Protein AF-A0A7W7RFJ4-F1 (afdb_monomer)

Organism: NCBI:txid1783352

Radius of gyration: 24.97 Å; Cα contacts (8 Å, |Δi|>4): 817; chains: 1; bounding box: 61×58×71 Å

Sequence (486 aa):
MAQQVGGFRLIRELGSGGFGAVHLGEDSSGRRAAVKLLHPHLAKDAQVRRYFSQELANARQVQGFCVAEILDADAEAEQPWLATEYVEGPTLGQAVREHGPRTGGDSQRLAVQTITALAAIHAAGVVHRDFKPANILLGPDGPRVIDFGIARALDADTSSATQIGTLGYMAPEQLEGTTLGPAADLFAWGAIIVHAATGAEAFPGPTQAARISRTLTHPPETGDLADPLLSIVLACMDKDPAQRPTARQILDMLLTGRTAPSAPEPPSATPTFEPYADEETRLRRAGEAGDTNAMFNLGRLLRNAGRVVEAERWYRQAAEAGHTNAMNNLGNLLSNVGRIQEAERRYRQAAEAGNPKAMYNLGLLLKGAGRDEEAERWYRQAAEAGHTNAMNNLGVLLRDAGRVVEAERWYRQAAEAGHTNAMNNLGVLLRDAGRVVEAERWYRQAAEAGHTNAMNNLGNLLSNVGRIQEAERWYRQAVEAGRTKP

InterPro domains:
  IPR000719 Protein kinase domain [PF00069] (9-252)
  IPR000719 Protein kinase domain [PS50011] (8-256)
  IPR006597 Sel1-like repeat [SM00671] (292-323)
  IPR006597 Sel1-like repeat [SM00671] (324-355)
  IPR006597 Sel1-like repeat [SM00671] (356-387)
  IPR006597 Sel1-like repeat [SM00671] (388-419)
  IPR006597 Sel1-like repeat [SM00671] (420-451)
  IPR006597 Sel1-like repeat [SM00671] (452-483)
  IPR008271 Serine/threonine-protein kinase, active site [PS00108] (126-138)
  IPR011009 Protein kinase-like domain superfamily [SSF56112] (5-277)
  IPR011990 Tetratricopeptide-like helical domain superfamily [G3DSA:1.25.40.10] (276-399)
  IPR011990 Tetratricopeptide-like helical domain superfamily [G3DSA:1.25.40.10] (400-485)
  IPR017441 Protein kinase, ATP binding site [PS00107] (14-36)
  IPR019734 Tetratricopeptide repeat [PS50005] (452-485)
  IPR019734 Tetratricopeptide repeat [SM00028] (292-325)
  IPR019734 Tetratricopeptide repeat [SM00028] (356-389)
  IPR019734 Tetratricopeptide repeat [SM00028] (420-453)
  IPR019734 Tetratricopeptide repeat [SM00028] (454-485)
  IPR050660 NEK Serine/Threonine Protein Kinase [PTHR43671] (8-300)

Nearest PDB structures (foldseek):
  3uo6-assembly1_A  TM=8.502E-01  e=1.545E-12  Homo sapiens
  9esa-assembly2_BBB  TM=7.900E-01  e=2.219E-13  Homo sapiens
  5dr2-assembly1_A  TM=8.167E-01  e=5.312E-12  Homo sapiens
  4b8m-assembly2_B  TM=7.673E-01  e=2.298E-12  Xenopus laevis
  2vgp-assembly1_A  TM=7.621E-01  e=3.733E-12  Xenopus laevis

Secondary structure (DSSP, 8-state):
---EETTEEEEEEEEEETTEEEEEEE-TT--EEEEEEE-TTTTT-HHHHHHHHHHHHHHTT---TTB--EEEEESSSSS-EEEEE---S-BHHHHHHHH----HHHHHHHHHHHHHHHHHHHHTT---S---GGGEEEETTEEEE---STTGGGTTS---TTGGGTGGG--HHHHTTPPP-HHHHHHHHHHHHHHHHHSS-SS--SSHHHHHHHHHHS----TT--TTHHHHHHHHT-SSGGGSPPHHHHHHHHHH---S----PPPPS-----SHHHHHHHHHHHHHTT-HHHHHHHHHHHHHTT-HHHHHHHHHHHHHTT-HHHHHHHHHHHHHTT-HHHHHHHHHHHHHTT-HHHHHHHHHHHHHTT-HHHHHHHHHHHHHTT-HHHHHHHHHHHHHTT-HHHHHHHHHHHHHTT-HHHHHHHHHHHHHTT-HHHHHHHHHHHHHTT-HHHHHHHHHHHHHTT-HHHHHHHHHHHHHHHHS--

pLDDT: mean 81.78, std 16.17, range [29.2, 98.25]

Foldseek 3Di:
DQDDDPQWGFDAWPAADPQATWTFTAHPVRFTWTKGWGDLVLLPDPVSLVLLVVLVVLVQQQDDPQAWHFPDWDSPPSITMTITHDADAAFLLVCCVPVNAQDDPLLLQQLLSVLRSLQSCVVSVAAQQQDASRQWGQHPVGIHGHRRNSRCPVVPQDDDPVCPRRLLQAALCVLVVHDDDNLRNLLSSLQRSLCRHHVDRQQQFLFSVSSSVCLQPNQTDRDPDDPPSVLLSSQSSDNQSLSHDHSVVSSVCSVVRDSDPDDDDDDPDDDDDDDPVCLLVVLVVVVVVPPLVSLQVNLVVCVSVVVPVSSLVSLVSSVVSPNLVSLQVNLVSCVVVVVNVSSLVSLVSSLVVQNLSSLQVNLVSCVVVVVLVSSLVSLVSSLVVPNLVSLQVNLVSCVVVVVLVSSLVSLVSSLVSPNLSSLQVNLVSCVVVVVLVSSLVSLVSSLSSLNLSSLQVNLVSCVVVVVNVSSVVSVVSSCSNPSSHD

Mean predicted aligned error: 16.75 Å

Solvent-accessible surface area (backbone atoms only — not comparable to full-atom values): 24704 Å² total; per-residue (Å²): 129,80,57,70,55,96,73,21,40,51,76,47,80,74,49,73,58,96,52,24,46,30,24,39,21,32,34,93,85,68,54,57,22,39,34,35,36,38,39,74,77,56,47,71,35,69,68,53,39,54,50,40,41,54,42,48,60,36,54,71,61,44,66,52,95,22,38,56,49,77,74,50,71,40,56,81,46,86,57,23,34,39,26,27,50,54,75,65,57,51,28,45,50,53,45,28,71,77,71,43,47,36,58,74,71,57,35,53,51,48,52,52,34,55,32,50,27,49,32,32,36,46,72,38,76,44,57,46,85,68,49,48,42,78,36,25,32,42,27,94,95,43,56,28,41,46,81,72,35,62,63,53,90,73,48,88,81,61,90,56,89,75,47,81,77,46,60,55,27,53,26,40,50,63,78,69,69,49,91,84,52,64,41,41,37,35,20,7,47,24,24,42,51,30,24,39,52,62,59,45,56,17,35,74,38,34,16,71,69,41,21,50,49,29,46,56,74,46,83,69,54,53,78,89,59,51,79,58,57,35,52,49,33,54,39,22,52,43,65,44,53,58,65,26,60,52,44,60,57,49,47,52,28,70,77,67,64,48,70,62,86,69,79,84,73,82,80,80,81,85,85,90,91,87,75,70,77,54,50,63,54,50,24,47,54,39,26,74,73,64,38,40,67,30,17,29,52,41,13,50,52,28,39,39,59,69,37,50,72,59,11,47,52,27,13,50,54,8,29,75,72,65,32,42,69,19,16,28,53,41,14,52,55,30,42,76,74,67,40,47,76,59,13,48,53,27,11,48,55,9,28,76,71,68,32,43,69,17,16,32,54,38,16,52,54,29,43,75,70,69,38,50,73,60,14,45,54,28,11,48,54,7,28,77,70,65,34,46,72,21,17,30,52,35,17,50,54,31,40,77,71,68,40,49,72,63,13,48,54,29,11,47,58,14,28,77,70,65,36,45,71,18,17,29,52,36,17,52,54,29,40,77,71,67,41,49,71,62,13,46,53,30,10,46,57,13,28,71,71,64,35,41,70,18,17,41,52,35,14,54,54,30,41,77,71,68,39,48,74,62,11,52,52,29,40,50,50,20,45,53,53,44,65,21,38,122

Structure (mmCIF, N/CA/C/O backbone):
data_AF-A0A7W7RFJ4-F1
#
_entry.id   AF-A0A7W7RFJ4-F1
#
loop_
_atom_site.group_PDB
_atom_site.id
_atom_site.type_symbol
_atom_site.label_atom_id
_atom_site.label_alt_id
_atom_site.label_comp_id
_atom_site.label_asym_id
_atom_site.label_entity_id
_atom_site.label_seq_id
_atom_site.pdbx_PDB_ins_code
_atom_site.Cartn_x
_atom_site.Cartn_y
_atom_site.Cartn_z
_atom_site.occupancy
_atom_site.B_iso_or_equiv
_atom_site.auth_seq_id
_atom_site.auth_comp_id
_atom_site.auth_asym_id
_atom_site.auth_atom_id
_atom_site.pdbx_PDB_model_num
ATOM 1 N N . MET A 1 1 ? -20.572 -3.130 35.601 1.00 47.91 1 MET A N 1
ATOM 2 C CA . MET A 1 1 ? -19.737 -4.307 35.928 1.00 47.91 1 MET A CA 1
ATOM 3 C C . MET A 1 1 ? -18.458 -4.188 35.121 1.00 47.91 1 MET A C 1
ATOM 5 O O . MET A 1 1 ? -18.555 -3.769 33.975 1.00 47.91 1 MET A O 1
ATOM 9 N N . ALA A 1 2 ? -17.288 -4.452 35.706 1.00 61.00 2 ALA A N 1
ATOM 10 C CA . ALA A 1 2 ? -16.040 -4.438 34.941 1.00 61.00 2 ALA A CA 1
ATOM 11 C C . ALA A 1 2 ? -16.099 -5.555 33.890 1.00 61.00 2 ALA A C 1
ATOM 13 O O . ALA A 1 2 ? -16.440 -6.688 34.227 1.00 61.00 2 ALA A O 1
ATOM 14 N N . GLN A 1 3 ? -15.842 -5.223 32.627 1.00 83.81 3 GLN A N 1
ATOM 15 C CA . GLN A 1 3 ? -15.831 -6.203 31.546 1.00 83.81 3 GLN A CA 1
ATOM 16 C C . GLN A 1 3 ? -14.649 -7.159 31.761 1.00 83.81 3 GLN A C 1
ATOM 18 O O . GLN A 1 3 ? -13.539 -6.711 32.058 1.00 83.81 3 GLN A O 1
ATOM 23 N N . GLN A 1 4 ? -14.891 -8.465 31.656 1.00 89.88 4 GLN A N 1
ATOM 24 C CA . GLN A 1 4 ? -13.874 -9.502 31.829 1.00 89.88 4 GLN A CA 1
ATOM 25 C C . GLN A 1 4 ? -13.755 -10.325 30.547 1.00 89.88 4 GLN A C 1
ATOM 27 O O . GLN A 1 4 ? -14.766 -10.674 29.940 1.00 89.88 4 GLN A O 1
ATOM 32 N N . VAL A 1 5 ? -12.521 -10.612 30.139 1.00 90.62 5 VAL A N 1
ATOM 33 C CA . VAL A 1 5 ? -12.188 -11.308 28.890 1.00 90.62 5 VAL A CA 1
ATOM 34 C C . VAL A 1 5 ? -11.038 -12.259 29.187 1.00 90.62 5 VAL A C 1
ATOM 36 O O . VAL A 1 5 ? -9.997 -11.808 29.652 1.00 90.62 5 VAL A O 1
ATOM 39 N N . GLY A 1 6 ? -11.215 -13.565 28.973 1.00 85.81 6 GLY A N 1
ATOM 40 C CA . GLY A 1 6 ? -10.105 -14.514 29.123 1.00 85.81 6 GLY A CA 1
ATOM 41 C C . GLY A 1 6 ? -9.458 -14.550 30.509 1.00 85.81 6 GLY A C 1
ATOM 42 O O . GLY A 1 6 ? -8.248 -14.672 30.619 1.00 85.81 6 GLY A O 1
ATOM 43 N N . GLY A 1 7 ? -10.229 -14.319 31.574 1.00 90.31 7 GLY A N 1
ATOM 44 C CA . GLY A 1 7 ? -9.690 -14.180 32.933 1.00 90.31 7 GLY A CA 1
ATOM 45 C C . GLY A 1 7 ? -9.126 -12.791 33.270 1.00 90.31 7 GLY A C 1
ATOM 46 O O . GLY A 1 7 ? -9.003 -12.478 34.453 1.00 90.31 7 GLY A O 1
ATOM 47 N N . PHE A 1 8 ? -8.905 -11.913 32.287 1.00 94.81 8 PHE A N 1
ATOM 48 C CA . PHE A 1 8 ? -8.440 -10.540 32.493 1.00 94.81 8 PHE A CA 1
ATOM 49 C C . PHE A 1 8 ? -9.600 -9.572 32.731 1.00 94.81 8 PHE A C 1
ATOM 51 O O . PHE A 1 8 ? -10.523 -9.452 31.921 1.00 94.81 8 PHE A O 1
ATOM 58 N N . ARG A 1 9 ? -9.537 -8.821 33.831 1.00 95.25 9 ARG A N 1
ATOM 59 C CA . ARG A 1 9 ? -10.413 -7.676 34.097 1.00 95.25 9 ARG A CA 1
ATOM 60 C C . ARG A 1 9 ? -9.905 -6.469 33.314 1.00 95.25 9 ARG A C 1
ATOM 62 O O . ARG A 1 9 ? -8.785 -6.024 33.551 1.00 95.25 9 ARG A O 1
ATOM 69 N N . LEU A 1 10 ? -10.728 -5.915 32.425 1.00 94.19 10 LEU A N 1
ATOM 70 C CA . LEU A 1 10 ? -10.362 -4.731 31.645 1.00 94.19 10 LEU A CA 1
ATOM 71 C C . LEU A 1 10 ? -10.377 -3.477 32.535 1.00 94.19 10 LEU A C 1
ATOM 73 O O . LEU A 1 10 ? -11.372 -3.191 33.203 1.00 94.19 10 LEU A O 1
ATOM 77 N N . ILE A 1 11 ? -9.265 -2.741 32.550 1.00 93.12 11 ILE A N 1
ATOM 78 C CA . ILE A 1 11 ? -9.033 -1.556 33.391 1.00 93.12 11 ILE A CA 1
ATOM 79 C C . ILE A 1 11 ? -9.296 -0.270 32.607 1.00 93.12 11 ILE A C 1
ATOM 81 O O . ILE A 1 11 ? -10.063 0.582 33.051 1.00 93.12 11 ILE A O 1
ATOM 85 N N . ARG A 1 12 ? -8.631 -0.102 31.459 1.00 91.69 12 ARG A N 1
ATOM 86 C CA . ARG A 1 12 ? -8.756 1.082 30.594 1.00 91.69 12 ARG A CA 1
ATOM 87 C C . ARG A 1 12 ? -8.414 0.744 29.150 1.00 91.69 12 ARG A C 1
ATOM 89 O O . ARG A 1 12 ? -7.635 -0.173 28.906 1.00 91.69 12 ARG A O 1
ATOM 96 N N . GLU A 1 13 ? -8.938 1.514 28.207 1.00 90.50 13 GLU A N 1
ATOM 97 C CA . GLU A 1 13 ? -8.531 1.426 26.803 1.00 90.50 13 GLU A CA 1
ATOM 98 C C . GLU A 1 13 ? -7.096 1.964 26.630 1.00 90.50 13 GLU A C 1
ATOM 100 O O . GLU A 1 13 ? -6.710 2.977 27.225 1.00 90.50 13 GLU A O 1
ATOM 105 N N . LEU A 1 14 ? -6.285 1.240 25.857 1.00 83.75 14 LEU A N 1
ATOM 106 C CA . LEU A 1 14 ? -4.940 1.636 25.427 1.00 83.75 14 LEU A CA 1
ATOM 107 C C . LEU A 1 14 ? -4.970 2.253 24.024 1.00 83.75 14 LEU A C 1
ATOM 109 O O . LEU A 1 14 ? -4.177 3.144 23.730 1.00 83.75 14 LEU A O 1
ATOM 113 N N . GLY A 1 15 ? -5.901 1.803 23.184 1.00 76.44 15 GLY A N 1
ATOM 114 C CA . GLY A 1 15 ? -6.178 2.361 21.868 1.00 76.44 15 GLY A CA 1
ATOM 115 C C . GLY A 1 15 ? -7.113 1.465 21.062 1.00 76.44 15 GLY A C 1
ATOM 116 O O . GLY A 1 15 ? -7.433 0.349 21.467 1.00 76.44 15 GLY A O 1
ATOM 117 N N . SER A 1 16 ? -7.516 1.932 19.887 1.00 67.12 16 SER A N 1
ATOM 118 C CA . SER A 1 16 ? -8.366 1.188 18.957 1.00 67.12 16 SER A CA 1
ATOM 119 C C . SER A 1 16 ? -7.859 1.323 17.521 1.00 67.12 16 SER A C 1
ATOM 121 O O . SER A 1 16 ? -7.293 2.344 17.128 1.00 67.12 16 SER A O 1
ATOM 123 N N . GLY A 1 17 ? -8.022 0.258 16.735 1.00 62.53 17 GLY A N 1
ATOM 124 C CA . GLY A 1 17 ? -7.586 0.177 15.340 1.00 62.53 17 GLY A CA 1
ATOM 125 C C . GLY A 1 17 ? -8.553 -0.626 14.468 1.00 62.53 17 GLY A C 1
ATOM 126 O O . GLY A 1 17 ? -9.616 -1.050 14.927 1.00 62.53 17 GLY A O 1
ATOM 127 N N . GLY A 1 18 ? -8.171 -0.857 13.205 1.00 55.38 18 GLY A N 1
ATOM 128 C CA . GLY A 1 18 ? -9.008 -1.555 12.213 1.00 55.38 18 GLY A CA 1
ATOM 129 C C . GLY A 1 18 ? -9.411 -2.974 12.624 1.00 55.38 18 GLY A C 1
ATOM 130 O O . GLY A 1 18 ? -10.494 -3.433 12.287 1.00 55.38 18 GLY A O 1
ATOM 131 N N . PHE A 1 19 ? -8.591 -3.631 13.443 1.00 60.97 19 PHE A N 1
ATOM 132 C CA . PHE A 1 19 ? -8.852 -4.987 13.917 1.00 60.97 19 PHE A CA 1
ATOM 133 C C . PHE A 1 19 ? -9.620 -5.058 15.239 1.00 60.97 19 PHE A C 1
ATOM 135 O O . PHE A 1 19 ? -10.103 -6.126 15.596 1.00 60.97 19 PHE A O 1
ATOM 142 N N . GLY A 1 20 ? -9.723 -3.965 16.000 1.00 71.31 20 GLY A N 1
ATOM 143 C CA . GLY A 1 20 ? -10.299 -4.048 17.338 1.00 71.31 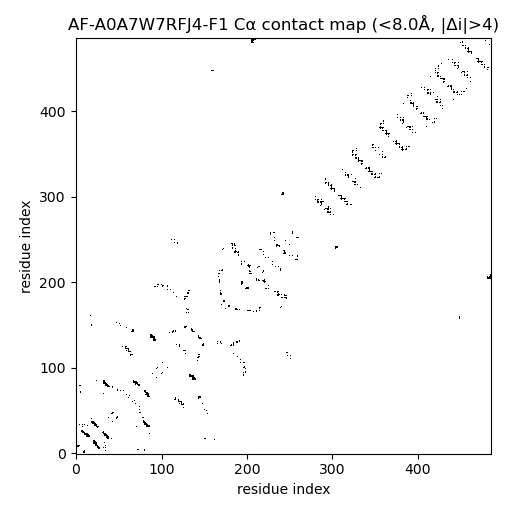20 GLY A CA 1
ATOM 144 C C . GLY A 1 20 ? -9.852 -2.983 18.325 1.00 71.31 20 GLY A C 1
ATOM 145 O O . GLY A 1 20 ? -9.042 -2.111 18.005 1.00 71.31 20 GLY A O 1
ATOM 146 N N . ALA A 1 21 ? -10.368 -3.092 19.546 1.00 82.00 21 ALA A N 1
ATOM 147 C CA . ALA A 1 21 ? -9.950 -2.284 20.687 1.00 82.00 21 ALA A CA 1
ATOM 148 C C . ALA A 1 21 ? -8.927 -3.045 21.542 1.00 82.00 21 ALA A C 1
ATOM 150 O O . ALA A 1 21 ? -9.065 -4.249 21.775 1.00 82.00 21 ALA A O 1
ATOM 151 N N . VAL A 1 22 ? -7.910 -2.332 22.019 1.00 87.81 22 VAL A N 1
ATOM 152 C CA . VAL A 1 22 ? -6.860 -2.832 22.907 1.00 87.81 22 VAL A CA 1
ATOM 153 C C . VAL A 1 22 ? -7.066 -2.218 24.283 1.00 87.81 22 VAL A C 1
ATOM 155 O O . VAL A 1 22 ? -7.141 -0.999 24.430 1.00 87.81 22 VAL A O 1
ATOM 158 N N . HIS A 1 23 ? -7.127 -3.062 25.303 1.00 92.06 23 HIS A N 1
ATOM 159 C CA . HIS A 1 23 ? -7.349 -2.667 26.687 1.00 92.06 23 HIS A CA 1
ATOM 160 C C . HIS A 1 23 ? -6.195 -3.126 27.567 1.00 92.06 23 HIS A C 1
ATOM 162 O O . HIS A 1 23 ? -5.624 -4.190 27.358 1.00 92.06 23 HIS A O 1
ATOM 168 N N . LEU A 1 24 ? -5.889 -2.351 28.600 1.00 94.12 24 LEU A N 1
ATOM 169 C CA . LEU A 1 24 ? -5.095 -2.837 29.715 1.00 94.12 24 LEU A CA 1
ATOM 170 C C . LEU A 1 24 ? -5.981 -3.772 30.535 1.00 94.12 24 LEU A C 1
ATOM 172 O O . LEU A 1 24 ? -6.996 -3.332 31.075 1.00 94.12 24 LEU A O 1
ATOM 176 N N . GLY A 1 25 ? -5.602 -5.039 30.611 1.00 95.00 25 GLY A N 1
ATOM 177 C CA . GLY A 1 25 ? -6.231 -6.056 31.438 1.00 95.00 25 GLY A CA 1
ATOM 178 C C . GLY A 1 25 ? -5.339 -6.464 32.605 1.00 95.00 25 GLY A C 1
ATOM 179 O O . GLY A 1 25 ? -4.119 -6.316 32.546 1.00 95.00 25 GLY A O 1
ATOM 180 N N . GLU A 1 26 ? -5.952 -6.992 33.656 1.00 95.94 26 GLU A N 1
ATOM 181 C CA . GLU A 1 26 ? -5.258 -7.570 34.808 1.00 95.94 26 GLU A CA 1
ATOM 182 C C . GLU A 1 26 ? -5.919 -8.895 35.189 1.00 95.94 26 GLU A C 1
ATOM 184 O O . GLU A 1 26 ? -7.147 -8.959 35.303 1.00 95.94 26 GLU A O 1
ATOM 189 N N . ASP A 1 27 ? -5.126 -9.956 35.329 1.00 93.75 27 ASP A N 1
ATOM 190 C CA . ASP A 1 27 ? -5.623 -11.265 35.762 1.00 93.75 27 ASP A CA 1
ATOM 191 C C . ASP A 1 27 ? -5.774 -11.353 37.294 1.00 93.75 27 ASP A C 1
ATOM 193 O O . ASP A 1 27 ? -5.476 -10.416 38.038 1.00 93.75 27 ASP A O 1
ATOM 197 N N . SER A 1 28 ? -6.234 -12.501 37.799 1.00 90.88 28 SER A N 1
ATOM 198 C CA . SER A 1 28 ? -6.419 -12.724 39.241 1.00 90.88 28 SER A CA 1
ATOM 199 C C . SER A 1 28 ? -5.124 -12.692 40.062 1.00 90.88 28 SER A C 1
ATOM 201 O O . SER A 1 28 ? -5.195 -12.596 41.286 1.00 90.88 28 SER A O 1
ATOM 203 N N . SER A 1 29 ? -3.958 -12.802 39.419 1.00 91.81 29 SER A N 1
ATOM 204 C CA . SER A 1 29 ? -2.643 -12.727 40.064 1.00 91.81 29 SER A CA 1
ATOM 205 C C . SER A 1 29 ? -2.064 -11.306 40.087 1.00 91.81 29 SER A C 1
ATOM 207 O O . SER A 1 29 ? -1.039 -11.075 40.724 1.00 91.81 29 SER A O 1
ATOM 209 N N . GLY A 1 30 ? -2.720 -10.348 39.421 1.00 91.25 30 GLY A N 1
ATOM 210 C CA . GLY A 1 30 ? -2.215 -8.987 39.241 1.00 91.25 30 GLY A CA 1
ATOM 211 C C . GLY A 1 30 ? -1.295 -8.825 38.026 1.00 91.25 30 GLY A C 1
ATOM 212 O O . GLY A 1 30 ? -0.695 -7.761 37.856 1.00 91.25 30 GLY A O 1
ATOM 213 N N . ARG A 1 31 ? -1.166 -9.847 37.163 1.00 92.81 31 ARG A N 1
ATOM 214 C CA . ARG A 1 31 ? -0.373 -9.749 35.930 1.00 92.81 31 ARG A CA 1
ATOM 215 C C . ARG A 1 31 ? -1.112 -8.865 34.932 1.00 92.81 31 ARG A C 1
ATOM 217 O O . ARG A 1 31 ? -2.284 -9.093 34.630 1.00 92.81 31 ARG A O 1
ATOM 224 N N . ARG A 1 32 ? -0.414 -7.858 34.403 1.00 94.62 32 ARG A N 1
ATOM 225 C CA . ARG A 1 32 ? -0.953 -6.922 33.408 1.00 94.62 32 ARG A CA 1
ATOM 226 C C . ARG A 1 32 ? -0.760 -7.437 31.987 1.00 94.62 32 ARG A C 1
ATOM 228 O O . ARG A 1 32 ? 0.311 -7.934 31.645 1.00 94.62 32 ARG A O 1
ATOM 235 N N . ALA A 1 33 ? -1.778 -7.243 31.157 1.00 94.62 33 ALA A N 1
ATOM 236 C CA . ALA A 1 33 ? -1.786 -7.636 29.755 1.00 94.62 33 ALA A CA 1
ATOM 237 C C . ALA A 1 33 ? -2.368 -6.536 28.862 1.00 94.62 33 ALA A C 1
ATOM 239 O O . ALA A 1 33 ? -3.258 -5.792 29.274 1.00 94.62 33 ALA A O 1
ATOM 240 N N . ALA A 1 34 ? -1.899 -6.457 27.621 1.00 92.31 34 ALA A N 1
ATOM 241 C CA . ALA A 1 34 ? -2.602 -5.762 26.554 1.00 92.31 34 ALA A CA 1
ATOM 242 C C . ALA A 1 34 ? -3.585 -6.750 25.905 1.00 92.31 34 ALA A C 1
ATOM 244 O O . ALA A 1 34 ? -3.183 -7.675 25.204 1.00 92.31 34 ALA A O 1
ATOM 245 N N . VAL A 1 35 ? -4.878 -6.578 26.182 1.00 91.88 35 VAL A N 1
ATOM 246 C CA . VAL A 1 35 ? -5.963 -7.445 25.708 1.00 91.88 35 VAL A CA 1
ATOM 247 C C . VAL A 1 35 ? -6.609 -6.817 24.480 1.00 91.88 35 VAL A C 1
ATOM 249 O O . VAL A 1 35 ? -7.294 -5.795 24.571 1.00 91.88 35 VAL A O 1
ATOM 252 N N . LYS A 1 36 ? -6.393 -7.432 23.323 1.00 88.06 36 LYS A N 1
ATOM 253 C CA . LYS A 1 36 ? -6.943 -7.031 22.029 1.00 88.06 36 LYS A CA 1
ATOM 254 C C . LYS A 1 36 ? -8.189 -7.848 21.724 1.00 88.06 36 LYS A C 1
ATOM 256 O O . LYS A 1 36 ? -8.124 -9.074 21.677 1.00 88.06 36 LYS A O 1
ATOM 261 N N . LEU A 1 37 ? -9.309 -7.168 21.500 1.00 87.00 37 LEU A N 1
ATOM 262 C CA . LEU A 1 37 ? -10.582 -7.788 21.131 1.00 87.00 37 LEU A CA 1
ATOM 263 C C . LEU A 1 37 ? -10.913 -7.506 19.672 1.00 87.00 37 LEU A C 1
ATOM 265 O O . LEU A 1 37 ? -10.957 -6.341 19.279 1.00 87.00 37 LEU A O 1
ATOM 269 N N . LEU A 1 38 ? -11.219 -8.549 18.903 1.00 80.12 38 LEU A N 1
ATOM 270 C CA . LEU A 1 38 ? -11.677 -8.419 17.523 1.00 80.12 38 LEU A CA 1
ATOM 271 C C . LEU A 1 38 ? -13.017 -7.673 17.466 1.00 80.12 38 LEU A C 1
ATOM 273 O O . LEU A 1 38 ? -13.901 -7.921 18.288 1.00 80.12 38 LEU A O 1
ATOM 277 N N . HIS A 1 39 ? -13.210 -6.769 16.501 1.00 80.06 39 HIS A N 1
ATOM 278 C CA . HIS A 1 39 ? -14.496 -6.070 16.368 1.00 80.06 39 HIS A CA 1
ATOM 279 C C . HIS A 1 39 ? -15.665 -7.052 16.147 1.00 80.06 39 HIS A C 1
ATOM 281 O O . HIS A 1 39 ? -15.529 -7.988 15.356 1.00 80.06 39 HIS A O 1
ATOM 287 N N . PRO A 1 40 ? -16.856 -6.817 16.738 1.00 78.25 40 PRO A N 1
ATOM 288 C CA . PRO A 1 40 ? -17.992 -7.740 16.627 1.00 78.25 40 PRO A CA 1
ATOM 289 C C . PRO A 1 40 ? -18.457 -8.038 15.193 1.00 78.25 40 PRO A C 1
ATOM 291 O O . PRO A 1 40 ? -19.041 -9.089 14.943 1.00 78.25 40 PRO A O 1
ATOM 294 N N . HIS A 1 41 ? -18.228 -7.123 14.246 1.00 72.44 41 HIS A N 1
ATOM 295 C CA . HIS A 1 41 ? -18.576 -7.337 12.838 1.00 72.44 41 HIS A CA 1
ATOM 296 C C . HIS A 1 41 ? -17.607 -8.303 12.136 1.00 72.44 41 HIS A C 1
ATOM 298 O O . HIS A 1 41 ? -18.058 -9.120 11.341 1.00 72.44 41 HIS A O 1
ATOM 304 N N . LEU A 1 42 ? -16.314 -8.271 12.485 1.00 69.00 42 LEU A N 1
ATOM 305 C CA . LEU A 1 42 ? -15.293 -9.207 11.995 1.00 69.00 42 LEU A CA 1
ATOM 306 C C . LEU A 1 42 ? -15.409 -10.578 12.675 1.00 69.00 42 LEU A C 1
ATOM 308 O O . LEU A 1 42 ? -15.188 -11.609 12.048 1.00 69.00 42 LEU A O 1
ATOM 312 N N . ALA A 1 43 ? -15.825 -10.601 13.944 1.00 72.81 43 ALA A N 1
ATOM 313 C CA . ALA A 1 43 ? -16.011 -11.826 14.722 1.00 72.81 43 ALA A CA 1
ATOM 314 C C . ALA A 1 43 ? -17.082 -12.778 14.153 1.00 72.81 43 ALA A C 1
ATOM 316 O O . ALA A 1 43 ? -17.080 -13.959 14.494 1.00 72.81 43 ALA A O 1
ATOM 317 N N . LYS A 1 44 ? -17.991 -12.285 13.298 1.00 75.06 44 LYS A N 1
ATOM 318 C CA . LYS A 1 44 ? -19.058 -13.081 12.661 1.00 75.06 44 LYS A CA 1
ATOM 319 C C . LYS A 1 44 ? -18.638 -13.735 11.345 1.00 75.06 44 LYS A C 1
ATOM 321 O O . LYS A 1 44 ? -19.369 -14.581 10.834 1.00 75.06 44 LYS A O 1
ATOM 326 N N . ASP A 1 45 ? -17.489 -13.360 10.796 1.00 75.62 45 ASP A N 1
ATOM 327 C CA . ASP A 1 45 ? -16.999 -13.900 9.536 1.00 75.62 45 ASP A CA 1
ATOM 328 C C . ASP A 1 45 ? -16.168 -15.174 9.785 1.00 75.62 45 ASP A C 1
ATOM 330 O O . ASP A 1 45 ? -15.131 -15.175 10.452 1.00 75.62 45 ASP A O 1
ATOM 334 N N . ALA A 1 46 ? -16.640 -16.300 9.246 1.00 72.94 46 ALA A N 1
ATOM 335 C CA . ALA A 1 46 ? -16.003 -17.601 9.431 1.00 72.94 46 ALA A CA 1
ATOM 336 C C . ALA A 1 46 ? -14.620 -17.711 8.758 1.00 72.94 46 ALA A C 1
ATOM 338 O O . ALA A 1 46 ? -13.785 -18.497 9.213 1.00 72.94 46 ALA A O 1
ATOM 339 N N . GLN A 1 47 ? -14.361 -16.953 7.687 1.00 66.69 47 GLN A N 1
ATOM 340 C CA . GLN A 1 47 ? -13.040 -16.893 7.054 1.00 66.69 47 GLN A CA 1
ATOM 341 C C . GLN A 1 47 ? -12.071 -16.097 7.928 1.00 66.69 47 GLN A C 1
ATOM 343 O O . GLN A 1 47 ? -10.956 -16.562 8.174 1.00 66.69 47 GLN A O 1
ATOM 348 N N . VAL A 1 48 ? -12.533 -14.968 8.480 1.00 68.44 48 VAL A N 1
ATOM 349 C CA . VAL A 1 48 ? -11.766 -14.145 9.428 1.00 68.44 48 VAL A CA 1
ATOM 350 C C . VAL A 1 48 ? -11.331 -14.956 10.647 1.00 68.44 48 VAL A C 1
ATOM 352 O O . VAL A 1 48 ? -10.155 -14.948 11.010 1.00 68.44 48 VAL A O 1
ATOM 355 N N . ARG A 1 49 ? -12.255 -15.712 11.251 1.00 75.44 49 ARG A N 1
ATOM 356 C CA . ARG A 1 49 ? -11.973 -16.545 12.433 1.00 75.44 49 ARG A CA 1
ATOM 357 C C . ARG A 1 49 ? -10.963 -17.656 12.154 1.00 75.44 49 ARG A C 1
ATOM 359 O O . ARG A 1 49 ? -10.045 -17.868 12.948 1.00 75.44 49 ARG A O 1
ATOM 366 N N . ARG A 1 50 ? -11.097 -18.355 11.019 1.00 74.25 50 ARG A N 1
ATOM 367 C CA . ARG A 1 50 ? -10.138 -19.401 10.612 1.00 74.25 50 ARG A CA 1
ATOM 368 C C . ARG A 1 50 ? -8.746 -18.826 10.395 1.00 74.25 50 ARG A C 1
ATOM 370 O O . ARG A 1 50 ? -7.775 -19.423 10.851 1.00 74.25 50 ARG A O 1
ATOM 377 N N . TYR A 1 51 ? -8.662 -17.671 9.739 1.00 70.06 51 TYR A N 1
ATOM 378 C CA . TYR A 1 51 ? -7.396 -16.982 9.522 1.00 70.06 51 TYR A CA 1
ATOM 379 C C . TYR A 1 51 ? -6.753 -16.554 10.850 1.00 70.06 51 TYR A C 1
ATOM 381 O O . TYR A 1 51 ? -5.596 -16.882 11.108 1.00 70.06 51 TYR A O 1
ATOM 389 N N . PHE A 1 52 ? -7.525 -15.901 11.726 1.00 75.75 52 PHE A N 1
ATOM 390 C CA . PHE A 1 52 ? -7.071 -15.491 13.056 1.00 75.75 52 PHE A CA 1
ATOM 391 C C . PHE A 1 52 ? -6.529 -16.678 13.864 1.00 75.75 52 PHE A C 1
ATOM 393 O O . PHE A 1 52 ? -5.457 -16.584 14.455 1.00 75.75 52 PHE A O 1
ATOM 400 N N . SER A 1 53 ? -7.221 -17.820 13.824 1.00 77.81 53 SER A N 1
ATOM 401 C CA . SER A 1 53 ? -6.800 -19.051 14.506 1.00 77.81 53 SER A CA 1
ATOM 402 C C . SER A 1 53 ? -5.476 -19.611 13.976 1.00 77.81 53 SER A C 1
ATOM 404 O O . SER A 1 53 ? -4.625 -20.024 14.763 1.00 77.81 53 SER A O 1
ATOM 406 N N . GLN A 1 54 ? -5.286 -19.625 12.651 1.00 72.69 54 GLN A N 1
ATOM 407 C CA . GLN A 1 54 ? -4.058 -20.121 12.015 1.00 72.69 54 GLN A CA 1
ATOM 408 C C . GLN A 1 54 ? -2.852 -19.235 12.338 1.00 72.69 54 GLN A C 1
ATOM 410 O O . GLN A 1 54 ? -1.806 -19.736 12.746 1.00 72.69 54 GLN A O 1
ATOM 415 N N . GLU A 1 55 ? -3.007 -17.918 12.218 1.00 71.62 55 GLU A N 1
ATOM 416 C CA . GLU A 1 55 ? -1.932 -16.978 12.541 1.00 71.62 55 GLU A CA 1
ATOM 417 C C . GLU A 1 55 ? -1.591 -16.986 14.028 1.00 71.62 55 GLU A C 1
ATOM 419 O O . GLU A 1 55 ? -0.418 -16.927 14.385 1.00 71.62 55 GLU A O 1
ATOM 424 N N . LEU A 1 56 ? -2.594 -17.105 14.902 1.00 80.06 56 LEU A N 1
ATOM 425 C CA . LEU A 1 56 ? -2.379 -17.225 16.339 1.00 80.06 56 LEU A CA 1
ATOM 426 C C . LEU A 1 56 ? -1.568 -18.484 16.687 1.00 80.06 56 LEU A C 1
ATOM 428 O O . LEU A 1 56 ? -0.704 -18.431 17.563 1.00 80.06 56 LEU A O 1
ATOM 432 N N . ALA A 1 57 ? -1.815 -19.605 16.000 1.00 79.19 57 ALA A N 1
ATOM 433 C CA . ALA A 1 57 ? -1.063 -20.842 16.204 1.00 79.19 57 ALA A CA 1
ATOM 434 C C . ALA A 1 57 ? 0.426 -20.685 15.847 1.00 79.19 57 ALA A C 1
ATOM 436 O O . ALA A 1 57 ? 1.278 -21.169 16.593 1.00 79.19 57 ALA A O 1
ATOM 437 N N . ASN A 1 58 ? 0.738 -19.966 14.764 1.00 73.81 58 ASN A N 1
ATOM 438 C CA . ASN A 1 58 ? 2.119 -19.666 14.372 1.00 73.81 58 ASN A CA 1
ATOM 439 C C . ASN A 1 58 ? 2.755 -18.623 15.307 1.00 73.81 58 ASN A C 1
ATOM 441 O O . ASN A 1 58 ? 3.881 -18.796 15.766 1.00 73.81 58 ASN A O 1
ATOM 445 N N . ALA A 1 59 ? 2.018 -17.567 15.663 1.00 77.81 59 ALA A N 1
ATOM 446 C CA . ALA A 1 59 ? 2.507 -16.494 16.528 1.00 77.81 59 ALA A CA 1
ATOM 447 C C . ALA A 1 59 ? 2.843 -16.980 17.949 1.00 77.81 59 ALA A C 1
ATOM 449 O O . ALA A 1 59 ? 3.803 -16.501 18.545 1.00 77.81 59 ALA A O 1
ATOM 450 N N . ARG A 1 60 ? 2.122 -17.983 18.471 1.00 81.50 60 ARG A N 1
ATOM 451 C CA . ARG A 1 60 ? 2.439 -18.636 19.757 1.00 81.50 60 ARG A CA 1
ATOM 452 C C . ARG A 1 60 ? 3.805 -19.332 19.778 1.00 81.50 60 ARG A C 1
ATOM 454 O O . ARG A 1 60 ? 4.333 -19.578 20.857 1.00 81.50 60 ARG A O 1
ATOM 461 N N . GLN A 1 61 ? 4.373 -19.658 18.616 1.00 78.62 61 GLN A N 1
ATOM 462 C CA . GLN A 1 61 ? 5.706 -20.261 18.517 1.00 78.62 61 GLN A CA 1
ATOM 463 C C . GLN A 1 61 ? 6.828 -19.218 18.555 1.00 78.62 61 GLN A C 1
ATOM 465 O O . GLN A 1 61 ? 7.994 -19.584 18.703 1.00 78.62 61 GLN A O 1
ATOM 470 N N . VAL A 1 62 ? 6.502 -17.926 18.427 1.00 78.94 62 VAL A N 1
ATOM 471 C CA . VAL A 1 62 ? 7.499 -16.858 18.480 1.00 78.94 62 VAL A CA 1
ATOM 472 C C . VAL A 1 62 ? 8.009 -16.734 19.911 1.00 78.94 62 VAL A C 1
ATOM 474 O O . VAL A 1 62 ? 7.333 -16.211 20.793 1.00 78.94 62 VAL A O 1
ATOM 477 N N . GLN A 1 63 ? 9.234 -17.200 20.129 1.00 67.19 63 GLN A N 1
ATOM 478 C CA . GLN A 1 63 ? 9.968 -17.000 21.370 1.00 67.19 63 GLN A CA 1
ATOM 479 C C . GLN A 1 63 ? 11.103 -16.012 21.122 1.00 67.19 63 GLN A C 1
ATOM 481 O O . GLN A 1 63 ? 11.915 -16.193 20.215 1.00 67.19 63 GLN A O 1
ATOM 486 N N . GLY A 1 64 ? 11.181 -14.958 21.929 1.00 67.19 64 GLY A N 1
ATOM 487 C CA . GLY A 1 64 ? 12.260 -13.989 21.803 1.00 67.19 64 GLY A CA 1
ATOM 488 C C . GLY A 1 64 ? 12.128 -12.842 22.787 1.00 67.19 64 GLY A C 1
ATOM 489 O O . GLY A 1 64 ? 11.057 -12.278 22.961 1.00 67.19 64 GLY A O 1
ATOM 490 N N . PHE A 1 65 ? 13.246 -12.454 23.395 1.00 76.12 65 PHE A N 1
ATOM 491 C CA . PHE A 1 65 ? 13.276 -11.380 24.389 1.00 76.12 65 PHE A CA 1
ATOM 492 C C . PHE A 1 65 ? 12.920 -9.999 23.807 1.00 76.12 65 PHE A C 1
ATOM 494 O O . PHE A 1 65 ? 12.596 -9.090 24.557 1.00 76.12 65 PHE A O 1
ATOM 501 N N . CYS A 1 66 ? 12.967 -9.804 22.487 1.00 82.75 66 CYS A N 1
ATOM 502 C CA . CYS A 1 66 ? 12.611 -8.530 21.845 1.00 82.75 66 CYS A CA 1
ATOM 503 C C . CYS A 1 66 ? 11.144 -8.442 21.400 1.00 82.75 66 CYS A C 1
ATOM 505 O O . CYS A 1 66 ? 10.767 -7.469 20.750 1.00 82.75 66 CYS A O 1
ATOM 507 N N . VAL A 1 67 ? 10.321 -9.439 21.718 1.00 86.25 67 VAL A N 1
ATOM 508 C CA . VAL A 1 67 ? 8.925 -9.534 21.287 1.00 86.25 67 VAL A CA 1
ATOM 509 C C . VAL A 1 67 ? 8.037 -9.659 22.524 1.00 86.25 67 VAL A C 1
ATOM 511 O O . VAL A 1 67 ? 8.403 -10.362 23.461 1.00 86.25 67 VAL A O 1
ATOM 514 N N . ALA A 1 68 ? 6.892 -8.975 22.550 1.00 86.56 68 ALA A N 1
ATOM 515 C CA . ALA A 1 68 ? 5.930 -9.142 23.638 1.00 86.56 68 ALA A CA 1
ATOM 516 C C . ALA A 1 68 ? 5.320 -10.555 23.623 1.00 86.56 68 ALA A C 1
ATOM 518 O O . ALA A 1 68 ? 4.796 -11.005 22.601 1.00 86.56 68 ALA A O 1
ATOM 519 N N . GLU A 1 69 ? 5.381 -11.243 24.764 1.00 87.19 69 GLU A N 1
ATOM 520 C CA . GLU A 1 69 ? 4.892 -12.618 24.903 1.00 87.19 69 GLU A CA 1
ATOM 521 C C . GLU A 1 69 ? 3.364 -12.684 24.743 1.00 87.19 69 GLU A C 1
ATOM 523 O O . GLU A 1 69 ? 2.636 -11.842 25.274 1.00 87.19 69 GLU A O 1
ATOM 528 N N . ILE A 1 70 ? 2.864 -13.709 24.047 1.00 88.88 70 ILE A N 1
ATOM 529 C CA . ILE A 1 70 ? 1.436 -14.045 24.042 1.00 88.88 70 ILE A CA 1
ATOM 530 C C . ILE A 1 70 ? 1.114 -14.787 25.340 1.00 88.88 70 ILE A C 1
ATOM 532 O O . ILE A 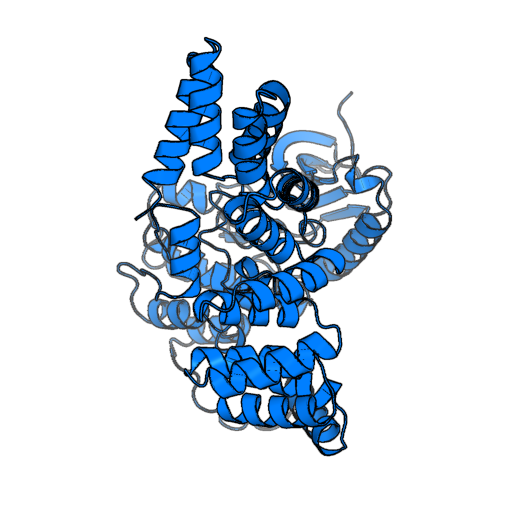1 70 ? 1.566 -15.911 25.538 1.00 88.88 70 ILE A O 1
ATOM 536 N N . LEU A 1 71 ? 0.318 -14.163 26.208 1.00 90.00 71 LEU A N 1
ATOM 537 C CA . LEU A 1 71 ? -0.026 -14.709 27.521 1.00 90.00 71 LEU A CA 1
ATOM 538 C C . LEU A 1 71 ? -1.181 -15.696 27.432 1.00 90.00 71 LEU A C 1
ATOM 540 O O . LEU A 1 71 ? -1.135 -16.768 28.027 1.00 90.00 71 LEU A O 1
ATOM 544 N N . ASP A 1 72 ? -2.218 -15.309 26.695 1.00 89.69 72 ASP A N 1
ATOM 545 C CA . ASP A 1 72 ? -3.385 -16.139 26.441 1.00 89.69 72 ASP A CA 1
ATOM 546 C C . ASP A 1 72 ? -4.133 -15.622 25.208 1.00 89.69 72 ASP A C 1
ATOM 548 O O . ASP A 1 72 ? -3.935 -14.485 24.775 1.00 89.69 72 ASP A O 1
ATOM 552 N N . ALA A 1 73 ? -4.970 -16.461 24.609 1.00 89.31 73 ALA A N 1
ATOM 553 C CA . ALA A 1 73 ? -5.821 -16.081 23.492 1.00 89.31 73 ALA A CA 1
ATOM 554 C C . ALA A 1 73 ? -6.909 -17.124 23.247 1.00 89.31 73 ALA A C 1
ATOM 556 O O . ALA A 1 73 ? -6.653 -18.332 23.315 1.00 89.31 73 ALA A O 1
ATOM 557 N N . ASP A 1 74 ? -8.075 -16.650 22.825 1.00 87.88 74 ASP A N 1
ATOM 558 C CA . ASP A 1 74 ? -9.176 -17.492 22.381 1.00 87.88 74 ASP A CA 1
ATOM 559 C C . ASP A 1 74 ? -9.704 -16.975 21.041 1.00 87.88 74 ASP A C 1
ATOM 561 O O . ASP A 1 74 ? -10.317 -15.908 20.944 1.00 87.88 74 ASP A O 1
ATOM 565 N N . ALA A 1 75 ? -9.433 -17.746 19.992 1.00 82.31 75 ALA A N 1
ATOM 566 C CA . ALA A 1 75 ? -9.925 -17.475 18.650 1.00 82.31 75 ALA A CA 1
ATOM 567 C C . ALA A 1 75 ? -11.377 -17.932 18.443 1.00 82.31 75 ALA A C 1
ATOM 569 O O . ALA A 1 75 ? -12.028 -17.481 17.499 1.00 82.31 75 ALA A O 1
ATOM 570 N N . GLU A 1 76 ? -11.882 -18.805 19.321 1.00 83.38 76 GLU A N 1
ATOM 571 C CA . GLU A 1 76 ? -13.201 -19.415 19.203 1.00 83.38 76 GLU A CA 1
ATOM 572 C C . GLU A 1 76 ? -14.272 -18.777 20.096 1.00 83.38 76 GLU A C 1
ATOM 574 O O . GLU A 1 76 ? -15.465 -19.032 19.905 1.00 83.38 76 GLU A O 1
ATOM 579 N N . ALA A 1 77 ? -13.883 -17.874 20.996 1.00 86.38 77 ALA A N 1
ATOM 580 C CA . ALA A 1 77 ? -14.806 -17.033 21.748 1.00 86.38 77 ALA A CA 1
ATOM 581 C C . ALA A 1 77 ? -15.834 -16.317 20.842 1.00 86.38 77 ALA A C 1
ATOM 583 O O . ALA A 1 77 ? -15.601 -16.066 19.652 1.00 86.38 77 ALA A O 1
ATOM 584 N N . GLU A 1 78 ? -16.986 -15.941 21.418 1.00 84.75 78 GLU A N 1
ATOM 585 C CA . GLU A 1 78 ? -18.015 -15.146 20.721 1.00 84.75 78 GLU A CA 1
ATOM 586 C C . GLU A 1 78 ? -17.404 -13.877 20.109 1.00 84.75 78 GLU A C 1
ATOM 588 O O . GLU A 1 78 ? -17.663 -13.538 18.954 1.00 84.75 78 GLU A O 1
ATOM 593 N N . GLN A 1 79 ? -16.511 -13.238 20.864 1.00 86.31 79 GLN A N 1
ATOM 594 C CA . GLN A 1 79 ? -15.625 -12.191 20.389 1.00 86.31 79 GLN A CA 1
ATOM 595 C C . GLN A 1 79 ? -14.171 -12.668 20.545 1.00 86.31 79 GLN A C 1
ATOM 597 O O . GLN A 1 79 ? -13.686 -12.713 21.678 1.00 86.31 79 GLN A O 1
ATOM 602 N N . PRO A 1 80 ? -13.476 -13.032 19.448 1.00 87.62 80 PRO A N 1
ATOM 603 C CA . PRO A 1 80 ? -12.088 -13.479 19.502 1.00 87.62 80 PRO A CA 1
ATOM 604 C C . PRO A 1 80 ? -11.172 -12.450 20.161 1.00 87.62 80 PRO A C 1
ATOM 606 O O . PRO A 1 80 ? -11.315 -11.242 19.935 1.00 87.62 80 PRO A O 1
ATOM 609 N N . TRP A 1 81 ? -10.222 -12.923 20.962 1.00 88.44 81 TRP A N 1
ATOM 610 C CA . TRP A 1 81 ? -9.326 -12.052 21.717 1.00 88.44 81 TRP A CA 1
ATOM 611 C C . TRP A 1 81 ? -7.918 -12.635 21.869 1.00 88.44 81 TRP A C 1
ATOM 613 O O . TRP A 1 81 ? -7.701 -13.844 21.787 1.00 88.44 81 TRP A O 1
ATOM 623 N N . LEU A 1 82 ? -6.957 -11.738 22.089 1.00 89.25 82 LEU A N 1
ATOM 624 C CA . LEU A 1 82 ? -5.540 -12.025 22.304 1.00 89.25 82 LEU A CA 1
ATOM 625 C C . LEU A 1 82 ? -5.027 -11.152 23.451 1.00 89.25 82 LEU A C 1
ATOM 627 O O . LEU A 1 82 ? -5.207 -9.938 23.421 1.00 89.25 82 LEU A O 1
ATOM 631 N N . ALA A 1 83 ? -4.373 -11.755 24.436 1.00 91.31 83 ALA A N 1
ATOM 632 C CA . ALA A 1 83 ? -3.683 -11.065 25.514 1.00 91.31 83 ALA A CA 1
ATOM 633 C C . ALA A 1 83 ? -2.168 -11.215 25.343 1.00 91.31 83 ALA A C 1
ATOM 635 O O . ALA A 1 83 ? -1.643 -12.329 25.350 1.00 91.31 83 ALA A O 1
ATOM 636 N N . THR A 1 84 ? -1.458 -10.096 25.217 1.00 90.75 84 THR A N 1
ATOM 637 C CA . THR A 1 84 ? 0.012 -10.062 25.222 1.00 90.75 84 THR A CA 1
ATOM 638 C C . THR A 1 84 ? 0.539 -9.384 26.478 1.00 90.75 84 THR A C 1
ATOM 640 O O . THR A 1 84 ? -0.192 -8.659 27.156 1.00 90.75 84 THR A O 1
ATOM 643 N N . GLU A 1 85 ? 1.817 -9.589 26.785 1.00 90.50 85 GLU A N 1
ATOM 644 C CA . GLU A 1 85 ? 2.526 -8.853 27.831 1.00 90.50 85 GLU A CA 1
ATOM 645 C C . GLU A 1 85 ? 2.287 -7.341 27.680 1.00 90.50 85 GLU A C 1
ATOM 647 O O . GLU A 1 85 ? 2.409 -6.778 26.587 1.00 90.50 85 GLU A O 1
ATOM 652 N N . TYR A 1 86 ? 1.923 -6.676 28.780 1.00 91.88 86 TYR A N 1
ATOM 653 C CA . TYR A 1 86 ? 1.870 -5.219 28.808 1.00 91.88 86 TYR A CA 1
ATOM 654 C C . TYR A 1 86 ? 3.280 -4.660 29.011 1.00 91.88 86 TYR A C 1
ATOM 656 O O . TYR A 1 86 ? 3.853 -4.796 30.090 1.00 91.88 86 TYR A O 1
ATOM 664 N N . VAL A 1 87 ? 3.815 -3.996 27.988 1.00 91.06 87 VAL A N 1
ATOM 665 C CA . VAL A 1 87 ? 5.108 -3.307 28.064 1.00 91.06 87 VAL A CA 1
ATOM 666 C C . VAL A 1 87 ? 4.877 -1.848 28.452 1.00 91.06 87 VAL A C 1
ATOM 668 O O . VAL A 1 87 ? 4.157 -1.116 27.774 1.00 91.06 87 VAL A O 1
ATOM 671 N N . GLU A 1 88 ? 5.492 -1.415 29.550 1.00 89.94 88 GLU A N 1
ATOM 672 C CA . GLU A 1 88 ? 5.425 -0.029 30.009 1.00 89.94 88 GLU A CA 1
ATOM 673 C C . GLU A 1 88 ? 6.483 0.828 29.306 1.00 89.94 88 GLU A C 1
ATOM 675 O O . GLU A 1 88 ? 7.675 0.552 29.410 1.00 89.94 88 GLU A O 1
ATOM 680 N N . GLY A 1 89 ? 6.051 1.867 28.592 1.00 91.31 89 GLY A N 1
ATOM 681 C CA . GLY A 1 89 ? 6.941 2.803 27.908 1.00 91.31 89 GLY A CA 1
ATOM 682 C C . GLY A 1 89 ? 6.265 3.509 26.730 1.00 91.31 89 GLY A C 1
ATOM 683 O O . GLY A 1 89 ? 5.172 3.111 26.317 1.00 91.31 89 GLY A O 1
ATOM 684 N N . PRO A 1 90 ? 6.878 4.573 26.182 1.00 93.38 90 PRO A N 1
ATOM 685 C CA . PRO A 1 90 ? 6.387 5.212 24.969 1.00 93.38 90 PRO A CA 1
ATOM 686 C C . PRO A 1 90 ? 6.663 4.336 23.741 1.00 93.38 90 PRO A C 1
ATOM 688 O O . PRO A 1 90 ? 7.606 3.544 23.704 1.00 93.38 90 PRO A O 1
ATOM 691 N N . THR A 1 91 ? 5.879 4.531 22.684 1.00 93.62 91 THR A N 1
ATOM 692 C CA . THR A 1 91 ? 6.236 4.010 21.354 1.00 93.62 91 THR A CA 1
ATOM 693 C C . THR A 1 91 ? 7.500 4.695 20.836 1.00 93.62 91 THR A C 1
ATOM 695 O O . THR A 1 91 ? 7.757 5.860 21.156 1.00 93.62 91 THR A O 1
ATOM 698 N N . LEU A 1 92 ? 8.263 4.027 19.969 1.00 94.75 92 LEU A N 1
ATOM 699 C CA . LEU A 1 92 ? 9.427 4.619 19.306 1.00 94.75 92 LEU A CA 1
ATOM 700 C C . LEU A 1 92 ? 9.051 5.935 18.610 1.00 94.75 92 LEU A C 1
ATOM 702 O O . LEU A 1 92 ? 9.769 6.924 18.728 1.00 94.75 92 LEU A O 1
ATOM 706 N N . GLY A 1 93 ? 7.892 5.976 17.947 1.00 92.12 93 GLY A N 1
ATOM 707 C CA . GLY A 1 93 ? 7.404 7.191 17.293 1.00 92.12 93 GLY A CA 1
ATOM 708 C C . GLY A 1 93 ? 7.129 8.346 18.267 1.00 92.12 93 GLY A C 1
ATOM 709 O O . GLY A 1 93 ? 7.417 9.494 17.941 1.00 92.12 93 GLY A O 1
ATOM 710 N N . GLN A 1 94 ? 6.585 8.074 19.459 1.00 92.56 94 GLN A N 1
ATOM 711 C CA . GLN A 1 94 ? 6.418 9.095 20.507 1.00 92.56 94 GLN A CA 1
ATOM 712 C C . GLN A 1 94 ? 7.772 9.572 21.027 1.00 92.56 94 GLN A C 1
ATOM 714 O O . GLN A 1 94 ? 8.022 10.774 21.059 1.00 92.56 94 GLN A O 1
ATOM 719 N N . ALA A 1 95 ? 8.671 8.640 21.345 1.00 94.62 95 ALA A N 1
ATOM 720 C CA . ALA A 1 95 ? 9.989 8.965 21.868 1.00 94.62 95 ALA A CA 1
ATOM 721 C C . ALA A 1 95 ? 10.806 9.835 20.901 1.00 94.62 95 ALA A C 1
ATOM 723 O O . ALA A 1 95 ? 11.426 10.801 21.339 1.00 94.62 95 ALA A O 1
ATOM 724 N N . VAL A 1 96 ? 10.763 9.546 19.594 1.00 94.50 96 VAL A N 1
ATOM 725 C CA . VAL A 1 96 ? 11.443 10.356 18.570 1.00 94.50 96 VAL A CA 1
ATOM 726 C C . VAL A 1 96 ? 10.841 11.759 18.460 1.00 94.50 96 VAL A C 1
ATOM 728 O O . VAL A 1 96 ? 11.582 12.732 18.346 1.00 94.50 96 VAL A O 1
ATOM 731 N N . ARG A 1 97 ? 9.511 11.896 18.540 1.00 92.94 97 ARG A N 1
ATOM 732 C CA . ARG A 1 97 ? 8.848 13.212 18.499 1.00 92.94 97 ARG A CA 1
ATOM 733 C C . ARG A 1 97 ? 9.124 14.063 19.736 1.00 92.94 97 ARG A C 1
ATOM 735 O O . ARG A 1 97 ? 9.296 15.268 19.608 1.00 92.94 97 ARG A O 1
ATOM 742 N N . GLU A 1 98 ? 9.124 13.451 20.915 1.00 94.38 98 GLU A N 1
ATOM 743 C CA . GLU A 1 98 ? 9.228 14.161 22.197 1.00 94.38 98 GLU A CA 1
ATOM 744 C C . GLU A 1 98 ? 10.678 14.437 22.599 1.00 94.38 98 GLU A C 1
ATOM 746 O O . GLU A 1 98 ? 10.981 15.493 23.147 1.00 94.38 98 GLU A O 1
ATOM 751 N N . HIS A 1 99 ? 11.582 13.501 22.306 1.00 92.38 99 HIS A N 1
ATOM 752 C CA . HIS A 1 99 ? 12.964 13.528 22.784 1.00 92.38 99 HIS A CA 1
ATOM 753 C C . HIS A 1 99 ? 13.991 13.587 21.642 1.00 92.38 99 HIS A C 1
ATOM 755 O O . HIS A 1 99 ? 15.190 13.490 21.900 1.00 92.38 99 HIS A O 1
ATOM 761 N N . GLY A 1 100 ? 13.543 13.707 20.389 1.00 92.75 100 GLY A N 1
ATOM 762 C CA . GLY A 1 100 ? 14.393 13.795 19.201 1.00 92.75 100 GLY A CA 1
ATOM 763 C C . GLY A 1 100 ? 14.943 12.450 18.701 1.00 92.75 100 GLY A C 1
ATOM 764 O O . GLY A 1 100 ? 14.605 11.384 19.231 1.00 92.75 100 GLY A O 1
ATOM 765 N N . PRO A 1 101 ? 15.808 12.468 17.674 1.00 93.75 101 PRO A N 1
ATOM 766 C CA . PRO A 1 101 ? 16.372 11.255 17.089 1.00 93.75 101 PRO A CA 1
ATOM 767 C C . PRO A 1 101 ? 17.214 10.428 18.076 1.00 93.75 101 PRO A C 1
ATOM 769 O O . PRO A 1 101 ? 17.814 10.951 19.013 1.00 93.75 101 PRO A O 1
ATOM 772 N N . ARG A 1 102 ? 17.256 9.111 17.865 1.00 91.38 102 ARG A N 1
ATOM 773 C CA . ARG A 1 102 ? 18.098 8.151 18.586 1.00 91.38 102 ARG A CA 1
ATOM 774 C C . ARG A 1 102 ? 19.457 8.082 17.894 1.00 91.38 102 ARG A C 1
ATOM 776 O O . ARG A 1 102 ? 19.549 7.626 16.758 1.00 91.38 102 ARG A O 1
ATOM 783 N N . THR A 1 103 ? 20.513 8.518 18.568 1.00 85.00 103 THR A N 1
ATOM 784 C CA . THR A 1 103 ? 21.866 8.598 17.998 1.00 85.00 103 THR A CA 1
ATOM 785 C C . THR A 1 103 ? 22.845 7.694 18.750 1.00 85.00 103 THR A C 1
ATOM 787 O O . THR A 1 103 ? 22.543 7.172 19.824 1.00 85.00 103 THR A O 1
ATOM 790 N N . GLY A 1 104 ? 24.022 7.450 18.166 1.00 81.62 104 GLY A N 1
ATOM 791 C CA . GLY A 1 104 ? 25.084 6.664 18.803 1.00 81.62 104 GLY A CA 1
ATOM 792 C C . GLY A 1 104 ? 24.649 5.249 19.209 1.00 81.62 104 GLY A C 1
ATOM 793 O O . GLY A 1 104 ? 24.012 4.531 18.434 1.00 81.62 104 GLY A O 1
ATOM 794 N N . GLY A 1 105 ? 25.001 4.846 20.435 1.00 82.12 105 GLY A N 1
ATOM 795 C CA . GLY A 1 105 ? 24.739 3.498 20.955 1.00 82.12 105 GLY A CA 1
AT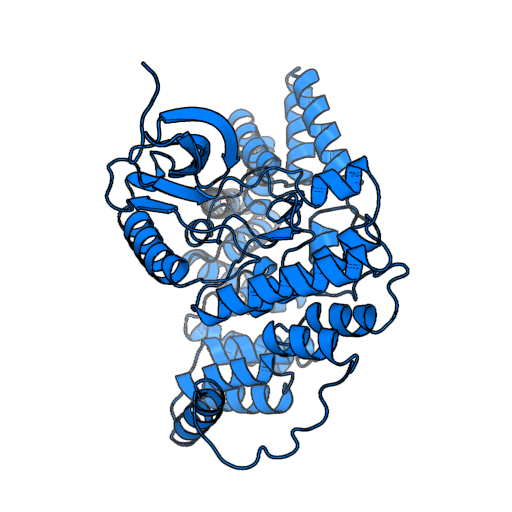OM 796 C C . GLY A 1 105 ? 23.254 3.133 21.057 1.00 82.12 105 GLY A C 1
ATOM 797 O O . GLY A 1 105 ? 22.912 1.956 20.941 1.00 82.12 105 GLY A O 1
ATOM 798 N N . ASP A 1 106 ? 22.364 4.118 21.199 1.00 85.94 106 ASP A N 1
ATOM 799 C CA . ASP A 1 106 ? 20.918 3.878 21.273 1.00 85.94 106 ASP A CA 1
ATOM 800 C C . ASP A 1 106 ? 20.352 3.430 19.922 1.00 85.94 106 ASP A C 1
ATOM 802 O O . ASP A 1 106 ? 19.524 2.520 19.868 1.00 85.94 106 ASP A O 1
ATOM 806 N N . SER A 1 107 ? 20.846 4.011 18.823 1.00 87.75 107 SER A N 1
ATOM 807 C CA . SER A 1 107 ? 20.464 3.621 17.458 1.00 87.75 107 SER A CA 1
ATOM 808 C C . SER A 1 107 ? 20.905 2.191 17.135 1.00 87.75 107 SER A C 1
ATOM 810 O O . SER A 1 107 ? 20.125 1.391 16.619 1.00 87.75 107 SER A O 1
ATOM 812 N N . GLN A 1 108 ? 22.132 1.824 17.523 1.00 85.44 108 GLN A N 1
ATOM 813 C CA . GLN A 1 108 ? 22.648 0.465 17.332 1.00 85.44 108 GLN A CA 1
ATOM 814 C C . GLN A 1 108 ? 21.879 -0.566 18.164 1.00 85.44 108 GLN A C 1
ATOM 816 O O . GLN A 1 108 ? 21.510 -1.621 17.648 1.00 85.44 108 GLN A O 1
ATOM 821 N N . ARG A 1 109 ? 21.587 -0.259 19.436 1.00 89.88 109 ARG A N 1
ATOM 822 C CA . ARG A 1 109 ? 20.795 -1.143 20.304 1.00 89.88 109 ARG A CA 1
ATOM 823 C C . ARG A 1 109 ? 19.388 -1.348 19.746 1.00 89.88 109 ARG A C 1
ATOM 825 O O . ARG A 1 109 ? 18.925 -2.485 19.688 1.00 89.88 109 ARG A O 1
ATOM 832 N N . LEU A 1 110 ? 18.752 -0.269 19.283 1.00 93.94 110 LEU A N 1
ATOM 833 C CA . LEU A 1 110 ? 17.453 -0.320 18.619 1.00 93.94 110 LEU A CA 1
ATOM 834 C C . LEU A 1 110 ? 17.501 -1.209 17.370 1.00 93.94 110 LEU A C 1
ATOM 836 O O . LEU A 1 110 ? 16.652 -2.089 17.228 1.00 93.94 110 LEU A O 1
ATOM 840 N N . ALA A 1 111 ? 18.496 -1.021 16.499 1.00 93.81 111 ALA A N 1
ATOM 841 C CA . ALA A 1 111 ? 18.670 -1.814 15.284 1.00 93.81 111 ALA A CA 1
ATOM 842 C C . ALA A 1 111 ? 18.819 -3.312 15.590 1.00 93.81 111 ALA A C 1
ATOM 844 O O . ALA A 1 111 ? 18.069 -4.125 15.051 1.00 93.81 111 ALA A O 1
ATOM 845 N N . VAL A 1 112 ? 19.719 -3.672 16.513 1.00 92.88 112 VAL A N 1
ATOM 846 C CA . VAL A 1 112 ? 19.971 -5.071 16.899 1.00 92.88 112 VAL A CA 1
ATOM 847 C C . VAL A 1 112 ? 18.730 -5.714 17.521 1.00 92.88 112 VAL A C 1
ATOM 849 O O . VAL A 1 112 ? 18.361 -6.827 17.149 1.00 92.88 112 VAL A O 1
ATOM 852 N N . GLN A 1 113 ? 18.052 -5.034 18.446 1.00 92.75 113 GLN A N 1
ATOM 853 C CA . GLN A 1 113 ? 16.899 -5.615 19.139 1.00 92.75 113 GLN A CA 1
ATOM 854 C C . GLN A 1 113 ? 15.684 -5.766 18.214 1.00 92.75 113 GLN A C 1
ATOM 856 O O . GLN A 1 113 ? 15.041 -6.815 18.194 1.00 92.75 113 GLN A O 1
ATOM 861 N N . THR A 1 114 ? 15.400 -4.764 17.382 1.00 95.44 114 THR A N 1
ATOM 862 C CA . THR A 1 114 ? 14.267 -4.827 16.443 1.00 95.44 114 THR A CA 1
ATOM 863 C C . THR A 1 114 ? 14.486 -5.844 15.326 1.00 95.44 114 THR A C 1
ATOM 865 O O . THR A 1 114 ? 13.537 -6.533 14.953 1.00 95.44 114 THR A O 1
ATOM 868 N N . ILE A 1 115 ? 15.719 -6.018 14.833 1.00 95.75 115 ILE A N 1
ATOM 869 C CA . ILE A 1 115 ? 15.981 -7.066 13.841 1.00 95.75 115 ILE A CA 1
ATOM 870 C C . ILE A 1 115 ? 15.991 -8.465 14.460 1.00 95.75 115 ILE A C 1
ATOM 872 O O . ILE A 1 115 ? 15.535 -9.414 13.829 1.00 95.75 115 ILE A O 1
ATOM 876 N N . THR A 1 116 ? 16.433 -8.597 15.716 1.00 92.38 116 THR A N 1
ATOM 877 C CA . THR A 1 116 ? 16.342 -9.862 16.463 1.00 92.38 116 THR A CA 1
ATOM 878 C C . THR A 1 116 ? 14.883 -10.285 16.630 1.00 92.38 116 THR A C 1
ATOM 880 O O . THR A 1 116 ? 14.554 -11.454 16.433 1.00 92.38 116 THR A O 1
ATOM 883 N N . ALA A 1 117 ? 13.991 -9.332 16.921 1.00 92.38 117 ALA A N 1
ATOM 884 C CA . ALA A 1 117 ? 12.552 -9.578 16.950 1.00 92.38 117 ALA A CA 1
ATOM 885 C C . ALA A 1 117 ? 12.019 -10.067 15.594 1.00 92.38 117 ALA A C 1
ATOM 887 O O . ALA A 1 117 ? 11.360 -11.104 15.544 1.00 92.38 117 ALA A O 1
ATOM 888 N N . LEU A 1 118 ? 12.334 -9.374 14.493 1.00 93.12 118 LEU A N 1
ATOM 889 C CA . LEU A 1 118 ? 11.902 -9.798 13.155 1.00 93.12 118 LEU A CA 1
ATOM 890 C C . LEU A 1 118 ? 12.460 -11.174 12.770 1.00 93.12 118 LEU A C 1
ATOM 892 O O . LEU A 1 118 ? 11.728 -11.986 12.213 1.00 93.12 118 LEU A O 1
ATOM 896 N N . ALA A 1 119 ? 13.710 -11.480 13.125 1.00 90.44 119 ALA A N 1
ATOM 897 C CA . ALA A 1 119 ? 14.302 -12.794 12.887 1.00 90.44 119 ALA A CA 1
ATOM 898 C C . ALA A 1 119 ? 13.546 -13.911 13.626 1.00 90.44 119 ALA A C 1
ATOM 900 O O . ALA A 1 119 ? 13.295 -14.961 13.034 1.00 90.44 119 ALA A O 1
ATOM 901 N N . ALA A 1 120 ? 13.139 -13.680 14.879 1.00 88.06 120 ALA A N 1
ATOM 902 C CA . ALA A 1 120 ? 12.333 -14.632 15.645 1.00 88.06 120 ALA A CA 1
ATOM 903 C C . ALA A 1 120 ? 10.924 -14.813 15.049 1.00 88.06 120 ALA A C 1
ATOM 905 O O . ALA A 1 120 ? 10.455 -15.942 14.909 1.00 88.06 120 ALA A O 1
ATOM 906 N N . ILE A 1 121 ? 10.275 -13.716 14.640 1.00 86.81 121 ILE A N 1
ATOM 907 C CA . ILE A 1 121 ? 8.953 -13.736 13.992 1.00 86.81 121 ILE A CA 1
ATOM 908 C C . ILE A 1 121 ? 9.010 -14.532 12.678 1.00 86.81 121 ILE A C 1
ATOM 910 O O . ILE A 1 121 ? 8.204 -15.436 12.460 1.00 86.81 121 ILE A O 1
ATOM 914 N N . HIS A 1 122 ? 9.999 -14.246 11.827 1.00 87.50 122 HIS A N 1
ATOM 915 C CA . HIS A 1 122 ? 10.161 -14.909 10.529 1.00 87.50 122 HIS A CA 1
ATOM 916 C C . HIS A 1 122 ? 10.549 -16.382 10.666 1.00 87.50 122 HIS A C 1
ATOM 918 O O . HIS A 1 122 ? 10.091 -17.203 9.873 1.00 87.50 122 HIS A O 1
ATOM 924 N N . ALA A 1 123 ? 11.345 -16.741 11.679 1.00 84.38 123 ALA A N 1
ATOM 925 C CA . ALA A 1 123 ? 11.698 -18.133 11.964 1.00 84.38 123 ALA A CA 1
ATOM 926 C C . ALA A 1 123 ? 10.480 -18.989 12.354 1.00 84.38 123 ALA A C 1
ATOM 928 O O . ALA A 1 123 ? 10.449 -20.175 12.038 1.00 84.38 123 ALA A O 1
ATOM 929 N N . ALA A 1 124 ? 9.460 -18.385 12.974 1.00 80.88 124 ALA A N 1
ATOM 930 C CA . ALA A 1 124 ? 8.182 -19.032 13.276 1.00 80.88 124 ALA A CA 1
ATOM 931 C C . ALA A 1 124 ? 7.211 -19.075 12.073 1.00 80.88 124 ALA A C 1
ATOM 933 O O . ALA A 1 124 ? 6.055 -19.467 12.220 1.00 80.88 124 ALA A O 1
ATOM 934 N N . GLY A 1 125 ? 7.645 -18.641 10.883 1.00 78.31 125 GLY A N 1
ATOM 935 C CA . GLY A 1 125 ? 6.815 -18.609 9.675 1.00 78.31 125 GLY A CA 1
ATOM 936 C C . GLY A 1 125 ? 5.795 -17.466 9.633 1.00 78.31 125 GLY A C 1
ATOM 937 O O . GLY A 1 125 ? 4.921 -17.463 8.767 1.00 78.31 125 GLY A O 1
ATOM 938 N N . VAL A 1 126 ? 5.901 -16.488 10.537 1.00 81.12 126 VAL A N 1
ATOM 939 C CA . VAL A 1 126 ? 5.016 -15.318 10.598 1.00 81.12 126 VAL A CA 1
ATOM 940 C C . VAL A 1 126 ? 5.655 -14.150 9.845 1.00 81.12 126 VAL A C 1
ATOM 942 O O . VAL A 1 126 ? 6.868 -13.970 9.878 1.00 81.12 126 VAL A O 1
ATOM 945 N N . VAL A 1 127 ? 4.845 -13.327 9.175 1.00 82.25 127 VAL A N 1
ATOM 946 C CA . VAL A 1 127 ? 5.270 -12.040 8.592 1.00 82.25 127 VAL A CA 1
ATOM 947 C C . VAL A 1 127 ? 4.514 -10.934 9.318 1.00 82.25 127 VAL A C 1
ATOM 949 O O . VAL A 1 127 ? 3.296 -11.028 9.469 1.00 82.25 127 VAL A O 1
ATOM 952 N N . HIS A 1 128 ? 5.202 -9.884 9.761 1.00 85.94 128 HIS A N 1
ATOM 953 C CA . HIS A 1 128 ? 4.582 -8.827 10.554 1.00 85.94 128 HIS A CA 1
ATOM 954 C C . HIS A 1 128 ? 3.644 -7.938 9.720 1.00 85.94 128 HIS A C 1
ATOM 956 O O . HIS A 1 128 ? 2.598 -7.539 10.221 1.00 85.94 128 HIS A O 1
ATOM 962 N N . ARG A 1 129 ? 3.978 -7.607 8.467 1.00 79.75 129 ARG A N 1
ATOM 963 C CA . ARG A 1 129 ? 3.152 -6.882 7.466 1.00 79.75 129 ARG A CA 1
ATOM 964 C C . ARG A 1 129 ? 2.730 -5.442 7.801 1.00 79.75 129 ARG A C 1
ATOM 966 O O . ARG A 1 129 ? 2.251 -4.732 6.920 1.00 79.75 129 ARG A O 1
ATOM 973 N N . ASP A 1 130 ? 2.896 -5.005 9.041 1.00 79.88 130 ASP A N 1
ATOM 974 C CA . ASP A 1 130 ? 2.567 -3.663 9.543 1.00 79.88 130 ASP A CA 1
ATOM 975 C C . ASP A 1 130 ? 3.671 -3.164 10.488 1.00 79.88 130 ASP A C 1
ATOM 977 O O . ASP A 1 130 ? 3.414 -2.596 11.545 1.00 79.88 130 ASP A O 1
ATOM 981 N N . PHE A 1 131 ? 4.930 -3.443 10.157 1.00 89.94 131 PHE A N 1
ATOM 982 C CA . PHE A 1 131 ? 6.050 -3.040 10.999 1.00 89.94 131 PHE A CA 1
ATOM 983 C C . PHE A 1 131 ? 6.249 -1.515 10.921 1.00 89.94 131 PHE A C 1
ATOM 985 O O . PHE A 1 131 ? 6.453 -0.962 9.844 1.00 89.94 131 PHE A O 1
ATOM 992 N N . LYS A 1 132 ? 6.132 -0.808 12.054 1.00 89.81 132 LYS A N 1
ATOM 993 C CA . LYS A 1 132 ? 6.182 0.669 12.129 1.00 89.81 132 LYS A CA 1
ATOM 994 C C . LYS A 1 132 ? 6.558 1.153 13.533 1.00 89.81 132 LYS A C 1
ATOM 996 O O . LYS A 1 132 ? 6.404 0.389 14.485 1.00 89.81 132 LYS A O 1
ATOM 1001 N N . PRO A 1 133 ? 6.952 2.429 13.731 1.00 92.19 133 PRO A N 1
ATOM 1002 C CA . PRO A 1 133 ? 7.386 2.919 15.044 1.00 92.19 133 PRO A CA 1
ATOM 1003 C C . PRO A 1 133 ? 6.324 2.857 16.146 1.00 92.19 133 PRO A C 1
ATOM 1005 O O . PRO A 1 133 ? 6.672 2.843 17.322 1.00 92.19 133 PRO A O 1
ATOM 1008 N N . ALA A 1 134 ? 5.036 2.839 15.791 1.00 88.25 134 ALA A N 1
ATOM 1009 C CA . ALA A 1 134 ? 3.950 2.661 16.757 1.00 88.25 134 ALA A CA 1
ATOM 1010 C C . ALA A 1 134 ? 3.888 1.232 17.331 1.00 88.25 134 ALA A C 1
ATOM 1012 O O . ALA A 1 134 ? 3.370 1.051 18.425 1.00 88.25 134 ALA A O 1
ATOM 1013 N N . ASN A 1 135 ? 4.461 0.250 16.625 1.00 90.25 135 ASN A N 1
ATOM 1014 C CA . ASN A 1 135 ? 4.482 -1.162 17.014 1.00 90.25 135 ASN A CA 1
ATOM 1015 C C . ASN A 1 135 ? 5.797 -1.549 17.724 1.00 90.25 135 ASN A C 1
ATOM 1017 O O . ASN A 1 135 ? 6.118 -2.726 1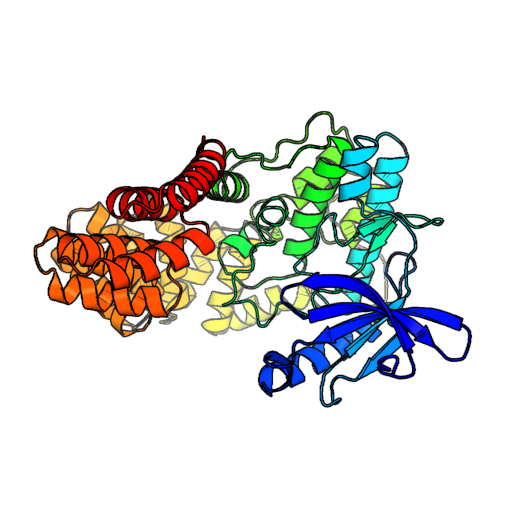7.867 1.00 90.25 135 ASN A O 1
ATOM 1021 N N . ILE A 1 136 ? 6.574 -0.555 18.168 1.00 93.75 136 ILE A N 1
ATOM 1022 C CA . ILE A 1 136 ? 7.806 -0.737 18.939 1.00 93.75 136 ILE A CA 1
ATOM 1023 C C . ILE A 1 136 ? 7.669 0.082 20.220 1.00 93.75 136 ILE A C 1
ATOM 1025 O O . ILE A 1 136 ? 7.658 1.311 20.159 1.00 93.75 136 ILE A O 1
ATOM 1029 N N . LEU A 1 137 ? 7.572 -0.580 21.371 1.00 93.38 137 LEU A N 1
ATOM 1030 C CA . LEU A 1 137 ? 7.547 0.065 22.685 1.00 93.38 137 LEU A CA 1
ATOM 1031 C C . LEU A 1 137 ? 8.951 0.101 23.280 1.00 93.38 137 LEU A C 1
ATOM 1033 O O . LEU A 1 137 ? 9.666 -0.897 23.260 1.00 93.38 137 LEU A O 1
ATOM 1037 N N . LEU A 1 138 ? 9.350 1.250 23.816 1.00 93.31 138 LEU A N 1
ATOM 1038 C CA . LEU A 1 138 ? 10.625 1.414 24.506 1.00 93.31 138 LEU A CA 1
ATOM 1039 C C . LEU A 1 138 ? 10.427 1.111 25.992 1.00 93.31 138 LEU A C 1
ATOM 1041 O O . LEU A 1 138 ? 10.129 2.008 26.778 1.00 93.31 138 LEU A O 1
ATOM 1045 N N . GLY A 1 139 ? 10.542 -0.172 26.339 1.00 89.69 139 GLY A N 1
ATOM 1046 C CA . GLY A 1 139 ? 10.419 -0.653 27.711 1.00 89.69 139 GLY A CA 1
ATOM 1047 C C . GLY A 1 139 ? 11.656 -0.363 28.570 1.00 89.69 139 GLY A C 1
ATOM 1048 O O . GLY A 1 139 ? 12.694 0.046 28.040 1.00 89.69 139 GLY A O 1
ATOM 1049 N N . PRO A 1 140 ? 11.587 -0.628 29.888 1.00 84.19 140 PRO A N 1
ATOM 1050 C CA . PRO A 1 140 ? 12.703 -0.403 30.814 1.00 84.19 140 PRO A CA 1
ATOM 1051 C C . PRO A 1 140 ? 13.960 -1.209 30.447 1.00 84.19 140 PRO A C 1
ATOM 1053 O O . PRO A 1 140 ? 15.073 -0.722 30.628 1.00 84.19 140 PRO A O 1
ATOM 1056 N N . ASP A 1 141 ? 13.782 -2.395 29.855 1.00 84.25 141 ASP A N 1
ATOM 1057 C CA . ASP A 1 141 ? 14.871 -3.289 29.429 1.00 84.25 141 ASP A CA 1
ATOM 1058 C C . ASP A 1 141 ? 15.220 -3.155 27.931 1.00 84.25 141 ASP A C 1
ATOM 1060 O O . ASP A 1 141 ? 16.046 -3.901 27.394 1.00 84.25 141 ASP A O 1
ATOM 1064 N N . GLY A 1 142 ? 14.592 -2.197 27.242 1.00 87.00 142 GLY A N 1
ATOM 1065 C CA . GLY A 1 142 ? 14.815 -1.882 25.834 1.00 87.00 142 GLY A CA 1
ATOM 1066 C C . GLY A 1 142 ? 13.598 -2.094 24.919 1.00 87.00 142 GLY A C 1
ATOM 1067 O O . GLY A 1 142 ? 12.512 -2.466 25.371 1.00 87.00 142 GLY A O 1
ATOM 1068 N N . PRO A 1 143 ? 13.765 -1.805 23.614 1.00 92.00 143 PRO A N 1
ATOM 1069 C CA . PRO A 1 143 ? 12.748 -1.989 22.588 1.00 92.00 143 PRO A CA 1
ATOM 1070 C C . PRO A 1 143 ? 12.098 -3.381 22.560 1.00 92.00 143 PRO A C 1
ATOM 1072 O O . PRO A 1 143 ? 12.773 -4.405 22.432 1.00 92.00 143 PRO A O 1
ATOM 1075 N N . ARG A 1 144 ? 10.763 -3.393 22.588 1.00 91.19 144 ARG A N 1
ATOM 1076 C CA . ARG A 1 144 ? 9.898 -4.563 22.397 1.00 91.19 144 ARG A CA 1
ATOM 1077 C C . ARG A 1 144 ? 9.001 -4.343 21.182 1.00 91.19 144 ARG A C 1
ATOM 1079 O O . ARG A 1 144 ? 8.317 -3.324 21.091 1.00 91.19 144 ARG A O 1
ATOM 1086 N N . VAL A 1 145 ? 8.986 -5.304 20.266 1.00 91.62 145 VAL A N 1
ATOM 1087 C CA . VAL A 1 145 ? 8.023 -5.349 19.161 1.00 91.62 145 VAL A CA 1
ATOM 1088 C C . VAL A 1 145 ? 6.695 -5.889 19.684 1.00 91.62 145 VAL A C 1
ATOM 1090 O O . VAL A 1 145 ? 6.659 -6.920 20.361 1.00 91.62 145 VAL A O 1
ATOM 1093 N N . ILE A 1 146 ? 5.617 -5.176 19.372 1.00 86.38 146 ILE A N 1
ATOM 1094 C CA . ILE A 1 146 ? 4.238 -5.521 19.727 1.00 86.38 146 ILE A CA 1
ATOM 1095 C C . ILE A 1 146 ? 3.392 -5.721 18.468 1.00 86.38 146 ILE A C 1
ATOM 1097 O O . ILE A 1 146 ? 3.794 -5.324 17.381 1.00 86.38 146 ILE A O 1
ATOM 1101 N N . ASP A 1 147 ? 2.190 -6.278 18.637 1.00 75.06 147 ASP A N 1
ATOM 1102 C CA . ASP A 1 147 ? 1.176 -6.386 17.581 1.00 75.06 147 ASP A CA 1
ATOM 1103 C C . ASP A 1 147 ? 1.649 -7.147 16.326 1.00 75.06 147 ASP A C 1
ATOM 1105 O O . ASP A 1 147 ? 1.757 -6.599 15.229 1.00 75.06 147 ASP A O 1
ATOM 1109 N N . PHE A 1 148 ? 1.836 -8.464 16.465 1.00 66.94 148 PHE A N 1
ATOM 1110 C CA . PHE A 1 148 ? 1.982 -9.368 15.322 1.00 66.94 148 PHE A CA 1
ATOM 1111 C C . PHE A 1 148 ? 0.847 -9.117 14.317 1.00 66.94 148 PHE A C 1
ATOM 1113 O O . PHE A 1 148 ? -0.323 -9.077 14.707 1.00 66.94 148 PHE A O 1
ATOM 1120 N N . GLY A 1 149 ? 1.163 -8.975 13.029 1.00 57.97 149 GLY A N 1
ATOM 1121 C CA . GLY A 1 149 ? 0.227 -8.673 11.933 1.00 57.97 149 GLY A CA 1
ATOM 1122 C C . GLY A 1 149 ? -0.897 -9.676 11.654 1.00 57.97 149 GLY A C 1
ATOM 1123 O O . GLY A 1 149 ? -1.448 -9.661 10.554 1.00 57.97 149 GLY A O 1
ATOM 1124 N N . ILE A 1 150 ? -1.276 -10.483 12.648 1.00 56.69 150 ILE A N 1
ATOM 1125 C CA . ILE A 1 150 ? -2.407 -11.421 12.734 1.00 56.69 150 ILE A CA 1
ATOM 1126 C C . ILE A 1 150 ? -3.709 -10.788 12.190 1.00 56.69 150 ILE A C 1
ATOM 1128 O O . ILE A 1 150 ? -4.620 -11.477 11.743 1.00 56.69 150 ILE A O 1
ATOM 1132 N N . ALA A 1 151 ? -3.778 -9.457 12.179 1.00 49.88 151 ALA A N 1
ATOM 1133 C CA . ALA A 1 151 ? -4.943 -8.663 11.847 1.00 49.88 151 ALA A CA 1
ATOM 1134 C C . ALA A 1 151 ? -5.187 -8.314 10.363 1.00 49.88 151 ALA A C 1
ATOM 1136 O O . ALA A 1 151 ? -6.329 -8.044 9.998 1.00 49.88 151 ALA A O 1
ATOM 1137 N N . ARG A 1 152 ? -4.156 -8.254 9.503 1.00 48.94 152 ARG A N 1
ATOM 1138 C CA . ARG A 1 152 ? -4.290 -7.579 8.188 1.00 48.94 152 ARG A CA 1
ATOM 1139 C C . ARG A 1 152 ? -4.594 -8.468 6.986 1.00 48.94 152 ARG A C 1
ATOM 1141 O O . ARG A 1 152 ? -4.795 -7.931 5.903 1.00 48.94 152 ARG A O 1
ATOM 1148 N N . ALA A 1 153 ? -4.682 -9.792 7.104 1.00 40.41 153 ALA A N 1
ATOM 1149 C CA . ALA A 1 153 ? -5.014 -10.597 5.915 1.00 40.41 153 ALA A CA 1
ATOM 1150 C C . ALA A 1 153 ? -6.457 -10.444 5.418 1.00 40.41 153 ALA A C 1
ATOM 1152 O O . ALA A 1 153 ? -6.821 -11.031 4.406 1.00 40.41 153 ALA A O 1
ATOM 1153 N N . LEU A 1 154 ? -7.254 -9.640 6.116 1.00 38.66 154 LEU A N 1
ATOM 1154 C CA . LEU A 1 154 ? -8.629 -9.303 5.763 1.00 38.66 154 LEU A CA 1
ATOM 1155 C C . LEU A 1 154 ? -8.757 -7.830 5.347 1.00 38.66 154 LEU A C 1
ATOM 1157 O O . LEU A 1 154 ? -9.798 -7.416 4.859 1.00 38.66 154 LEU A O 1
ATOM 1161 N N . ASP A 1 155 ? -7.674 -7.057 5.478 1.00 39.47 155 ASP A N 1
ATOM 1162 C CA . ASP A 1 155 ? -7.595 -5.631 5.147 1.00 39.47 155 ASP A CA 1
ATOM 1163 C C . ASP A 1 155 ? -7.204 -5.379 3.678 1.00 39.47 155 ASP A C 1
ATOM 1165 O O . ASP A 1 155 ? -6.742 -4.289 3.336 1.00 39.47 155 ASP A O 1
ATOM 1169 N N . ALA A 1 156 ? -7.393 -6.360 2.788 1.00 37.38 156 ALA A N 1
ATOM 1170 C CA . ALA A 1 156 ? -7.279 -6.114 1.350 1.00 37.38 156 ALA A CA 1
ATOM 1171 C C . ALA A 1 156 ? -8.323 -5.085 0.857 1.00 37.38 156 ALA A C 1
ATOM 1173 O O . ALA A 1 156 ? -8.084 -4.448 -0.165 1.00 37.38 156 ALA A O 1
ATOM 1174 N N . ASP A 1 157 ? -9.405 -4.863 1.623 1.00 33.12 157 ASP A N 1
ATOM 1175 C CA . ASP A 1 157 ? -10.552 -4.028 1.232 1.00 33.12 157 ASP A CA 1
ATOM 1176 C C . ASP A 1 157 ? -10.919 -2.882 2.209 1.00 33.12 157 ASP A C 1
ATOM 1178 O O . ASP A 1 157 ? -11.870 -2.140 1.955 1.00 33.12 157 ASP A O 1
ATOM 1182 N N . THR A 1 158 ? -10.177 -2.648 3.300 1.00 33.25 158 THR A N 1
ATOM 1183 C CA . THR A 1 158 ? -10.545 -1.637 4.319 1.00 33.25 158 THR A CA 1
ATOM 1184 C C . THR A 1 158 ? -9.463 -0.579 4.552 1.00 33.25 158 THR A C 1
ATOM 1186 O O . THR A 1 158 ? -8.445 -0.793 5.209 1.00 33.25 158 THR A O 1
ATOM 1189 N N . SER A 1 159 ? -9.719 0.622 4.020 1.00 37.88 159 SER A N 1
ATOM 1190 C CA . SER A 1 159 ? -8.938 1.842 4.264 1.00 37.88 159 SER A CA 1
ATOM 1191 C C . SER A 1 159 ? -9.392 2.501 5.572 1.00 37.88 159 SER A C 1
ATOM 1193 O O . SER A 1 159 ? -10.457 3.112 5.619 1.00 37.88 159 SER A O 1
ATOM 1195 N N . SER A 1 160 ? -8.605 2.387 6.645 1.00 33.31 160 SER A N 1
ATOM 1196 C CA . SER A 1 160 ? -8.844 3.111 7.903 1.00 33.31 160 SER A CA 1
ATOM 1197 C C . SER A 1 160 ? -7.890 4.301 8.052 1.00 33.31 160 SER A C 1
ATOM 1199 O O . SER A 1 160 ? -6.683 4.177 7.840 1.00 33.31 160 SER A O 1
ATOM 1201 N N . ALA A 1 161 ? -8.436 5.437 8.497 1.00 29.20 161 ALA A N 1
ATOM 1202 C CA . ALA A 1 161 ? -7.821 6.766 8.624 1.00 29.20 161 ALA A CA 1
ATOM 1203 C C . ALA A 1 161 ? -6.525 6.878 9.474 1.00 29.20 161 ALA A C 1
ATOM 1205 O O . ALA A 1 161 ? -5.937 7.952 9.569 1.00 29.20 161 ALA A O 1
ATOM 1206 N N . THR A 1 162 ? -6.020 5.785 10.048 1.00 33.75 162 THR A N 1
ATOM 1207 C CA . THR A 1 162 ? -4.696 5.666 10.693 1.00 33.75 162 THR A CA 1
ATOM 1208 C C . THR A 1 162 ? -3.536 5.436 9.702 1.00 33.75 162 THR A C 1
ATOM 1210 O O . THR A 1 162 ? -2.370 5.413 10.101 1.00 33.75 162 THR A O 1
ATOM 1213 N N . GLN A 1 163 ? -3.816 5.310 8.397 1.00 44.03 163 GLN A N 1
ATOM 1214 C CA . GLN A 1 163 ? -2.826 5.012 7.347 1.00 44.03 163 GLN A CA 1
ATOM 1215 C C . GLN A 1 163 ? -1.873 6.162 6.965 1.00 44.03 163 GLN A C 1
ATOM 1217 O O . GLN A 1 163 ? -0.845 5.888 6.345 1.00 44.03 163 GLN A O 1
ATOM 1222 N N . ILE A 1 164 ? -2.135 7.419 7.356 1.00 34.59 164 ILE A N 1
ATOM 1223 C CA . ILE A 1 164 ? -1.312 8.579 6.937 1.00 34.59 164 ILE A CA 1
ATOM 1224 C C . ILE A 1 164 ? 0.155 8.439 7.380 1.00 34.59 164 ILE A C 1
ATOM 1226 O O . ILE A 1 164 ? 1.054 8.792 6.620 1.00 34.59 164 ILE A O 1
ATOM 1230 N N . GLY A 1 165 ? 0.398 7.894 8.578 1.00 44.22 165 GLY A N 1
ATOM 1231 C CA . GLY A 1 165 ? 1.748 7.638 9.097 1.00 44.22 165 GLY A CA 1
ATOM 1232 C C . GLY A 1 165 ? 2.323 6.270 8.721 1.00 44.22 165 GLY A C 1
ATOM 1233 O O . GLY A 1 165 ? 3.496 6.026 8.956 1.00 44.22 165 GLY A O 1
ATOM 1234 N N . THR A 1 166 ? 1.523 5.363 8.148 1.00 60.25 166 THR A N 1
ATOM 1235 C CA . THR A 1 166 ? 1.980 3.997 7.819 1.00 60.25 166 THR A CA 1
ATOM 1236 C C . THR A 1 166 ? 2.622 3.934 6.428 1.00 60.25 166 THR A C 1
ATOM 1238 O O . THR A 1 166 ? 3.512 3.122 6.204 1.00 60.25 166 THR A O 1
ATOM 1241 N N . LEU A 1 167 ? 2.242 4.832 5.508 1.00 69.44 167 LEU A N 1
ATOM 1242 C CA . LEU A 1 167 ? 2.780 4.879 4.139 1.00 69.44 167 LEU A CA 1
ATOM 1243 C C . LEU A 1 167 ? 4.306 5.030 4.077 1.00 69.44 167 LEU A C 1
ATOM 1245 O O . LEU A 1 167 ? 4.925 4.456 3.188 1.00 69.44 167 LEU A O 1
ATOM 1249 N N . GLY A 1 168 ? 4.908 5.761 5.022 1.00 77.38 168 GLY A N 1
ATOM 1250 C CA . GLY A 1 168 ? 6.361 5.955 5.081 1.00 77.38 168 GLY A CA 1
ATOM 1251 C C . GLY A 1 168 ? 7.157 4.675 5.363 1.00 77.38 168 GLY A C 1
ATOM 1252 O O . GLY A 1 168 ? 8.365 4.658 5.144 1.00 77.38 168 GLY A O 1
ATOM 1253 N N . TYR A 1 169 ? 6.487 3.611 5.815 1.00 88.69 169 TYR A N 1
ATOM 1254 C CA . TYR A 1 169 ? 7.096 2.323 6.157 1.00 88.69 169 TYR A CA 1
ATOM 1255 C C . TYR A 1 169 ? 6.643 1.185 5.230 1.00 88.69 169 TYR A C 1
ATOM 1257 O O . TYR A 1 169 ? 7.161 0.080 5.339 1.00 88.69 169 TYR A O 1
ATOM 1265 N N . MET A 1 170 ? 5.694 1.425 4.316 1.00 88.31 170 MET A N 1
ATOM 1266 C CA . MET A 1 170 ? 5.222 0.395 3.385 1.00 88.31 170 MET A CA 1
ATOM 1267 C C . MET A 1 170 ? 6.259 0.111 2.302 1.00 88.31 170 MET A C 1
ATOM 1269 O O . MET A 1 170 ? 6.804 1.032 1.696 1.00 88.31 170 MET A O 1
ATOM 1273 N N . ALA A 1 171 ? 6.470 -1.170 2.017 1.00 89.25 171 ALA A N 1
ATOM 1274 C CA . ALA A 1 171 ? 7.322 -1.611 0.927 1.00 89.25 171 ALA A CA 1
ATOM 1275 C C . ALA A 1 171 ? 6.666 -1.378 -0.455 1.00 89.25 171 ALA A C 1
ATOM 1277 O O . ALA A 1 171 ? 5.434 -1.383 -0.557 1.00 89.25 171 ALA A O 1
ATOM 1278 N N . PRO A 1 172 ? 7.448 -1.220 -1.540 1.00 85.50 172 PRO A N 1
ATOM 1279 C CA . PRO A 1 172 ? 6.950 -1.100 -2.913 1.00 85.50 172 PRO A CA 1
ATOM 1280 C C . PRO A 1 172 ? 5.887 -2.138 -3.270 1.00 85.50 172 PRO A C 1
ATOM 1282 O O . PRO A 1 172 ? 4.803 -1.807 -3.742 1.00 85.50 172 PRO A O 1
ATOM 1285 N N . GLU A 1 173 ? 6.155 -3.395 -2.938 1.00 75.88 173 GLU A N 1
ATOM 1286 C CA . GLU A 1 173 ? 5.295 -4.525 -3.252 1.00 75.88 173 GLU A CA 1
ATOM 1287 C C . GLU A 1 173 ? 3.971 -4.523 -2.456 1.00 75.88 173 GLU A C 1
ATOM 1289 O O . GLU A 1 173 ? 2.986 -5.108 -2.918 1.00 75.88 173 GLU A O 1
ATOM 1294 N N . GLN A 1 174 ? 3.932 -3.829 -1.303 1.00 77.44 174 GLN A N 1
ATOM 1295 C CA . GLN A 1 174 ? 2.708 -3.546 -0.538 1.00 77.44 174 GLN A CA 1
ATOM 1296 C C . GLN A 1 174 ? 1.851 -2.491 -1.223 1.00 77.44 174 GLN A C 1
ATOM 1298 O O . GLN A 1 174 ? 0.632 -2.634 -1.271 1.00 77.44 174 GLN A O 1
ATOM 1303 N N . LEU A 1 175 ? 2.481 -1.459 -1.780 1.00 73.00 175 LEU A N 1
ATOM 1304 C CA . LEU A 1 175 ? 1.791 -0.398 -2.512 1.00 73.00 175 LEU A CA 1
ATOM 1305 C C . LEU A 1 175 ? 1.268 -0.886 -3.871 1.00 73.00 175 LEU A C 1
ATOM 1307 O O . LEU A 1 175 ? 0.235 -0.419 -4.340 1.00 73.00 175 LEU A O 1
ATOM 1311 N N . GLU A 1 176 ? 1.953 -1.856 -4.478 1.00 61.38 176 GLU A N 1
ATOM 1312 C CA . GLU A 1 176 ? 1.553 -2.501 -5.734 1.00 61.38 176 GLU A CA 1
ATOM 1313 C C . GLU A 1 176 ? 0.511 -3.624 -5.553 1.00 61.38 176 GLU A C 1
ATOM 1315 O O . GLU A 1 176 ? 0.002 -4.156 -6.543 1.00 61.38 176 GLU A O 1
ATOM 1320 N N . GLY A 1 177 ? 0.181 -4.001 -4.310 1.00 53.00 177 GLY A N 1
ATOM 1321 C CA . GLY A 1 177 ? -0.809 -5.046 -4.016 1.00 53.00 177 GLY A CA 1
ATOM 1322 C C . GLY A 1 177 ? -0.366 -6.453 -4.434 1.00 53.00 177 GLY A C 1
ATOM 1323 O O . GLY A 1 177 ? -1.181 -7.266 -4.877 1.00 53.00 177 GLY A O 1
ATOM 1324 N N . THR A 1 178 ? 0.933 -6.744 -4.347 1.00 52.53 178 THR A N 1
ATOM 1325 C CA . THR A 1 178 ? 1.483 -8.070 -4.672 1.00 52.53 178 THR A CA 1
ATOM 1326 C C . THR A 1 178 ? 1.611 -8.951 -3.420 1.00 52.53 178 THR A C 1
ATOM 1328 O O . THR A 1 178 ? 1.335 -8.520 -2.302 1.00 52.53 178 THR A O 1
ATOM 1331 N N . THR A 1 179 ? 1.980 -10.227 -3.589 1.00 52.22 179 THR A N 1
ATOM 1332 C CA . THR A 1 179 ? 2.118 -11.162 -2.461 1.00 52.22 179 THR A CA 1
ATOM 1333 C C . THR A 1 179 ? 3.188 -10.687 -1.479 1.00 52.22 179 THR A C 1
ATOM 1335 O O . THR A 1 179 ? 4.359 -10.586 -1.840 1.00 52.22 179 THR A O 1
ATOM 1338 N N . LEU A 1 180 ? 2.787 -10.457 -0.229 1.00 67.62 180 LEU A N 1
ATOM 1339 C CA . LEU A 1 180 ? 3.671 -9.980 0.831 1.00 67.62 180 LEU A CA 1
ATOM 1340 C C . LEU A 1 180 ? 4.445 -11.128 1.468 1.00 67.62 180 LEU A C 1
ATOM 1342 O O . LEU A 1 180 ? 3.854 -12.111 1.913 1.00 67.62 180 LEU A O 1
ATOM 1346 N N . GLY A 1 181 ? 5.763 -10.969 1.539 1.00 78.38 181 GLY A N 1
ATOM 1347 C CA . GLY A 1 181 ? 6.663 -11.876 2.243 1.00 78.38 181 GLY A CA 1
ATOM 1348 C C . GLY A 1 181 ? 7.490 -11.154 3.312 1.00 78.38 181 GLY A C 1
ATOM 1349 O O . GLY A 1 181 ? 7.351 -9.941 3.477 1.00 78.38 181 GLY A O 1
ATOM 1350 N N . PRO A 1 182 ? 8.391 -11.878 4.001 1.00 86.75 182 PRO A N 1
ATOM 1351 C CA . PRO A 1 182 ? 9.299 -11.326 5.013 1.00 86.75 182 PRO A CA 1
ATOM 1352 C C . PRO A 1 182 ? 10.069 -10.073 4.568 1.00 86.75 182 PRO A C 1
ATOM 1354 O O . PRO A 1 182 ? 10.332 -9.186 5.371 1.00 86.75 182 PRO A O 1
ATOM 1357 N N . ALA A 1 183 ? 10.385 -9.962 3.275 1.00 89.25 183 ALA A N 1
ATOM 1358 C CA . ALA A 1 183 ? 11.093 -8.823 2.692 1.00 89.25 183 ALA A CA 1
ATOM 1359 C C . ALA A 1 183 ? 10.373 -7.470 2.862 1.00 89.25 183 ALA A C 1
ATOM 1361 O O . ALA A 1 183 ? 11.034 -6.429 2.876 1.00 89.25 183 ALA A O 1
ATOM 1362 N N . ALA A 1 184 ? 9.046 -7.460 3.015 1.00 90.00 184 ALA A N 1
ATOM 1363 C CA . ALA A 1 184 ? 8.296 -6.231 3.264 1.00 90.00 184 ALA A CA 1
ATOM 1364 C C . ALA A 1 184 ? 8.611 -5.655 4.657 1.00 90.00 184 ALA A C 1
ATOM 1366 O O . ALA A 1 184 ? 8.823 -4.452 4.800 1.00 90.00 184 ALA A O 1
ATOM 1367 N N . ASP A 1 185 ? 8.739 -6.520 5.671 1.00 93.69 185 ASP A N 1
ATOM 1368 C CA . ASP A 1 185 ? 9.106 -6.109 7.033 1.00 93.69 185 ASP A CA 1
ATOM 1369 C C . ASP A 1 185 ? 10.526 -5.532 7.088 1.00 93.69 185 ASP A C 1
ATOM 1371 O O . ASP A 1 185 ? 10.821 -4.671 7.910 1.00 93.69 185 ASP A O 1
ATOM 1375 N N . LEU A 1 186 ? 11.403 -5.994 6.197 1.00 97.00 186 LEU A N 1
ATOM 1376 C CA . LEU A 1 186 ? 12.805 -5.586 6.111 1.00 97.00 186 LEU A CA 1
ATOM 1377 C C . LEU A 1 186 ? 12.933 -4.184 5.524 1.00 97.00 186 LEU A C 1
ATOM 1379 O O . LEU A 1 186 ? 13.673 -3.352 6.048 1.00 97.00 186 LEU A O 1
ATOM 1383 N N . PHE A 1 187 ? 12.140 -3.890 4.497 1.00 96.31 187 PHE A N 1
ATOM 1384 C CA . PHE A 1 187 ? 12.004 -2.534 3.980 1.00 96.31 187 PHE A CA 1
ATOM 1385 C C . PHE A 1 187 ? 11.476 -1.580 5.052 1.00 96.31 187 PHE A C 1
ATOM 1387 O O . PHE A 1 187 ? 12.054 -0.515 5.286 1.00 96.31 187 PHE A O 1
ATOM 1394 N N . ALA A 1 188 ? 10.411 -1.994 5.744 1.00 95.62 188 ALA A N 1
ATOM 1395 C CA . ALA A 1 188 ? 9.829 -1.233 6.838 1.00 95.62 188 ALA A CA 1
ATOM 1396 C C . ALA A 1 188 ? 10.840 -1.002 7.972 1.00 95.62 188 ALA A C 1
ATOM 1398 O O . ALA A 1 188 ? 10.948 0.110 8.487 1.00 95.62 188 ALA A O 1
ATOM 1399 N N . TRP A 1 189 ? 11.631 -2.022 8.318 1.00 97.31 189 TRP A N 1
ATOM 1400 C CA . TRP A 1 189 ? 12.713 -1.922 9.294 1.00 97.31 189 TRP A CA 1
ATOM 1401 C C . TRP A 1 189 ? 13.748 -0.873 8.879 1.00 97.31 189 TRP A C 1
ATOM 1403 O O . TRP A 1 189 ? 14.058 0.006 9.680 1.00 97.31 189 TRP A O 1
ATOM 1413 N N . GLY A 1 190 ? 14.207 -0.877 7.623 1.00 96.75 190 GLY A N 1
ATOM 1414 C CA . GLY A 1 190 ? 15.125 0.149 7.113 1.00 96.75 190 GLY A CA 1
ATOM 1415 C C . GLY A 1 190 ? 14.556 1.565 7.259 1.00 96.75 190 GLY A C 1
ATOM 1416 O O . GLY A 1 190 ? 15.215 2.451 7.807 1.00 96.75 190 GLY A O 1
ATOM 1417 N N . ALA A 1 191 ? 13.290 1.762 6.877 1.00 96.50 191 ALA A N 1
ATOM 1418 C CA . ALA A 1 191 ? 12.603 3.043 7.032 1.00 96.50 191 ALA A CA 1
ATOM 1419 C C . ALA A 1 191 ? 12.448 3.472 8.507 1.00 96.50 191 ALA A C 1
ATOM 1421 O O . ALA A 1 191 ? 12.550 4.660 8.825 1.00 96.50 191 ALA A O 1
ATOM 1422 N N . ILE A 1 192 ? 12.244 2.522 9.427 1.00 96.19 192 ILE A N 1
ATOM 1423 C CA . ILE A 1 192 ? 12.202 2.777 10.875 1.00 96.19 192 ILE A CA 1
ATOM 1424 C C . ILE A 1 192 ? 13.565 3.212 11.401 1.00 96.19 192 ILE A C 1
ATOM 1426 O O . ILE A 1 192 ? 13.615 4.133 12.212 1.00 96.19 192 ILE A O 1
ATOM 1430 N N . ILE A 1 193 ? 14.659 2.591 10.954 1.00 96.31 193 ILE A N 1
ATOM 1431 C CA . ILE A 1 193 ? 16.007 2.982 11.378 1.00 96.31 193 ILE A CA 1
ATOM 1432 C C . ILE A 1 193 ? 16.342 4.396 10.900 1.00 96.31 193 ILE A C 1
ATOM 1434 O O . ILE A 1 193 ? 16.837 5.195 11.696 1.00 96.31 193 ILE A O 1
ATOM 1438 N N . VAL A 1 194 ? 15.999 4.745 9.654 1.00 95.19 194 VAL A N 1
ATOM 1439 C CA . VAL A 1 194 ? 16.122 6.130 9.168 1.00 95.19 194 VAL A CA 1
ATOM 1440 C C . VAL A 1 194 ? 15.323 7.081 10.055 1.00 95.19 194 VAL A C 1
ATOM 1442 O O . VAL A 1 194 ? 15.860 8.086 10.523 1.00 95.19 194 VAL A O 1
ATOM 1445 N N . HIS A 1 195 ? 14.065 6.747 10.348 1.00 94.88 195 HIS A N 1
ATOM 1446 C CA . HIS A 1 195 ? 13.214 7.582 11.190 1.00 94.88 195 HIS A CA 1
ATOM 1447 C C . HIS A 1 195 ? 13.746 7.738 12.611 1.00 94.88 195 HIS A C 1
ATOM 1449 O O . HIS A 1 195 ? 13.768 8.842 13.148 1.00 94.88 195 HIS A O 1
ATOM 1455 N N . ALA A 1 196 ? 14.219 6.652 13.215 1.00 94.69 196 ALA A N 1
ATOM 1456 C CA . ALA A 1 196 ? 14.801 6.691 14.541 1.00 94.69 196 ALA A CA 1
ATOM 1457 C C . ALA A 1 196 ? 16.049 7.575 14.568 1.00 94.69 196 ALA A C 1
ATOM 1459 O O . ALA A 1 196 ? 16.177 8.390 15.473 1.00 94.69 196 ALA A O 1
ATOM 1460 N N . ALA A 1 197 ? 16.937 7.451 13.581 1.00 93.00 197 ALA A N 1
ATOM 1461 C CA . ALA A 1 197 ? 18.220 8.147 13.558 1.00 93.00 197 ALA A CA 1
ATOM 1462 C C . ALA A 1 197 ? 18.136 9.621 13.139 1.00 93.00 197 ALA A C 1
ATOM 1464 O O . ALA A 1 197 ? 18.975 10.416 13.558 1.00 93.00 197 ALA A O 1
ATOM 1465 N N . THR A 1 198 ? 17.137 9.994 12.335 1.00 91.69 198 THR A N 1
ATOM 1466 C CA . THR A 1 198 ? 17.027 11.348 11.756 1.00 91.69 198 THR A CA 1
ATOM 1467 C C . THR A 1 198 ? 15.803 12.126 12.235 1.00 91.69 198 THR A C 1
ATOM 1469 O O . THR A 1 198 ? 15.768 13.348 12.132 1.00 91.69 198 THR A O 1
ATOM 1472 N N . GLY A 1 199 ? 14.777 11.439 12.741 1.00 91.94 199 GLY A N 1
ATOM 1473 C CA . GLY A 1 199 ? 13.452 12.009 12.990 1.00 91.94 199 GLY A CA 1
ATOM 1474 C C . GLY A 1 199 ? 12.602 12.215 11.728 1.00 91.94 199 GLY A C 1
ATOM 1475 O O . GLY A 1 199 ? 11.420 12.536 11.847 1.00 91.94 199 GLY A O 1
ATOM 1476 N N . ALA A 1 200 ? 13.162 12.007 10.532 1.00 91.31 200 ALA A N 1
ATOM 1477 C CA . ALA A 1 200 ? 12.496 12.207 9.246 1.00 91.31 200 ALA A CA 1
ATOM 1478 C C . ALA A 1 200 ? 11.931 10.895 8.667 1.00 91.31 200 ALA A C 1
ATOM 1480 O O . ALA A 1 200 ? 12.195 9.806 9.166 1.00 91.31 200 ALA A O 1
ATOM 1481 N N . GLU A 1 201 ? 11.105 10.980 7.624 1.00 91.19 201 GLU A N 1
ATOM 1482 C CA . GLU A 1 201 ? 10.700 9.802 6.845 1.00 91.19 201 GLU A CA 1
ATOM 1483 C C . GLU A 1 201 ? 11.781 9.470 5.810 1.00 91.19 201 GLU A C 1
ATOM 1485 O O . GLU A 1 201 ? 12.400 10.370 5.255 1.00 91.19 201 GLU A O 1
ATOM 1490 N N . ALA A 1 202 ? 11.965 8.183 5.509 1.00 92.56 202 ALA A N 1
ATOM 1491 C CA . ALA A 1 202 ? 12.955 7.717 4.533 1.00 92.56 202 ALA A CA 1
ATOM 1492 C C . ALA A 1 202 ? 12.599 8.077 3.081 1.00 92.56 202 ALA A C 1
ATOM 1494 O O . ALA A 1 202 ? 13.466 8.225 2.226 1.00 92.56 202 ALA A O 1
ATOM 1495 N N . PHE A 1 203 ? 11.307 8.215 2.797 1.00 91.19 203 PHE A N 1
ATOM 1496 C CA . PHE A 1 203 ? 10.794 8.679 1.513 1.00 91.19 203 PHE A CA 1
ATOM 1497 C C . PHE A 1 203 ? 9.906 9.880 1.777 1.00 91.19 203 PHE A C 1
ATOM 1499 O O . PHE A 1 203 ? 8.683 9.766 1.668 1.00 91.19 203 PHE A O 1
ATOM 1506 N N . PRO A 1 204 ? 10.484 11.022 2.181 1.00 87.31 204 PRO A N 1
ATOM 1507 C CA . PRO A 1 204 ? 9.685 12.182 2.469 1.00 87.31 204 PRO A CA 1
ATOM 1508 C C . PRO A 1 204 ? 9.093 12.635 1.149 1.00 87.31 204 PRO A C 1
ATOM 1510 O O . PRO A 1 204 ? 9.737 12.776 0.109 1.00 87.31 204 PRO A O 1
ATOM 1513 N N . GLY A 1 205 ? 7.796 12.805 1.191 1.00 73.50 205 GLY A N 1
ATOM 1514 C CA . GLY A 1 205 ? 7.045 13.278 0.071 1.00 73.50 205 GLY A CA 1
ATOM 1515 C C . GLY A 1 205 ? 6.074 14.245 0.674 1.00 73.50 205 GLY A C 1
ATOM 1516 O O . GLY A 1 205 ? 5.336 13.891 1.605 1.00 73.50 205 GLY A O 1
ATOM 1517 N N . PRO A 1 206 ? 6.007 15.451 0.129 1.00 69.00 206 PRO A N 1
ATOM 1518 C CA . PRO A 1 206 ? 4.787 16.151 0.299 1.00 69.00 206 PRO A CA 1
ATOM 1519 C C . PRO A 1 206 ? 3.767 15.248 -0.429 1.00 69.00 206 PRO A C 1
ATOM 1521 O O . PRO A 1 206 ? 3.778 15.254 -1.604 1.00 69.00 206 PRO A O 1
ATOM 1524 N N . THR A 1 207 ? 2.950 14.374 0.139 1.00 66.44 207 THR A N 1
ATOM 1525 C CA . THR A 1 207 ? 1.754 13.623 -0.382 1.00 66.44 207 THR A CA 1
ATOM 1526 C C . THR A 1 207 ? 1.944 12.178 -0.164 1.00 66.44 207 THR A C 1
ATOM 1528 O O . THR A 1 207 ? 3.011 11.649 -0.406 1.00 66.44 207 THR A O 1
ATOM 1531 N N . GLN A 1 208 ? 0.829 11.511 0.094 1.00 65.44 208 GLN A N 1
ATOM 1532 C CA . GLN A 1 208 ? 0.722 10.081 -0.116 1.00 65.44 208 GLN A CA 1
ATOM 1533 C C . GLN A 1 208 ? 1.190 9.651 -1.518 1.00 65.44 208 GLN A C 1
ATOM 1535 O O . GLN A 1 208 ? 2.068 8.813 -1.604 1.00 65.44 208 GLN A O 1
ATOM 1540 N N . ALA A 1 209 ? 0.711 10.259 -2.611 1.00 60.19 209 ALA A N 1
ATOM 1541 C CA . ALA A 1 209 ? 1.115 9.881 -3.972 1.00 60.19 209 ALA A CA 1
ATOM 1542 C C . ALA A 1 209 ? 2.616 10.071 -4.269 1.00 60.19 209 ALA A C 1
ATOM 1544 O O . ALA A 1 209 ? 3.212 9.204 -4.898 1.00 60.19 209 ALA A O 1
ATOM 1545 N N . ALA A 1 210 ? 3.250 11.156 -3.818 1.00 65.00 210 ALA A N 1
ATOM 1546 C CA . ALA A 1 210 ? 4.691 11.324 -3.998 1.00 65.00 210 ALA A CA 1
ATOM 1547 C C . ALA A 1 210 ? 5.516 10.490 -3.030 1.00 65.00 210 ALA A C 1
ATOM 1549 O O . ALA A 1 210 ? 6.582 10.033 -3.418 1.00 65.00 210 ALA A O 1
ATOM 1550 N N . ARG A 1 211 ? 5.026 10.245 -1.811 1.00 77.56 211 ARG A N 1
ATOM 1551 C CA . ARG A 1 211 ? 5.627 9.261 -0.905 1.00 77.56 211 ARG A CA 1
ATOM 1552 C C . ARG A 1 211 ? 5.596 7.881 -1.541 1.00 77.56 211 ARG A C 1
ATOM 1554 O O . ARG A 1 211 ? 6.642 7.275 -1.673 1.00 77.56 211 ARG A O 1
ATOM 1561 N N . ILE A 1 212 ? 4.447 7.463 -2.071 1.00 75.00 212 ILE A N 1
ATOM 1562 C CA . ILE A 1 212 ? 4.287 6.226 -2.844 1.00 75.00 212 ILE A CA 1
ATOM 1563 C C . ILE A 1 212 ? 5.245 6.219 -4.036 1.00 75.00 212 ILE A C 1
ATOM 1565 O O . ILE A 1 212 ? 6.037 5.298 -4.166 1.00 75.00 212 ILE A O 1
ATOM 1569 N N . SER A 1 213 ? 5.250 7.260 -4.871 1.00 71.94 213 SER A N 1
ATOM 1570 C CA . SER A 1 213 ? 6.152 7.334 -6.025 1.00 71.94 213 SER A CA 1
ATOM 1571 C C . SER A 1 213 ? 7.624 7.254 -5.617 1.00 71.94 213 SER A C 1
ATOM 1573 O O . SER A 1 213 ? 8.393 6.574 -6.284 1.00 71.94 213 SER A O 1
ATOM 1575 N N . ARG A 1 214 ? 8.037 7.912 -4.530 1.00 80.06 214 ARG A N 1
ATOM 1576 C CA . ARG A 1 214 ? 9.415 7.870 -4.020 1.00 80.06 214 ARG A CA 1
ATOM 1577 C C . ARG A 1 214 ? 9.760 6.508 -3.440 1.00 80.06 214 ARG A C 1
ATOM 1579 O O . ARG A 1 214 ? 10.809 5.963 -3.767 1.00 80.06 214 ARG A O 1
ATOM 1586 N N . THR A 1 215 ? 8.849 5.920 -2.673 1.00 88.00 215 THR A N 1
ATOM 1587 C CA . THR A 1 215 ? 8.950 4.539 -2.210 1.00 88.00 215 THR A CA 1
ATOM 1588 C C . THR A 1 215 ? 9.121 3.587 -3.389 1.00 88.00 215 THR A C 1
ATOM 1590 O O . THR A 1 215 ? 9.969 2.710 -3.300 1.00 88.00 215 THR A O 1
ATOM 1593 N N . LEU A 1 216 ? 8.412 3.783 -4.504 1.00 75.94 216 LEU A N 1
ATOM 1594 C CA . LEU A 1 216 ? 8.494 2.919 -5.684 1.00 75.94 216 LEU A CA 1
ATOM 1595 C C . LEU A 1 216 ? 9.756 3.148 -6.533 1.00 75.94 216 LEU A C 1
ATOM 1597 O O . LEU A 1 216 ? 10.308 2.185 -7.055 1.00 75.94 216 LEU A O 1
ATOM 1601 N N . THR A 1 217 ? 10.224 4.393 -6.691 1.00 67.94 217 THR A N 1
ATOM 1602 C CA . THR A 1 217 ? 11.203 4.716 -7.751 1.00 67.94 217 THR A CA 1
ATOM 1603 C C . THR A 1 217 ? 12.466 5.450 -7.307 1.00 67.94 217 THR A C 1
ATOM 1605 O O . THR A 1 217 ? 13.417 5.502 -8.082 1.00 67.94 217 THR A O 1
ATOM 1608 N N . HIS A 1 218 ? 12.515 6.022 -6.101 1.00 75.25 218 HIS A N 1
ATOM 1609 C CA . HIS A 1 218 ? 13.645 6.847 -5.649 1.00 75.25 218 HIS A CA 1
ATOM 1610 C C . HIS A 1 218 ? 14.464 6.145 -4.558 1.00 75.25 218 HIS A C 1
ATOM 1612 O O . HIS A 1 218 ? 13.891 5.398 -3.761 1.00 75.25 218 HIS A O 1
ATOM 1618 N N . PRO A 1 219 ? 15.784 6.389 -4.464 1.00 79.06 219 PRO A N 1
ATOM 1619 C CA . PRO A 1 219 ? 16.557 5.965 -3.299 1.00 79.06 219 PRO A CA 1
ATOM 1620 C C . PRO A 1 219 ? 16.047 6.668 -2.028 1.00 79.06 219 PRO A C 1
ATOM 1622 O O . PRO A 1 219 ? 15.458 7.750 -2.126 1.00 79.06 219 PRO A O 1
ATOM 1625 N N . PRO A 1 220 ? 16.230 6.067 -0.841 1.00 91.38 220 PRO A N 1
ATOM 1626 C CA . PRO A 1 220 ? 15.810 6.697 0.401 1.00 91.38 220 PRO A CA 1
ATOM 1627 C C . PRO A 1 220 ? 16.693 7.876 0.788 1.00 91.38 220 PRO A C 1
ATOM 1629 O O . PRO A 1 220 ? 17.899 7.882 0.551 1.00 91.38 220 PRO A O 1
ATOM 1632 N N . GLU A 1 221 ? 16.083 8.850 1.447 1.00 92.06 221 GLU A N 1
ATOM 1633 C CA . GLU A 1 221 ? 16.782 9.927 2.131 1.00 92.06 221 GLU A CA 1
ATOM 1634 C C . GLU A 1 221 ? 17.210 9.418 3.511 1.00 92.06 221 GLU A C 1
ATOM 1636 O O . GLU A 1 221 ? 16.376 9.113 4.359 1.00 92.06 221 GLU A O 1
ATOM 1641 N N . THR A 1 222 ? 18.519 9.280 3.729 1.00 89.62 222 THR A N 1
ATOM 1642 C CA . THR A 1 222 ? 19.078 8.656 4.942 1.00 89.62 222 THR A CA 1
ATOM 1643 C C . THR A 1 222 ? 19.630 9.660 5.954 1.00 89.62 222 THR A C 1
ATOM 1645 O O . THR A 1 222 ? 20.059 9.256 7.033 1.00 89.62 222 THR A O 1
ATOM 1648 N N . GLY A 1 223 ? 19.634 10.958 5.630 1.00 88.12 223 GLY A N 1
ATOM 1649 C CA . GLY A 1 223 ? 20.278 11.990 6.449 1.00 88.12 223 GLY A CA 1
ATOM 1650 C C . GLY A 1 223 ? 21.742 11.649 6.748 1.00 88.12 223 GLY A C 1
ATOM 1651 O O . GLY A 1 223 ? 22.445 11.126 5.885 1.00 88.12 223 GLY A O 1
ATOM 1652 N N . ASP A 1 224 ? 22.168 11.883 7.989 1.00 83.19 224 ASP A N 1
ATOM 1653 C CA . ASP A 1 224 ? 23.545 11.657 8.452 1.00 83.19 224 ASP A CA 1
ATOM 1654 C C . ASP A 1 224 ? 23.817 10.208 8.912 1.00 83.19 224 ASP A C 1
ATOM 1656 O O . ASP A 1 224 ? 24.728 9.965 9.710 1.00 83.19 224 ASP A O 1
ATOM 1660 N N . LEU A 1 225 ? 23.028 9.221 8.459 1.00 86.25 225 LEU A N 1
ATOM 1661 C CA . LEU A 1 225 ? 23.350 7.816 8.724 1.00 86.25 225 LEU A CA 1
ATOM 1662 C C . LEU A 1 225 ? 24.744 7.491 8.176 1.00 86.25 225 LEU A C 1
ATOM 1664 O O . LEU A 1 225 ? 25.029 7.723 7.004 1.00 86.25 225 LEU A O 1
ATOM 1668 N N . ALA A 1 226 ? 25.577 6.879 9.013 1.00 83.50 226 ALA A N 1
ATOM 1669 C CA . ALA A 1 226 ? 26.915 6.433 8.652 1.00 83.50 226 ALA A CA 1
ATOM 1670 C C . ALA A 1 226 ? 27.034 4.904 8.714 1.00 83.50 226 ALA A C 1
ATOM 1672 O O . ALA A 1 226 ? 26.197 4.203 9.297 1.00 83.50 226 ALA A O 1
ATOM 1673 N N . ASP A 1 227 ? 28.094 4.378 8.108 1.00 80.25 227 ASP A N 1
ATOM 1674 C CA . ASP A 1 227 ? 28.401 2.954 8.153 1.00 80.25 227 ASP A CA 1
ATOM 1675 C C . ASP A 1 227 ? 28.744 2.463 9.571 1.00 80.25 227 ASP A C 1
ATOM 1677 O O . ASP A 1 227 ? 29.286 3.220 10.382 1.00 80.25 227 ASP A O 1
ATOM 1681 N N . PRO A 1 228 ? 28.424 1.193 9.896 1.00 81.19 228 PRO A N 1
ATOM 1682 C CA . PRO A 1 228 ? 27.899 0.153 8.994 1.00 81.19 228 PRO A CA 1
ATOM 1683 C C . PRO A 1 228 ? 26.376 0.206 8.769 1.00 81.19 228 PRO A C 1
ATOM 1685 O O . PRO A 1 228 ? 25.849 -0.529 7.936 1.00 81.19 228 PRO A O 1
ATOM 1688 N N . LEU A 1 229 ? 25.654 1.052 9.511 1.00 87.50 229 LEU A N 1
ATOM 1689 C CA . LEU A 1 229 ? 24.191 1.067 9.504 1.00 87.50 229 LEU A CA 1
ATOM 1690 C C . LEU A 1 229 ? 23.625 1.594 8.180 1.00 87.50 229 LEU A C 1
ATOM 1692 O O . LEU A 1 229 ? 22.626 1.062 7.706 1.00 87.50 229 LEU A O 1
ATOM 1696 N N . LEU A 1 230 ? 24.285 2.584 7.567 1.00 88.56 230 LEU A N 1
ATOM 1697 C CA . LEU A 1 230 ? 23.892 3.135 6.267 1.00 88.56 230 LEU A CA 1
ATOM 1698 C C . LEU A 1 230 ? 23.806 2.046 5.191 1.00 88.56 230 LEU A C 1
ATOM 1700 O O . LEU A 1 230 ? 22.743 1.861 4.600 1.00 88.56 230 LEU A O 1
ATOM 1704 N N . SER A 1 231 ? 24.891 1.297 4.969 1.00 84.88 231 SER A N 1
ATOM 1705 C CA . SER A 1 231 ? 24.923 0.241 3.948 1.00 84.88 231 SER A CA 1
ATOM 1706 C C . SER A 1 231 ? 23.848 -0.826 4.169 1.00 84.88 231 SER A C 1
ATOM 1708 O O . SER A 1 231 ? 23.189 -1.257 3.223 1.00 84.88 231 SER A O 1
ATOM 1710 N N . ILE A 1 232 ? 23.626 -1.222 5.426 1.00 91.50 232 ILE A N 1
ATOM 1711 C CA . ILE A 1 232 ? 22.606 -2.213 5.789 1.00 91.50 232 ILE A CA 1
ATOM 1712 C C . ILE A 1 232 ? 21.202 -1.672 5.497 1.00 91.50 232 ILE A C 1
ATOM 1714 O O . ILE A 1 232 ? 20.394 -2.365 4.881 1.00 91.50 232 ILE A O 1
ATOM 1718 N N . VAL A 1 233 ? 20.910 -0.434 5.905 1.00 94.00 233 VAL A N 1
ATOM 1719 C CA . VAL A 1 233 ? 19.612 0.219 5.677 1.00 94.00 233 VAL A CA 1
ATOM 1720 C C . VAL A 1 233 ? 19.317 0.362 4.186 1.00 94.00 233 VAL A C 1
ATOM 1722 O O . VAL A 1 233 ? 18.210 0.043 3.757 1.00 94.00 233 VAL A O 1
ATOM 1725 N N . LEU A 1 234 ? 20.306 0.766 3.384 1.00 90.06 234 LEU A N 1
ATOM 1726 C CA . LEU A 1 234 ? 20.157 0.854 1.931 1.00 90.06 234 LEU A CA 1
ATOM 1727 C C . LEU A 1 234 ? 19.838 -0.513 1.311 1.00 90.06 234 LEU A C 1
ATOM 1729 O O . LEU A 1 234 ? 18.912 -0.600 0.507 1.00 90.06 234 LEU A O 1
ATOM 1733 N N . ALA A 1 235 ? 20.522 -1.581 1.737 1.00 88.06 235 ALA A N 1
ATOM 1734 C CA . ALA A 1 235 ? 20.244 -2.942 1.271 1.00 88.06 235 ALA A CA 1
ATOM 1735 C C . ALA A 1 235 ? 18.833 -3.424 1.660 1.00 88.06 235 ALA A C 1
ATOM 1737 O O . ALA A 1 235 ? 18.153 -4.086 0.880 1.00 88.06 235 ALA A O 1
ATOM 1738 N N . CYS A 1 236 ? 18.354 -3.063 2.853 1.00 95.19 236 CYS A N 1
ATOM 1739 C CA . CYS A 1 236 ? 16.993 -3.380 3.295 1.00 95.19 236 CYS A CA 1
ATOM 1740 C C . CYS A 1 236 ? 15.918 -2.666 2.470 1.00 95.19 236 CYS A C 1
ATOM 1742 O O . CYS A 1 236 ? 14.799 -3.158 2.364 1.00 95.19 236 CYS A O 1
ATOM 1744 N N . MET A 1 237 ? 16.237 -1.499 1.915 1.00 94.44 237 MET A N 1
ATOM 1745 C CA . MET A 1 237 ? 15.282 -0.625 1.235 1.00 94.44 237 MET A CA 1
ATOM 1746 C C . MET A 1 237 ? 15.373 -0.700 -0.290 1.00 94.44 237 MET A C 1
ATOM 1748 O O . MET A 1 237 ? 14.861 0.183 -0.992 1.00 94.44 237 MET A O 1
ATOM 1752 N N . ASP A 1 238 ? 15.991 -1.768 -0.798 1.00 90.31 238 ASP A N 1
ATOM 1753 C CA . ASP A 1 238 ? 15.972 -2.084 -2.218 1.00 90.31 238 ASP A CA 1
ATOM 1754 C C . ASP A 1 238 ? 14.523 -2.182 -2.718 1.00 90.31 238 ASP A C 1
ATOM 1756 O O . ASP A 1 238 ? 13.613 -2.647 -2.016 1.00 90.31 238 ASP A O 1
ATOM 1760 N N . LYS A 1 239 ? 14.279 -1.689 -3.932 1.00 85.44 239 LYS A N 1
ATOM 1761 C CA . LYS A 1 239 ? 12.932 -1.686 -4.509 1.00 85.44 239 LYS A CA 1
ATOM 1762 C C . LYS A 1 239 ? 12.477 -3.086 -4.857 1.00 85.44 239 LYS A C 1
ATOM 1764 O O . LYS A 1 239 ? 11.287 -3.373 -4.751 1.00 85.44 239 LYS A O 1
ATOM 1769 N N . ASP A 1 240 ? 13.422 -3.950 -5.200 1.00 79.31 240 ASP A N 1
ATOM 1770 C CA . ASP A 1 240 ? 13.159 -5.351 -5.427 1.00 79.31 240 ASP A CA 1
ATOM 1771 C C . ASP A 1 240 ? 13.220 -6.125 -4.097 1.00 79.31 240 ASP A C 1
ATOM 1773 O O . ASP A 1 240 ? 14.287 -6.224 -3.481 1.00 79.31 240 ASP A O 1
ATOM 1777 N N . PRO A 1 241 ? 12.100 -6.699 -3.619 1.00 82.19 241 PRO A N 1
ATOM 1778 C CA . PRO A 1 241 ? 12.073 -7.421 -2.352 1.00 82.19 241 PRO A CA 1
ATOM 1779 C C . PRO A 1 241 ? 13.064 -8.585 -2.262 1.00 82.19 241 PRO A C 1
ATOM 1781 O O . PRO A 1 241 ? 13.452 -8.934 -1.150 1.00 82.19 241 PRO A O 1
ATOM 1784 N N . ALA A 1 242 ? 13.497 -9.185 -3.375 1.00 76.50 242 ALA A N 1
ATOM 1785 C CA . ALA A 1 242 ? 14.454 -10.296 -3.318 1.00 76.50 242 ALA A CA 1
ATOM 1786 C C . ALA A 1 242 ? 15.931 -9.870 -3.311 1.00 76.50 242 ALA A C 1
ATOM 1788 O O . ALA A 1 242 ? 16.788 -10.724 -3.095 1.00 76.50 242 ALA A O 1
ATOM 1789 N N . GLN A 1 243 ? 16.237 -8.577 -3.468 1.00 77.06 243 GLN A N 1
ATOM 1790 C CA . GLN A 1 243 ? 17.580 -8.041 -3.191 1.00 77.06 243 GLN A CA 1
ATOM 1791 C C . GLN A 1 243 ? 17.784 -7.704 -1.710 1.00 77.06 243 GLN A C 1
ATOM 1793 O O . GLN A 1 243 ? 18.911 -7.477 -1.267 1.00 77.06 243 GLN A O 1
ATOM 1798 N N . ARG A 1 244 ? 16.703 -7.679 -0.924 1.00 91.38 244 ARG A N 1
ATOM 1799 C CA . ARG A 1 244 ? 16.772 -7.335 0.494 1.00 91.38 244 ARG A CA 1
ATOM 1800 C C . ARG A 1 244 ? 17.365 -8.501 1.290 1.00 91.38 244 ARG A C 1
ATOM 1802 O O . ARG A 1 244 ? 16.955 -9.648 1.087 1.00 91.38 244 ARG A O 1
ATOM 1809 N N . PRO A 1 245 ? 18.291 -8.239 2.227 1.00 90.25 245 PRO A N 1
ATOM 1810 C CA . PRO A 1 245 ? 18.799 -9.273 3.117 1.00 90.25 245 PRO A CA 1
ATOM 1811 C C . PRO A 1 245 ? 17.675 -9.818 4.008 1.00 90.25 245 PRO A C 1
ATOM 1813 O O . PRO A 1 245 ? 16.672 -9.159 4.260 1.00 90.25 245 PRO A O 1
ATOM 1816 N N . THR A 1 246 ? 17.840 -11.031 4.518 1.00 93.31 246 THR A N 1
ATOM 1817 C CA . THR A 1 246 ? 16.961 -11.589 5.554 1.00 93.31 246 THR A CA 1
ATOM 1818 C C . THR A 1 246 ? 17.270 -10.972 6.920 1.00 93.31 246 THR A C 1
ATOM 1820 O O . THR A 1 246 ? 18.374 -10.474 7.156 1.00 93.31 246 THR A O 1
ATOM 1823 N N . ALA A 1 247 ? 16.331 -11.065 7.869 1.00 92.62 247 ALA A N 1
ATOM 1824 C CA . ALA A 1 247 ? 16.538 -10.533 9.219 1.00 92.62 247 ALA A CA 1
ATOM 1825 C C . ALA A 1 247 ? 17.768 -11.148 9.914 1.00 92.62 247 ALA A C 1
ATOM 1827 O O . ALA A 1 247 ? 18.509 -10.455 10.609 1.00 92.62 247 ALA A O 1
ATOM 1828 N N . ARG A 1 248 ? 18.044 -12.434 9.656 1.00 89.38 248 ARG A N 1
ATOM 1829 C CA . ARG A 1 248 ? 19.239 -13.124 10.159 1.00 89.38 248 ARG A CA 1
ATOM 1830 C C . ARG A 1 248 ? 20.529 -12.572 9.552 1.00 89.38 248 ARG A C 1
ATOM 1832 O O . ARG A 1 248 ? 21.462 -12.289 10.292 1.00 89.38 248 ARG A O 1
ATOM 1839 N N . GLN A 1 249 ? 20.562 -12.357 8.236 1.00 88.75 249 GLN A N 1
ATOM 1840 C CA . GLN A 1 249 ? 21.726 -11.761 7.571 1.00 88.75 249 GLN A CA 1
ATOM 1841 C C . GLN A 1 249 ? 22.011 -10.349 8.090 1.00 88.75 249 GLN A C 1
ATOM 1843 O O . GLN A 1 249 ? 23.167 -10.004 8.299 1.00 88.75 249 GLN A O 1
ATOM 1848 N N . ILE A 1 250 ? 20.980 -9.538 8.344 1.00 92.19 250 ILE A N 1
ATOM 1849 C CA . ILE A 1 250 ? 21.171 -8.208 8.941 1.00 92.19 250 ILE A CA 1
ATOM 1850 C C . ILE A 1 250 ? 21.727 -8.299 10.352 1.00 92.19 250 ILE A C 1
ATOM 1852 O O . ILE A 1 250 ? 22.639 -7.546 10.682 1.00 92.19 250 ILE A O 1
ATOM 1856 N N . LEU A 1 251 ? 21.201 -9.206 11.178 1.00 90.19 251 LEU A N 1
ATOM 1857 C CA . LEU A 1 251 ? 21.730 -9.420 12.519 1.00 90.19 251 LEU A CA 1
ATOM 1858 C C . LEU A 1 251 ? 23.224 -9.773 12.461 1.00 90.19 251 LEU A C 1
ATOM 1860 O O . LEU A 1 251 ? 24.021 -9.157 13.165 1.00 90.19 251 LEU A O 1
ATOM 1864 N N . ASP A 1 252 ? 23.617 -10.674 11.560 1.00 84.00 252 ASP A N 1
ATOM 1865 C CA . ASP A 1 252 ? 25.021 -11.039 11.352 1.00 84.00 252 ASP A CA 1
ATOM 1866 C C . ASP A 1 252 ? 25.863 -9.839 10.868 1.00 84.00 252 ASP A C 1
ATOM 1868 O O . ASP A 1 252 ? 26.964 -9.608 11.378 1.00 84.00 252 ASP A O 1
ATOM 1872 N N . MET A 1 253 ? 25.350 -9.022 9.940 1.00 86.75 253 MET A N 1
ATOM 1873 C CA . MET A 1 253 ? 26.025 -7.799 9.473 1.00 86.75 253 MET A CA 1
ATOM 1874 C C . MET A 1 253 ? 26.220 -6.776 10.605 1.00 86.75 253 MET A C 1
ATOM 1876 O O . MET A 1 253 ? 27.303 -6.203 10.734 1.00 86.75 253 MET A O 1
ATOM 1880 N N . LEU A 1 254 ? 25.213 -6.581 11.465 1.00 87.94 254 LEU A N 1
ATOM 1881 C CA . LEU A 1 254 ? 25.288 -5.666 12.611 1.00 87.94 254 LEU A CA 1
ATOM 1882 C C . LEU A 1 254 ? 26.283 -6.141 13.676 1.00 87.94 254 LEU A C 1
ATOM 1884 O O . LEU A 1 254 ? 26.983 -5.317 14.261 1.00 87.94 254 LEU A O 1
ATOM 1888 N N . LEU A 1 255 ? 26.361 -7.451 13.925 1.00 83.81 255 LEU A N 1
ATOM 1889 C CA . LEU A 1 255 ? 27.268 -8.024 14.924 1.00 83.81 255 LEU A CA 1
ATOM 1890 C C . LEU A 1 255 ? 28.723 -8.091 14.439 1.00 83.81 255 LEU A C 1
ATOM 1892 O O . LEU A 1 255 ? 29.644 -8.003 15.249 1.00 83.81 255 LEU A O 1
ATOM 1896 N N . THR A 1 256 ? 28.940 -8.255 13.131 1.00 80.06 256 THR A N 1
ATOM 1897 C CA . THR A 1 256 ? 30.284 -8.433 12.549 1.00 80.06 256 THR A CA 1
ATOM 1898 C C . THR A 1 256 ? 30.864 -7.167 11.919 1.00 80.06 256 THR A C 1
ATOM 1900 O O . THR A 1 256 ? 32.056 -7.139 11.612 1.00 80.06 256 THR A O 1
ATOM 1903 N N . GLY A 1 257 ? 30.047 -6.130 11.700 1.00 68.94 257 GLY A N 1
ATOM 1904 C CA . GLY A 1 257 ? 30.454 -4.884 11.044 1.00 68.94 257 GLY A CA 1
ATOM 1905 C C . GLY A 1 257 ? 30.765 -5.028 9.548 1.00 68.94 257 GLY A C 1
ATOM 1906 O O . GLY A 1 257 ? 31.353 -4.122 8.960 1.00 68.94 257 GLY A O 1
ATOM 1907 N N . ARG A 1 258 ? 30.404 -6.156 8.921 1.00 66.31 258 ARG A N 1
ATOM 1908 C CA . ARG A 1 258 ? 30.614 -6.414 7.487 1.00 66.31 258 ARG A CA 1
ATOM 1909 C C . ARG A 1 258 ? 29.378 -5.970 6.704 1.00 66.31 258 ARG A C 1
ATOM 1911 O O . ARG A 1 258 ? 28.285 -6.456 6.963 1.00 66.31 258 ARG A O 1
ATOM 1918 N N . THR A 1 259 ? 29.554 -5.061 5.747 1.00 55.47 259 THR A N 1
ATOM 1919 C CA . THR A 1 259 ? 28.459 -4.424 4.986 1.00 55.47 259 THR A CA 1
ATOM 1920 C C . THR A 1 259 ? 28.208 -5.029 3.601 1.00 55.47 259 THR A C 1
ATOM 1922 O O . THR A 1 259 ? 27.319 -4.575 2.888 1.00 55.47 259 THR A O 1
ATOM 1925 N N . ALA A 1 260 ? 28.946 -6.074 3.221 1.00 44.28 260 ALA A N 1
ATOM 1926 C CA . ALA A 1 260 ? 28.708 -6.850 2.009 1.00 44.28 260 ALA A CA 1
ATOM 1927 C C . ALA A 1 260 ? 28.476 -8.323 2.372 1.00 44.28 260 ALA A C 1
ATOM 1929 O O . ALA A 1 260 ? 29.188 -8.839 3.243 1.00 44.28 260 ALA A O 1
ATOM 1930 N N . PRO A 1 261 ? 27.573 -9.047 1.685 1.00 38.75 261 PRO A N 1
ATOM 1931 C CA . PRO A 1 261 ? 27.706 -10.490 1.637 1.00 38.75 261 PRO A CA 1
ATOM 1932 C C . PRO A 1 261 ? 29.049 -10.785 0.958 1.00 38.75 261 PRO A C 1
ATOM 1934 O O . PRO A 1 261 ? 29.227 -10.520 -0.232 1.00 38.75 261 PRO A O 1
ATOM 1937 N N . SER A 1 262 ? 30.024 -11.311 1.705 1.00 32.28 262 SER A N 1
ATOM 1938 C CA . SER A 1 262 ? 31.093 -12.049 1.041 1.00 32.28 262 SER A CA 1
ATOM 1939 C C . SER A 1 262 ? 30.428 -13.195 0.283 1.00 32.28 262 SER A C 1
ATOM 1941 O O . SER A 1 262 ? 29.450 -13.772 0.769 1.00 32.28 262 SER A O 1
ATOM 1943 N N . ALA A 1 263 ? 30.945 -13.529 -0.900 1.00 35.34 263 ALA A N 1
ATOM 1944 C CA . ALA A 1 263 ? 30.602 -14.786 -1.556 1.00 35.34 263 ALA A CA 1
ATOM 1945 C C . ALA A 1 263 ? 30.623 -15.926 -0.516 1.00 35.34 263 ALA A C 1
ATOM 1947 O O . ALA A 1 263 ? 31.458 -15.877 0.397 1.00 35.34 263 ALA A O 1
ATOM 1948 N N . PRO A 1 264 ? 29.716 -16.915 -0.593 1.00 37.50 264 PRO A N 1
ATOM 1949 C CA . PRO A 1 264 ? 29.717 -17.992 0.380 1.00 37.50 264 PRO A CA 1
ATOM 1950 C C . PRO A 1 264 ? 31.042 -18.757 0.267 1.00 37.50 264 PRO A C 1
ATOM 1952 O O . PRO A 1 264 ? 31.293 -19.446 -0.721 1.00 37.50 264 PRO A O 1
ATOM 1955 N N . GLU A 1 265 ? 31.896 -18.625 1.282 1.00 31.03 265 GLU A N 1
ATOM 1956 C CA . GLU A 1 265 ? 32.885 -19.650 1.601 1.00 31.03 265 GLU A CA 1
ATOM 1957 C C . GLU A 1 265 ? 32.106 -20.921 1.985 1.00 31.03 265 GLU A C 1
ATOM 1959 O O . GLU A 1 265 ? 31.110 -20.823 2.712 1.00 31.03 265 GLU A O 1
ATOM 1964 N N . PRO A 1 266 ? 32.485 -22.105 1.476 1.00 32.78 266 PRO A N 1
ATOM 1965 C CA . PRO A 1 266 ? 31.720 -23.324 1.701 1.00 32.78 266 PRO A CA 1
ATOM 1966 C C . PRO A 1 266 ? 31.744 -23.687 3.194 1.00 32.78 266 PRO A C 1
ATOM 1968 O O . PRO A 1 266 ? 32.831 -23.870 3.747 1.00 32.78 266 PRO A O 1
ATOM 1971 N N . PRO A 1 267 ? 30.589 -23.837 3.870 1.00 38.97 267 PRO A N 1
ATOM 1972 C CA . PRO A 1 267 ? 30.585 -24.341 5.231 1.00 38.97 267 PRO A CA 1
ATOM 1973 C C . PRO A 1 267 ? 30.999 -25.815 5.238 1.00 38.97 267 PRO A C 1
ATOM 1975 O O . PRO A 1 267 ? 30.391 -26.677 4.598 1.00 38.97 267 PRO A O 1
ATOM 1978 N N . SER A 1 268 ? 32.056 -26.093 5.993 1.00 32.22 268 SER A N 1
ATOM 1979 C CA . SER A 1 268 ? 32.452 -27.423 6.423 1.00 32.22 268 SER A CA 1
ATOM 1980 C C . SER A 1 268 ? 31.329 -28.084 7.239 1.00 32.22 268 SER A C 1
ATOM 1982 O O . SER A 1 268 ? 30.875 -27.564 8.250 1.00 32.22 268 SER A O 1
ATOM 1984 N N . ALA A 1 269 ? 30.893 -29.247 6.753 1.00 37.00 269 ALA A N 1
ATOM 1985 C CA . ALA A 1 269 ? 30.249 -30.363 7.454 1.00 37.00 269 ALA A CA 1
ATOM 1986 C C . ALA A 1 269 ? 29.294 -30.083 8.655 1.00 37.00 269 ALA A C 1
ATOM 1988 O O . ALA A 1 269 ? 29.699 -30.161 9.810 1.00 37.00 269 ALA A O 1
ATOM 1989 N N . THR A 1 270 ? 27.986 -30.040 8.331 1.00 32.84 270 THR A N 1
ATOM 1990 C CA . THR A 1 270 ? 26.791 -30.630 9.022 1.00 32.84 270 THR A CA 1
ATOM 1991 C C . THR A 1 270 ? 26.291 -30.139 10.404 1.00 32.84 270 THR A C 1
ATOM 1993 O O . THR A 1 270 ? 27.111 -29.768 11.237 1.00 32.84 270 THR A O 1
ATOM 1996 N N . PRO A 1 271 ? 24.966 -30.269 10.730 1.00 40.34 271 PRO A N 1
ATOM 1997 C CA . PRO A 1 271 ? 23.822 -30.737 9.916 1.00 40.34 271 PRO A CA 1
ATOM 1998 C C . PRO A 1 271 ? 22.594 -29.778 9.829 1.00 40.34 271 PRO A C 1
ATOM 2000 O O . PRO A 1 271 ? 22.102 -29.256 10.823 1.00 40.34 271 PRO A O 1
ATOM 2003 N N . THR A 1 272 ? 22.094 -29.629 8.593 1.00 41.34 272 THR A N 1
ATOM 2004 C CA . THR A 1 272 ? 20.699 -29.475 8.096 1.00 41.34 272 THR A CA 1
ATOM 2005 C C . THR A 1 272 ? 19.627 -28.683 8.865 1.00 41.34 272 THR A C 1
ATOM 2007 O O . THR A 1 272 ? 19.072 -29.187 9.835 1.00 41.34 272 THR A O 1
ATOM 2010 N N . PHE A 1 273 ? 19.179 -27.575 8.247 1.00 30.31 273 PHE A N 1
ATOM 2011 C CA . PHE A 1 273 ? 17.762 -27.209 8.024 1.00 30.31 273 PHE A CA 1
ATOM 2012 C C . PHE A 1 273 ? 17.672 -26.351 6.729 1.00 30.31 273 PHE A C 1
ATOM 2014 O O . PHE A 1 273 ? 18.117 -25.206 6.723 1.00 30.31 273 PHE A O 1
ATOM 2021 N N . GLU A 1 274 ? 17.145 -26.903 5.624 1.00 35.69 274 GLU A N 1
ATOM 2022 C CA . GLU A 1 274 ? 17.058 -26.276 4.281 1.00 35.69 274 GLU A CA 1
ATOM 2023 C C . GLU A 1 274 ? 15.601 -26.199 3.772 1.00 35.69 274 GLU A C 1
ATOM 2025 O O . GLU A 1 274 ? 14.952 -27.241 3.680 1.00 35.69 274 GLU A O 1
ATOM 2030 N N . PRO A 1 275 ? 15.084 -25.004 3.402 1.00 40.44 275 PRO A N 1
ATOM 2031 C CA . PRO A 1 275 ? 13.913 -24.920 2.507 1.00 40.44 275 PRO A CA 1
ATOM 2032 C C . PRO A 1 275 ? 14.087 -24.084 1.216 1.00 40.44 275 PRO A C 1
ATOM 2034 O O . PRO A 1 275 ? 13.292 -24.250 0.299 1.00 40.44 275 PRO A O 1
ATOM 2037 N N . TYR A 1 276 ? 15.076 -23.185 1.085 1.00 36.97 276 TYR A N 1
ATOM 2038 C CA . TYR A 1 276 ? 15.089 -22.204 -0.030 1.00 36.97 276 TYR A CA 1
ATOM 2039 C C . TYR A 1 276 ? 15.988 -22.541 -1.238 1.00 36.97 276 TYR A C 1
ATOM 2041 O O . TYR A 1 276 ? 15.693 -22.088 -2.341 1.00 36.97 276 TYR A O 1
ATOM 2049 N N . ALA A 1 277 ? 17.030 -23.365 -1.092 1.00 42.50 277 ALA A N 1
ATOM 2050 C CA . ALA A 1 277 ? 17.814 -23.856 -2.239 1.00 42.50 277 ALA A CA 1
ATOM 2051 C C . ALA A 1 277 ? 17.055 -24.917 -3.068 1.00 42.50 277 ALA A C 1
ATOM 2053 O O . ALA A 1 277 ? 17.343 -25.123 -4.252 1.00 42.50 277 ALA A O 1
ATOM 2054 N N . ASP A 1 278 ? 16.049 -25.550 -2.457 1.00 58.22 278 ASP A N 1
ATOM 2055 C CA . ASP A 1 278 ? 15.186 -26.525 -3.117 1.00 58.22 278 ASP A CA 1
ATOM 2056 C C . ASP A 1 278 ? 14.257 -25.852 -4.134 1.00 58.22 278 ASP A C 1
ATOM 2058 O O . ASP A 1 278 ? 14.102 -26.362 -5.234 1.00 58.22 278 ASP A O 1
ATOM 2062 N N . GLU A 1 279 ? 13.710 -24.664 -3.851 1.00 61.78 279 GLU A N 1
ATOM 2063 C CA . GLU A 1 279 ? 12.632 -24.103 -4.676 1.00 61.78 279 GLU A CA 1
ATOM 2064 C C . GLU A 1 279 ? 13.076 -23.665 -6.080 1.00 61.78 279 GLU A C 1
ATOM 2066 O O . GLU A 1 279 ? 12.441 -24.062 -7.054 1.00 61.78 279 GLU A O 1
ATOM 2071 N N . GLU A 1 280 ? 14.164 -22.895 -6.234 1.00 76.94 280 GLU A N 1
ATOM 2072 C CA . GLU A 1 280 ? 14.651 -22.531 -7.579 1.00 76.94 280 GLU A CA 1
ATOM 2073 C C . GLU A 1 280 ? 15.058 -23.788 -8.358 1.00 76.94 280 GLU A C 1
ATOM 2075 O O . GLU A 1 280 ? 14.711 -23.928 -9.529 1.00 76.94 280 GLU A O 1
ATOM 2080 N N . THR A 1 281 ? 15.748 -24.729 -7.707 1.00 77.69 281 THR A N 1
ATOM 2081 C CA . THR A 1 281 ? 16.200 -25.983 -8.326 1.00 77.69 281 THR A CA 1
ATOM 2082 C C . THR A 1 281 ? 15.018 -26.857 -8.749 1.00 77.69 281 THR A C 1
ATOM 2084 O O . THR A 1 281 ? 15.006 -27.397 -9.857 1.00 77.69 281 THR A O 1
ATOM 2087 N N . ARG A 1 282 ? 13.996 -26.967 -7.896 1.00 80.06 282 ARG A N 1
ATOM 2088 C CA . ARG A 1 282 ? 12.742 -27.687 -8.134 1.00 80.06 282 ARG A CA 1
ATOM 2089 C C . ARG A 1 282 ? 11.959 -27.054 -9.273 1.00 80.06 282 ARG A C 1
ATOM 2091 O O . ARG A 1 282 ? 11.578 -27.761 -10.202 1.00 80.06 282 ARG A O 1
ATOM 2098 N N . LEU A 1 283 ? 11.774 -25.733 -9.244 1.00 75.00 283 LEU A N 1
ATOM 2099 C CA . L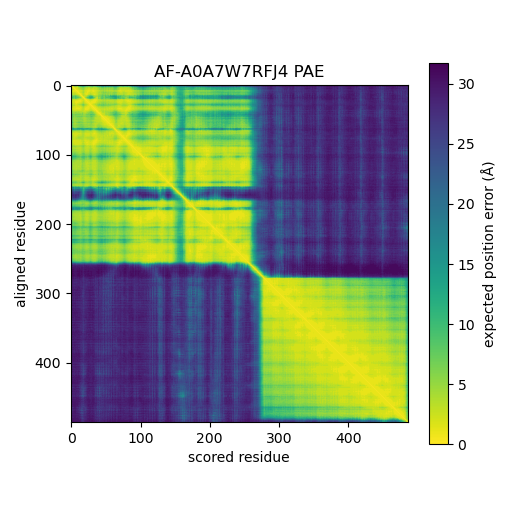EU A 1 283 ? 11.091 -24.989 -10.302 1.00 75.00 283 LEU A CA 1
ATOM 2100 C C . LEU A 1 283 ? 11.856 -25.055 -11.626 1.00 75.00 283 LEU A C 1
ATOM 2102 O O . LEU A 1 283 ? 11.234 -25.173 -12.677 1.00 75.00 283 LEU A O 1
ATOM 2106 N N . ARG A 1 284 ? 13.193 -25.029 -11.591 1.00 89.50 284 ARG A N 1
ATOM 2107 C CA . ARG A 1 284 ? 14.044 -25.164 -12.779 1.00 89.50 284 ARG A CA 1
ATOM 2108 C C . ARG A 1 284 ? 13.919 -26.550 -13.383 1.00 89.50 284 ARG A C 1
ATOM 2110 O O . ARG A 1 284 ? 13.628 -26.643 -14.567 1.00 89.50 284 ARG A O 1
ATOM 2117 N N . ARG A 1 285 ? 14.019 -27.614 -12.582 1.00 87.25 285 ARG A N 1
ATOM 2118 C CA . ARG A 1 285 ? 13.799 -28.991 -13.056 1.00 87.25 285 ARG A CA 1
ATOM 2119 C C . ARG A 1 285 ? 12.386 -29.195 -13.604 1.00 87.25 285 ARG A C 1
ATOM 2121 O O . ARG A 1 285 ? 12.231 -29.771 -14.674 1.00 87.25 285 ARG A O 1
ATOM 2128 N N . ALA A 1 286 ? 11.361 -28.715 -12.901 1.00 79.62 286 ALA A N 1
ATOM 2129 C CA . ALA A 1 286 ? 9.972 -28.829 -13.344 1.00 79.62 286 ALA A CA 1
ATOM 2130 C C . ALA A 1 286 ? 9.714 -28.022 -14.629 1.00 79.62 286 ALA A C 1
ATOM 2132 O O . ALA A 1 286 ? 9.081 -28.519 -15.557 1.00 79.62 286 ALA A O 1
ATOM 2133 N N . GLY A 1 287 ? 10.265 -26.810 -14.724 1.00 89.12 287 GLY A N 1
ATOM 2134 C CA . GLY A 1 287 ? 10.196 -25.985 -15.926 1.00 89.12 287 GLY A CA 1
ATOM 2135 C C . GLY A 1 287 ? 10.948 -26.606 -17.105 1.00 89.12 287 GLY A C 1
ATOM 2136 O O . GLY A 1 287 ? 10.423 -26.633 -18.212 1.00 89.12 287 GLY A O 1
ATOM 2137 N N . GLU A 1 288 ? 12.137 -27.174 -16.884 1.00 91.75 288 GLU A N 1
ATOM 2138 C CA . GLU A 1 288 ? 12.881 -27.941 -17.899 1.00 91.75 288 GLU A CA 1
ATOM 2139 C C . GLU A 1 288 ? 12.100 -29.181 -18.361 1.00 91.75 288 GLU A C 1
ATOM 2141 O O . GLU A 1 288 ? 12.169 -29.547 -19.532 1.00 91.75 288 GLU A O 1
ATOM 2146 N N . ALA A 1 289 ? 11.302 -29.780 -17.472 1.00 88.38 289 ALA A N 1
ATOM 2147 C CA . ALA A 1 289 ? 10.393 -30.882 -17.783 1.00 88.38 289 ALA A CA 1
ATOM 2148 C C . ALA A 1 289 ? 9.077 -30.447 -18.466 1.00 88.38 289 ALA A C 1
ATOM 2150 O O . ALA A 1 289 ? 8.262 -31.306 -18.804 1.00 88.38 289 ALA A O 1
ATOM 2151 N N . GLY A 1 290 ? 8.860 -29.146 -18.697 1.00 86.31 290 GLY A N 1
ATOM 2152 C CA . GLY A 1 290 ? 7.693 -28.627 -19.419 1.00 86.31 290 GLY A CA 1
ATOM 2153 C C . GLY A 1 290 ? 6.563 -28.068 -18.547 1.00 86.31 290 GLY A C 1
ATOM 2154 O O . GLY A 1 290 ? 5.532 -27.679 -19.095 1.00 86.31 290 GLY A O 1
ATOM 2155 N N . ASP A 1 291 ? 6.719 -27.993 -17.220 1.00 86.25 291 ASP A N 1
ATOM 2156 C CA . ASP A 1 291 ? 5.695 -27.414 -16.340 1.00 86.25 291 ASP A CA 1
ATOM 2157 C C . ASP A 1 291 ? 5.614 -25.891 -16.521 1.00 86.25 291 ASP A C 1
ATOM 2159 O O . ASP A 1 291 ? 6.485 -25.126 -16.097 1.00 86.25 291 ASP A O 1
ATOM 2163 N N . THR A 1 292 ? 4.518 -25.438 -17.125 1.00 83.31 292 THR A N 1
ATOM 2164 C CA . THR A 1 292 ? 4.275 -24.030 -17.451 1.00 83.31 292 THR A CA 1
ATOM 2165 C C . THR A 1 292 ? 4.113 -23.137 -16.224 1.00 83.31 292 THR A C 1
ATOM 2167 O O . THR A 1 292 ? 4.510 -21.969 -16.254 1.00 83.31 292 THR A O 1
ATOM 2170 N N . ASN A 1 293 ? 3.547 -23.667 -15.135 1.00 71.81 293 ASN A N 1
ATOM 2171 C CA . ASN A 1 293 ? 3.410 -22.939 -13.876 1.00 71.81 293 ASN A CA 1
ATOM 2172 C C . ASN A 1 293 ? 4.774 -22.809 -13.199 1.00 71.81 293 ASN A C 1
ATOM 2174 O O . ASN A 1 293 ? 5.090 -21.746 -12.664 1.00 71.81 293 ASN A O 1
ATOM 2178 N N . ALA A 1 294 ? 5.605 -23.851 -13.269 1.00 74.25 294 ALA A N 1
ATOM 2179 C CA . ALA A 1 294 ? 6.974 -23.801 -12.772 1.00 74.25 294 ALA A CA 1
ATOM 2180 C C . ALA A 1 294 ? 7.826 -22.805 -13.567 1.00 74.25 294 ALA A C 1
ATOM 2182 O O . ALA A 1 294 ? 8.501 -21.983 -12.956 1.00 74.25 294 ALA A O 1
ATOM 2183 N N . MET A 1 295 ? 7.724 -22.791 -14.902 1.00 87.44 295 MET A N 1
ATOM 2184 C CA . MET A 1 295 ? 8.375 -21.782 -15.751 1.00 87.44 295 MET A CA 1
ATOM 2185 C C . MET A 1 295 ? 7.951 -20.357 -15.369 1.00 87.44 295 MET A C 1
ATOM 2187 O O . MET A 1 295 ? 8.791 -19.470 -15.229 1.00 87.44 295 MET A O 1
ATOM 2191 N N . PHE A 1 296 ? 6.649 -20.122 -15.169 1.00 75.00 296 PHE A N 1
ATOM 2192 C CA . PHE A 1 296 ? 6.139 -18.817 -14.746 1.00 75.00 296 PHE A CA 1
ATOM 2193 C C . PHE A 1 296 ? 6.639 -18.419 -13.353 1.00 75.00 296 PHE A C 1
ATOM 2195 O O . PHE A 1 296 ? 7.112 -17.297 -13.162 1.00 75.00 296 PHE A O 1
ATOM 2202 N N . ASN A 1 297 ? 6.549 -19.330 -12.384 1.00 66.94 297 ASN A N 1
ATOM 2203 C CA . ASN A 1 297 ? 6.975 -19.087 -11.010 1.00 66.94 297 ASN A CA 1
ATOM 2204 C C . ASN A 1 297 ? 8.489 -18.888 -10.914 1.00 66.94 297 ASN A C 1
ATOM 2206 O O . ASN A 1 297 ? 8.928 -18.009 -10.176 1.00 66.94 297 ASN A O 1
ATOM 2210 N N . LEU A 1 298 ? 9.268 -19.619 -11.712 1.00 76.62 298 LEU A N 1
ATOM 2211 C CA . LEU A 1 298 ? 10.705 -19.431 -11.852 1.00 76.62 298 LEU A CA 1
ATOM 2212 C C . LEU A 1 298 ? 11.031 -18.091 -12.504 1.00 76.62 298 LEU A C 1
ATOM 2214 O O . LEU A 1 298 ? 11.872 -17.361 -11.998 1.00 76.62 298 LEU A O 1
ATOM 2218 N N . GLY A 1 299 ? 10.328 -17.715 -13.576 1.00 68.81 299 GLY A N 1
ATOM 2219 C CA . GLY A 1 299 ? 10.459 -16.392 -14.186 1.00 68.81 299 GLY A CA 1
ATOM 2220 C C . GLY A 1 299 ? 10.171 -15.267 -13.187 1.00 68.81 299 GLY A C 1
ATOM 2221 O O . GLY A 1 299 ? 10.888 -14.269 -13.147 1.00 68.81 299 GLY A O 1
ATOM 2222 N N . ARG A 1 300 ? 9.172 -15.446 -12.314 1.00 72.62 300 ARG A N 1
ATOM 2223 C CA . ARG A 1 300 ? 8.873 -14.514 -11.218 1.00 72.62 300 ARG A CA 1
ATOM 2224 C C . ARG A 1 300 ? 9.979 -14.478 -10.172 1.00 72.62 300 ARG A C 1
ATOM 2226 O O . ARG A 1 300 ? 10.428 -13.391 -9.831 1.00 72.62 300 ARG A O 1
ATOM 2233 N N . LEU A 1 301 ? 10.443 -15.640 -9.719 1.00 66.56 301 LEU A N 1
ATOM 2234 C CA . LEU A 1 301 ? 11.536 -15.766 -8.755 1.00 66.56 301 LEU A CA 1
ATOM 2235 C C . LEU A 1 301 ? 12.816 -15.103 -9.281 1.00 66.56 301 LEU A C 1
ATOM 2237 O O . LEU A 1 301 ? 13.413 -14.291 -8.587 1.00 66.56 301 LEU A O 1
ATOM 2241 N N . LEU A 1 302 ? 13.187 -15.373 -10.533 1.00 65.94 302 LEU A N 1
ATOM 2242 C CA . LEU A 1 302 ? 14.368 -14.805 -11.182 1.00 65.94 302 LEU A CA 1
ATOM 2243 C C . LEU A 1 302 ? 14.239 -13.303 -11.427 1.00 65.94 302 LEU A C 1
ATOM 2245 O O . LEU A 1 302 ? 15.223 -12.585 -11.270 1.00 65.94 302 LEU A O 1
ATOM 2249 N N . ARG A 1 303 ? 13.043 -12.816 -11.792 1.00 63.44 303 ARG A N 1
ATOM 2250 C CA . ARG A 1 303 ? 12.792 -11.376 -11.954 1.00 63.44 303 ARG A CA 1
ATOM 2251 C C . ARG A 1 303 ? 13.044 -10.659 -10.635 1.00 63.44 303 ARG A C 1
ATOM 2253 O O . ARG A 1 303 ? 13.734 -9.652 -10.656 1.00 63.44 303 ARG A O 1
ATOM 2260 N N . ASN A 1 304 ? 12.503 -11.202 -9.544 1.00 52.69 304 ASN A N 1
ATOM 2261 C CA . ASN A 1 304 ? 12.680 -10.664 -8.198 1.00 52.69 304 ASN A CA 1
ATOM 2262 C C . ASN A 1 304 ? 14.150 -10.819 -7.729 1.00 52.69 304 ASN A C 1
ATOM 2264 O O . ASN A 1 304 ? 14.698 -10.027 -6.978 1.00 52.69 304 ASN A O 1
ATOM 2268 N N . ALA A 1 305 ? 14.866 -11.836 -8.205 1.00 53.94 305 ALA A N 1
ATOM 2269 C CA . ALA A 1 305 ? 16.304 -11.956 -7.968 1.00 53.94 305 ALA A CA 1
ATOM 2270 C C . ALA A 1 305 ? 17.149 -10.999 -8.842 1.00 53.94 305 ALA A C 1
ATOM 2272 O O . ALA A 1 305 ? 18.363 -11.181 -8.934 1.00 53.94 305 ALA A O 1
ATOM 2273 N N . GLY A 1 306 ? 16.549 -10.017 -9.534 1.00 52.69 306 GLY A N 1
ATOM 2274 C CA . GLY A 1 306 ? 17.244 -9.097 -10.448 1.00 52.69 306 GLY A CA 1
ATOM 2275 C C . GLY A 1 306 ? 17.795 -9.753 -11.725 1.00 52.69 306 GLY A C 1
ATOM 2276 O O . GLY A 1 306 ? 18.375 -9.086 -12.583 1.00 52.69 306 GLY A O 1
ATOM 2277 N N . ARG A 1 307 ? 17.582 -11.062 -11.915 1.00 71.88 307 ARG A N 1
ATOM 2278 C CA . ARG A 1 307 ? 18.050 -11.857 -13.064 1.00 71.88 307 ARG A CA 1
ATOM 2279 C C . ARG A 1 307 ? 17.082 -11.705 -14.238 1.00 71.88 307 ARG A C 1
ATOM 2281 O O . ARG A 1 307 ? 16.543 -12.682 -14.756 1.00 71.88 307 ARG A O 1
ATOM 2288 N N . VAL A 1 308 ? 16.866 -10.459 -14.668 1.00 67.62 308 VAL A N 1
ATOM 2289 C CA . VAL A 1 308 ? 15.846 -10.053 -15.658 1.00 67.62 308 VAL A CA 1
ATOM 2290 C C . VAL A 1 308 ? 15.983 -10.809 -16.981 1.00 67.62 308 VAL A C 1
ATOM 2292 O O . VAL A 1 308 ? 14.977 -11.221 -17.551 1.00 67.62 308 VAL A O 1
ATOM 2295 N N . VAL A 1 309 ? 17.210 -11.054 -17.447 1.00 80.31 309 VAL A N 1
ATOM 2296 C CA . VAL A 1 309 ? 17.463 -11.794 -18.697 1.00 80.31 309 VAL A CA 1
ATOM 2297 C C . VAL A 1 309 ? 17.012 -13.255 -18.587 1.00 80.31 309 VAL A C 1
ATOM 2299 O O . VAL A 1 309 ? 16.393 -13.791 -19.506 1.00 80.31 309 VAL A O 1
ATOM 2302 N N . GLU A 1 310 ? 17.277 -13.908 -17.453 1.00 77.81 310 GLU A N 1
ATOM 2303 C CA . GLU A 1 310 ? 16.824 -15.284 -17.227 1.00 77.81 310 GLU A CA 1
ATOM 2304 C C . GLU A 1 310 ? 15.317 -15.344 -16.981 1.00 77.81 310 GLU A C 1
ATOM 2306 O O . GLU A 1 310 ? 14.641 -16.219 -17.518 1.00 77.81 310 GLU A O 1
ATOM 2311 N N . ALA A 1 311 ? 14.777 -14.382 -16.235 1.00 73.38 311 ALA A N 1
ATOM 2312 C CA . ALA A 1 311 ? 13.345 -14.237 -16.028 1.00 73.38 311 ALA A CA 1
ATOM 2313 C C . ALA A 1 311 ? 12.592 -14.086 -17.352 1.00 73.38 311 ALA A C 1
ATOM 2315 O O . ALA A 1 311 ? 11.586 -14.756 -17.576 1.00 73.38 311 ALA A O 1
ATOM 2316 N N . GLU A 1 312 ? 13.107 -13.247 -18.253 1.00 86.62 312 GLU A N 1
ATOM 2317 C CA . GLU A 1 312 ? 12.551 -13.069 -19.587 1.00 86.62 312 GLU A CA 1
ATOM 2318 C C . GLU A 1 312 ? 12.551 -14.388 -20.365 1.00 86.62 312 GLU A C 1
ATOM 2320 O O . GLU A 1 312 ? 11.541 -14.728 -20.981 1.00 86.62 312 GLU A O 1
ATOM 2325 N N . ARG A 1 313 ? 13.643 -15.164 -20.309 1.00 93.19 313 ARG A N 1
ATOM 2326 C CA . ARG A 1 313 ? 13.725 -16.478 -20.964 1.00 93.19 313 ARG A CA 1
ATOM 2327 C C . ARG A 1 313 ? 12.642 -17.430 -20.455 1.00 93.19 313 ARG A C 1
ATOM 2329 O O . ARG A 1 313 ? 11.926 -18.013 -21.266 1.00 93.19 313 ARG A O 1
ATOM 2336 N N . TRP A 1 314 ? 12.486 -17.544 -19.140 1.00 88.00 314 TRP A N 1
ATOM 2337 C CA . TRP A 1 314 ? 11.480 -18.419 -18.536 1.00 88.00 314 TRP A CA 1
ATOM 2338 C C . TRP A 1 314 ? 10.051 -17.948 -18.793 1.00 88.00 314 TRP A C 1
ATOM 2340 O O . TRP A 1 314 ? 9.182 -18.757 -19.116 1.00 88.00 314 TRP A O 1
ATOM 2350 N N . TYR A 1 315 ? 9.801 -16.638 -18.749 1.00 86.19 315 TYR A N 1
ATOM 2351 C CA . TYR A 1 315 ? 8.504 -16.092 -19.130 1.00 86.19 315 TYR A CA 1
ATOM 2352 C C . TYR A 1 315 ? 8.186 -16.304 -20.609 1.00 86.19 315 TYR A C 1
ATOM 2354 O O . TYR A 1 315 ? 7.030 -16.568 -20.929 1.00 86.19 315 TYR A O 1
ATOM 2362 N N . ARG A 1 316 ? 9.174 -16.221 -21.511 1.00 94.88 316 ARG A N 1
ATOM 2363 C CA . ARG A 1 316 ? 8.981 -16.548 -22.932 1.00 94.88 316 ARG A CA 1
ATOM 2364 C C . ARG A 1 316 ? 8.573 -18.004 -23.109 1.00 94.88 316 ARG A C 1
ATOM 2366 O O . ARG A 1 316 ? 7.579 -18.236 -23.785 1.00 94.88 316 ARG A O 1
ATOM 2373 N N . GLN A 1 317 ? 9.263 -18.936 -22.451 1.00 92.75 317 GLN A N 1
ATOM 2374 C CA . GLN A 1 317 ? 8.927 -20.363 -22.500 1.00 92.75 317 GLN A CA 1
ATOM 2375 C C . GLN A 1 317 ? 7.523 -20.636 -21.942 1.00 92.75 317 GLN A C 1
ATOM 2377 O O . GLN A 1 317 ? 6.707 -21.266 -22.610 1.00 92.75 317 GLN A O 1
ATOM 2382 N N . ALA A 1 318 ? 7.194 -20.083 -20.770 1.00 90.12 318 ALA A N 1
ATOM 2383 C CA . ALA A 1 318 ? 5.860 -20.210 -20.182 1.00 90.12 318 ALA A CA 1
ATOM 2384 C C . ALA A 1 318 ? 4.768 -19.616 -21.090 1.00 90.12 318 ALA A C 1
ATOM 2386 O O . ALA A 1 318 ? 3.696 -20.196 -21.249 1.00 90.12 318 ALA A O 1
ATOM 2387 N N . ALA A 1 319 ? 5.035 -18.457 -21.696 1.00 90.94 319 ALA A N 1
ATOM 2388 C CA . ALA A 1 319 ? 4.117 -17.795 -22.613 1.00 90.94 319 ALA A CA 1
ATOM 2389 C C . ALA A 1 319 ? 3.923 -18.589 -23.913 1.00 90.94 319 ALA A C 1
ATOM 2391 O O . ALA A 1 319 ? 2.799 -18.704 -24.389 1.00 90.94 319 ALA A O 1
ATOM 2392 N N . GLU A 1 320 ? 4.989 -19.157 -24.475 1.00 93.69 320 GLU A N 1
ATOM 2393 C CA . GLU A 1 320 ? 4.923 -20.036 -25.650 1.00 93.69 320 GLU A CA 1
ATOM 2394 C C . GLU A 1 320 ? 4.118 -21.308 -25.361 1.00 93.69 320 GLU A C 1
ATOM 2396 O O . GLU A 1 320 ? 3.403 -21.793 -26.232 1.00 93.69 320 GLU A O 1
ATOM 2401 N N . ALA A 1 321 ? 4.147 -21.781 -24.115 1.00 89.69 321 ALA A N 1
ATOM 2402 C CA . ALA A 1 321 ? 3.334 -22.894 -23.642 1.00 89.69 321 ALA A CA 1
ATOM 2403 C C . ALA A 1 321 ? 1.899 -22.500 -23.213 1.00 89.69 321 ALA A C 1
ATOM 2405 O O . ALA A 1 321 ? 1.173 -23.322 -22.659 1.00 89.69 321 ALA A O 1
ATOM 2406 N N . GLY A 1 322 ? 1.465 -21.257 -23.462 1.00 86.62 322 GLY A N 1
ATOM 2407 C CA . GLY A 1 322 ? 0.081 -20.817 -23.240 1.00 86.62 322 GLY A CA 1
ATOM 2408 C C . GLY A 1 322 ? -0.208 -20.179 -21.874 1.00 86.62 322 GLY A C 1
ATOM 2409 O O . GLY A 1 322 ? -1.358 -19.844 -21.589 1.00 86.62 322 GLY A O 1
ATOM 2410 N N . HIS A 1 323 ? 0.797 -19.963 -21.019 1.00 88.62 323 HIS A N 1
ATOM 2411 C CA . HIS A 1 323 ? 0.575 -19.411 -19.680 1.00 88.62 323 HIS A CA 1
ATOM 2412 C C . HIS A 1 323 ? 0.263 -17.901 -19.715 1.00 88.62 323 HIS A C 1
ATOM 2414 O O . HIS A 1 323 ? 1.146 -17.050 -19.873 1.00 88.62 323 HIS A O 1
ATOM 2420 N N . THR A 1 324 ? -1.003 -17.544 -19.497 1.00 82.56 324 THR A N 1
ATOM 2421 C CA . THR A 1 324 ? -1.525 -16.180 -19.714 1.00 82.56 324 THR A CA 1
ATOM 2422 C C . THR A 1 324 ? -0.925 -15.121 -18.782 1.00 82.56 324 THR A C 1
ATOM 2424 O O . THR A 1 324 ? -0.605 -14.014 -19.215 1.00 82.56 324 THR A O 1
ATOM 2427 N N . ASN A 1 325 ? -0.669 -15.454 -17.511 1.00 78.25 325 ASN A N 1
ATOM 2428 C CA . ASN A 1 325 ? 0.008 -14.534 -16.587 1.00 78.25 325 ASN A CA 1
ATOM 2429 C C . ASN A 1 325 ? 1.488 -14.326 -16.954 1.00 78.25 325 ASN A C 1
ATOM 2431 O O . ASN A 1 325 ? 2.046 -13.263 -16.683 1.00 78.25 325 ASN A O 1
ATOM 2435 N N . ALA A 1 326 ? 2.123 -15.316 -17.595 1.00 82.00 326 ALA A N 1
ATOM 2436 C CA . ALA A 1 326 ? 3.508 -15.186 -18.048 1.00 82.00 326 ALA A CA 1
ATOM 2437 C C . ALA A 1 326 ? 3.587 -14.271 -19.267 1.00 82.00 326 ALA A C 1
ATOM 2439 O O . ALA A 1 326 ? 4.456 -13.409 -19.320 1.00 82.00 326 ALA A O 1
ATOM 2440 N N . MET A 1 327 ? 2.635 -14.398 -20.196 1.00 92.00 327 MET A N 1
ATOM 2441 C CA . MET A 1 327 ? 2.479 -13.472 -21.318 1.00 92.00 327 MET A CA 1
ATOM 2442 C C . MET A 1 327 ? 2.299 -12.023 -20.830 1.00 92.00 327 MET A C 1
ATOM 2444 O O . MET A 1 327 ? 2.999 -11.134 -21.312 1.00 92.00 327 MET A O 1
ATOM 2448 N N . ASN A 1 328 ? 1.441 -11.783 -19.829 1.00 80.56 328 ASN A N 1
ATOM 2449 C CA . ASN A 1 328 ? 1.274 -10.453 -19.230 1.00 80.56 328 ASN A CA 1
ATOM 2450 C C . ASN A 1 328 ? 2.575 -9.927 -18.597 1.00 80.56 328 ASN A C 1
ATOM 2452 O O . ASN A 1 328 ? 2.995 -8.807 -18.877 1.00 80.56 328 ASN A O 1
ATOM 2456 N N . ASN A 1 329 ? 3.239 -10.732 -17.763 1.00 75.38 329 ASN A N 1
ATOM 2457 C CA . ASN A 1 329 ? 4.461 -10.306 -17.075 1.00 75.38 329 ASN A CA 1
ATOM 2458 C C . ASN A 1 329 ? 5.636 -10.094 -18.036 1.00 75.38 329 ASN A C 1
ATOM 2460 O O . ASN A 1 329 ? 6.440 -9.182 -17.836 1.00 75.38 329 ASN A O 1
ATOM 2464 N N . LEU A 1 330 ? 5.715 -10.894 -19.099 1.00 84.75 330 LEU A N 1
ATOM 2465 C CA . LEU A 1 330 ? 6.651 -10.677 -20.191 1.00 84.75 330 LEU A CA 1
ATOM 2466 C C . LEU A 1 330 ? 6.349 -9.364 -20.917 1.00 84.75 330 LEU A C 1
ATOM 2468 O O . LEU A 1 330 ? 7.272 -8.606 -21.194 1.00 84.75 330 LEU A O 1
ATOM 2472 N N . GLY A 1 331 ? 5.072 -9.070 -21.177 1.00 77.88 331 GLY A N 1
ATOM 2473 C CA . GLY A 1 331 ? 4.638 -7.788 -21.728 1.00 77.88 331 GLY A CA 1
ATOM 2474 C C . GLY A 1 331 ? 5.111 -6.604 -20.882 1.00 77.88 331 GLY A C 1
ATOM 2475 O O . GLY A 1 331 ? 5.704 -5.673 -21.425 1.00 77.88 331 GLY A O 1
ATOM 2476 N N . ASN A 1 332 ? 4.962 -6.684 -19.554 1.00 74.19 332 ASN A N 1
ATOM 2477 C CA . ASN A 1 332 ? 5.446 -5.653 -18.627 1.00 74.19 332 ASN A CA 1
ATOM 2478 C C . ASN A 1 332 ? 6.967 -5.457 -18.734 1.00 74.19 332 ASN A C 1
ATOM 2480 O O . ASN A 1 332 ? 7.441 -4.329 -18.860 1.00 74.19 332 ASN A O 1
ATOM 2484 N N . LEU A 1 333 ? 7.734 -6.554 -18.723 1.00 74.25 333 LEU A N 1
ATOM 2485 C CA . LEU A 1 333 ? 9.197 -6.517 -18.824 1.00 74.25 333 LEU A CA 1
ATOM 2486 C C . LEU A 1 333 ? 9.641 -5.870 -20.141 1.00 74.25 333 LEU A C 1
ATOM 2488 O O . LEU A 1 333 ? 10.469 -4.962 -20.134 1.00 74.25 333 LEU A O 1
ATOM 2492 N N . LEU A 1 334 ? 9.036 -6.287 -21.255 1.00 77.19 334 LEU A N 1
ATOM 2493 C CA . LEU A 1 334 ? 9.308 -5.748 -22.587 1.00 77.19 334 LEU A CA 1
ATOM 2494 C C . LEU A 1 334 ? 8.948 -4.263 -22.691 1.00 77.19 334 LEU A C 1
ATOM 2496 O O . LEU A 1 334 ? 9.713 -3.489 -23.264 1.00 77.19 334 LEU A O 1
A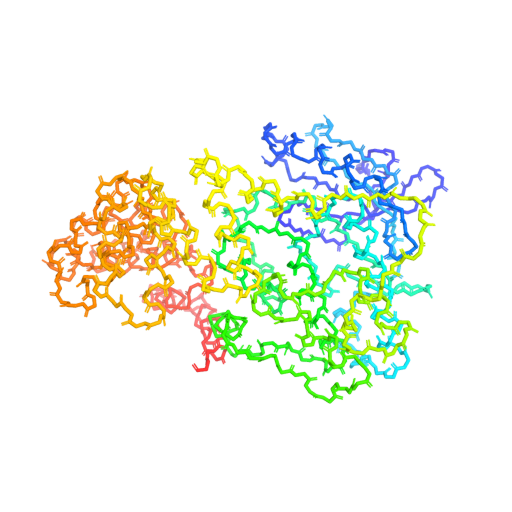TOM 2500 N N . SER A 1 335 ? 7.818 -3.853 -22.112 1.00 73.25 335 SER A N 1
ATOM 2501 C CA . SER A 1 335 ? 7.383 -2.456 -22.099 1.00 73.25 335 SER A CA 1
ATOM 2502 C C . SER A 1 335 ? 8.379 -1.567 -21.353 1.00 73.25 335 SER A C 1
ATOM 2504 O O . SER A 1 335 ? 8.735 -0.500 -21.849 1.00 73.25 335 SER A O 1
ATOM 2506 N N . ASN A 1 336 ? 8.881 -2.027 -20.202 1.00 73.31 336 ASN A N 1
ATOM 2507 C CA . ASN A 1 336 ? 9.825 -1.272 -19.371 1.00 73.31 336 ASN A CA 1
ATOM 2508 C C . ASN A 1 336 ? 11.176 -1.039 -20.058 1.00 73.31 336 ASN A C 1
ATOM 2510 O O . ASN A 1 336 ? 11.797 -0.002 -19.851 1.00 73.31 336 ASN A O 1
ATOM 2514 N N . VAL A 1 337 ? 11.618 -1.975 -20.901 1.00 73.81 337 VAL A N 1
ATOM 2515 C CA . VAL A 1 337 ? 12.850 -1.830 -21.698 1.00 73.81 337 VAL A CA 1
ATOM 2516 C C . VAL A 1 337 ? 12.602 -1.190 -23.072 1.00 73.81 337 VAL A C 1
ATOM 2518 O O . VAL A 1 337 ? 13.465 -1.238 -23.946 1.00 73.81 337 VAL A O 1
ATOM 2521 N N . GLY A 1 338 ? 11.413 -0.619 -23.299 1.00 74.88 338 GLY A N 1
ATOM 2522 C CA . GLY A 1 338 ? 11.063 0.097 -24.529 1.00 74.88 338 GLY A CA 1
ATOM 2523 C C . GLY A 1 338 ? 10.732 -0.791 -25.735 1.00 74.88 338 GLY A C 1
ATOM 2524 O O . GLY A 1 338 ? 10.531 -0.285 -26.838 1.00 74.88 338 GLY A O 1
ATOM 2525 N N . ARG A 1 339 ? 10.610 -2.114 -25.563 1.00 84.25 339 ARG A N 1
ATOM 2526 C CA . ARG A 1 339 ? 10.231 -3.069 -26.626 1.00 84.25 339 ARG A CA 1
ATOM 2527 C C . ARG A 1 339 ? 8.709 -3.124 -26.797 1.00 84.25 339 ARG A C 1
ATOM 2529 O O . ARG A 1 339 ? 8.089 -4.184 -26.717 1.00 84.25 339 ARG A O 1
ATOM 2536 N N . ILE A 1 340 ? 8.107 -1.962 -27.062 1.00 84.94 340 ILE A N 1
ATOM 2537 C CA . ILE A 1 340 ? 6.650 -1.734 -27.061 1.00 84.94 340 ILE A CA 1
ATOM 2538 C C . ILE A 1 340 ? 5.908 -2.660 -28.034 1.00 84.94 340 ILE A C 1
ATOM 2540 O O . ILE A 1 340 ? 4.887 -3.237 -27.677 1.00 84.94 340 ILE A O 1
ATOM 2544 N N . GLN A 1 341 ? 6.448 -2.872 -29.237 1.00 91.25 341 GLN A N 1
ATOM 2545 C CA . GLN A 1 341 ? 5.826 -3.746 -30.241 1.00 91.25 341 GLN A CA 1
ATOM 2546 C C . GLN A 1 341 ? 5.769 -5.211 -29.799 1.00 91.25 341 GLN A C 1
ATOM 2548 O O . GLN A 1 341 ? 4.837 -5.941 -30.131 1.00 91.25 341 GLN A O 1
ATOM 2553 N N . GLU A 1 342 ? 6.773 -5.666 -29.053 1.00 90.12 342 GLU A N 1
ATOM 2554 C CA . GLU A 1 342 ? 6.774 -7.020 -28.509 1.00 90.12 342 GLU A CA 1
ATOM 2555 C C . GLU A 1 342 ? 5.848 -7.127 -27.301 1.00 90.12 342 GLU A C 1
ATOM 2557 O O . GLU A 1 342 ? 5.114 -8.108 -27.186 1.00 90.12 342 GLU A O 1
ATOM 2562 N N . ALA A 1 343 ? 5.846 -6.101 -26.446 1.00 87.62 343 ALA A N 1
ATOM 2563 C CA . ALA A 1 343 ? 4.938 -6.002 -25.314 1.00 87.62 343 ALA A CA 1
ATOM 2564 C C . ALA A 1 343 ? 3.475 -6.069 -25.767 1.00 87.62 343 ALA A C 1
ATOM 2566 O O . ALA A 1 343 ? 2.721 -6.895 -25.260 1.00 87.62 343 ALA A O 1
ATOM 2567 N N . GLU A 1 344 ? 3.097 -5.288 -26.787 1.00 93.25 344 GLU A N 1
ATOM 2568 C CA . GLU A 1 344 ? 1.746 -5.295 -27.354 1.00 93.25 344 GLU A CA 1
ATOM 2569 C C . GLU A 1 344 ? 1.339 -6.692 -27.836 1.00 93.25 344 GLU A C 1
ATOM 2571 O O . GLU A 1 344 ? 0.240 -7.149 -27.527 1.00 93.25 344 GLU A O 1
ATOM 2576 N N . ARG A 1 345 ? 2.224 -7.409 -28.546 1.00 95.62 345 ARG A N 1
ATOM 2577 C CA . ARG A 1 345 ? 1.933 -8.782 -28.994 1.00 95.62 345 ARG A CA 1
ATOM 2578 C C . ARG A 1 345 ? 1.669 -9.720 -27.820 1.00 95.62 345 ARG A C 1
ATOM 2580 O O . ARG A 1 345 ? 0.709 -10.484 -27.870 1.00 95.62 345 ARG A O 1
ATOM 2587 N N . ARG A 1 346 ? 2.486 -9.652 -26.765 1.00 94.75 346 ARG A N 1
ATOM 2588 C CA . ARG A 1 346 ? 2.321 -10.508 -25.578 1.00 94.75 346 ARG A CA 1
ATOM 2589 C C . ARG A 1 346 ? 1.064 -10.153 -24.787 1.00 94.75 346 ARG A C 1
ATOM 2591 O O . ARG A 1 346 ? 0.345 -11.060 -24.376 1.00 94.75 346 ARG A O 1
ATOM 2598 N N . TYR A 1 347 ? 0.754 -8.866 -24.628 1.00 91.06 347 TYR A N 1
ATOM 2599 C CA . TYR A 1 347 ? -0.499 -8.451 -24.002 1.00 91.06 347 TYR A CA 1
ATOM 2600 C C . TYR A 1 347 ? -1.716 -8.883 -24.818 1.00 91.06 347 TYR A C 1
ATOM 2602 O O . TYR A 1 347 ? -2.663 -9.387 -24.229 1.00 91.06 347 TYR A O 1
ATOM 2610 N N . ARG A 1 348 ? -1.684 -8.752 -26.153 1.00 97.44 348 ARG A N 1
ATOM 2611 C CA . ARG A 1 348 ? -2.775 -9.193 -27.037 1.00 97.44 348 ARG A CA 1
ATOM 2612 C C . ARG A 1 348 ? -3.038 -10.688 -26.902 1.00 97.44 348 ARG A C 1
ATOM 2614 O O . ARG A 1 348 ? -4.172 -11.062 -26.641 1.00 97.44 348 ARG A O 1
ATOM 2621 N N . GLN A 1 349 ? -1.997 -11.518 -26.943 1.00 95.06 349 GLN A N 1
ATOM 2622 C CA . GLN A 1 349 ? -2.135 -12.962 -26.721 1.00 95.06 349 GLN A CA 1
ATOM 2623 C C . GLN A 1 349 ? -2.751 -13.288 -25.350 1.00 95.06 349 GLN A C 1
ATOM 2625 O O . GLN A 1 349 ? -3.677 -14.089 -25.254 1.00 95.06 349 GLN A O 1
ATOM 2630 N N . ALA A 1 350 ? -2.272 -12.643 -24.282 1.00 93.00 350 ALA A N 1
ATOM 2631 C CA . ALA A 1 350 ? -2.802 -12.853 -22.935 1.00 93.00 350 ALA A CA 1
ATOM 2632 C C . ALA A 1 350 ? -4.257 -12.378 -22.787 1.00 93.00 350 ALA A C 1
ATOM 2634 O O . ALA A 1 350 ? -5.054 -13.021 -22.105 1.00 93.00 350 ALA A O 1
ATOM 2635 N N . ALA A 1 351 ? -4.593 -11.247 -23.408 1.00 94.25 351 ALA A N 1
ATOM 2636 C CA . ALA A 1 351 ? -5.917 -10.647 -23.381 1.00 94.25 351 ALA A CA 1
ATOM 2637 C C . ALA A 1 351 ? -6.930 -11.492 -24.168 1.00 94.25 351 ALA A C 1
ATOM 2639 O O . ALA A 1 351 ? -8.010 -11.776 -23.658 1.00 94.25 351 ALA A O 1
ATOM 2640 N N . GLU A 1 352 ? -6.557 -11.978 -25.354 1.00 95.75 352 GLU A N 1
ATOM 2641 C CA . GLU A 1 352 ? -7.351 -12.931 -26.143 1.00 95.75 352 GLU A CA 1
ATOM 2642 C C . GLU A 1 352 ? -7.584 -14.245 -25.382 1.00 95.75 352 GLU A C 1
ATOM 2644 O O . GLU A 1 352 ? -8.655 -14.838 -25.482 1.00 95.75 352 GLU A O 1
ATOM 2649 N N . ALA A 1 353 ? -6.625 -14.657 -24.549 1.00 90.75 353 ALA A N 1
ATOM 2650 C CA . ALA A 1 353 ? -6.752 -15.803 -23.651 1.00 90.75 353 ALA A CA 1
ATOM 2651 C C . ALA A 1 353 ? -7.514 -15.502 -22.339 1.00 90.75 353 ALA A C 1
ATOM 2653 O O . ALA A 1 353 ? -7.531 -16.334 -21.430 1.00 90.75 353 ALA A O 1
ATOM 2654 N N . GLY A 1 354 ? -8.140 -14.326 -22.211 1.00 87.94 354 GLY A N 1
ATOM 2655 C CA . GLY A 1 354 ? -9.032 -13.997 -21.098 1.00 87.94 354 GLY A CA 1
ATOM 2656 C C . GLY A 1 354 ? -8.365 -13.361 -19.875 1.00 87.94 354 GLY A C 1
ATOM 2657 O O . GLY A 1 354 ? -9.001 -13.286 -18.828 1.00 87.94 354 GLY A O 1
ATOM 2658 N N . ASN A 1 355 ? -7.106 -12.912 -19.952 1.00 88.75 355 ASN A N 1
ATOM 2659 C CA . ASN A 1 355 ? -6.412 -12.316 -18.805 1.00 88.75 355 ASN A CA 1
ATOM 2660 C C . ASN A 1 355 ? -6.820 -10.841 -18.572 1.00 88.75 355 ASN A C 1
ATOM 2662 O O . ASN A 1 355 ? -6.417 -9.980 -19.362 1.00 88.75 355 ASN A O 1
ATOM 2666 N N . PRO A 1 356 ? -7.511 -10.489 -17.466 1.00 79.94 356 PRO A N 1
ATOM 2667 C CA . PRO A 1 356 ? -8.027 -9.127 -17.270 1.00 79.94 356 PRO A CA 1
ATOM 2668 C C . PRO A 1 356 ? -6.932 -8.071 -17.070 1.00 79.94 356 PRO A C 1
ATOM 2670 O O . PRO A 1 356 ? -7.089 -6.924 -17.489 1.00 79.94 356 PRO A O 1
ATOM 2673 N N . LYS A 1 357 ? -5.795 -8.452 -16.465 1.00 79.44 357 LYS A N 1
ATOM 2674 C CA . LYS A 1 357 ? -4.645 -7.551 -16.276 1.00 79.44 357 LYS A CA 1
ATOM 2675 C C . LYS A 1 357 ? -3.991 -7.219 -17.616 1.00 79.44 357 LYS A C 1
ATOM 2677 O O . LYS A 1 357 ? -3.669 -6.062 -17.869 1.00 79.44 357 LYS A O 1
ATOM 2682 N N . ALA A 1 358 ? -3.861 -8.211 -18.497 1.00 84.81 358 ALA A N 1
ATOM 2683 C CA . ALA A 1 358 ? -3.338 -7.995 -19.839 1.00 84.81 358 ALA A CA 1
ATOM 2684 C C . ALA A 1 358 ? -4.283 -7.167 -20.710 1.00 84.81 358 ALA A C 1
ATOM 2686 O O . ALA A 1 358 ? -3.812 -6.292 -21.426 1.00 84.81 358 ALA A O 1
ATOM 2687 N N . MET A 1 359 ? -5.599 -7.394 -20.619 1.00 96.19 359 MET A N 1
ATOM 2688 C CA . MET A 1 359 ? -6.600 -6.559 -21.294 1.00 96.19 359 MET A CA 1
ATOM 2689 C C . MET A 1 359 ? -6.465 -5.087 -20.873 1.00 96.19 359 MET A C 1
ATOM 2691 O O . MET A 1 359 ? -6.430 -4.197 -21.721 1.00 96.19 359 MET A O 1
ATOM 2695 N N . TYR A 1 360 ? -6.310 -4.822 -19.571 1.00 90.44 360 TYR A N 1
ATOM 2696 C CA . TYR A 1 360 ? -6.069 -3.473 -19.057 1.00 90.44 360 TYR A CA 1
ATOM 2697 C C . TYR A 1 360 ? -4.747 -2.870 -19.560 1.00 90.44 360 TYR A C 1
ATOM 2699 O O . TYR A 1 360 ? -4.741 -1.749 -20.069 1.00 90.44 360 TYR A O 1
ATOM 2707 N N . ASN A 1 361 ? -3.638 -3.610 -19.464 1.00 79.75 361 ASN A N 1
ATOM 2708 C CA . ASN A 1 361 ? -2.319 -3.140 -19.902 1.00 79.75 361 ASN A CA 1
ATOM 2709 C C . ASN A 1 361 ? -2.256 -2.899 -21.417 1.00 79.75 361 ASN A C 1
ATOM 2711 O O . ASN A 1 361 ? -1.658 -1.921 -21.869 1.00 79.75 361 ASN A O 1
ATOM 2715 N N . LEU A 1 362 ? -2.924 -3.744 -22.204 1.00 93.00 362 LEU A N 1
ATOM 2716 C CA . LEU A 1 362 ? -3.102 -3.537 -23.636 1.00 93.00 362 LEU A CA 1
ATOM 2717 C C . LEU A 1 362 ? -3.922 -2.275 -23.907 1.00 93.00 362 LEU A C 1
ATOM 2719 O O . LEU A 1 362 ? -3.526 -1.467 -24.741 1.00 93.00 362 LEU A O 1
ATOM 2723 N N . GLY A 1 363 ? -5.021 -2.073 -23.175 1.00 89.88 363 GLY A N 1
ATOM 2724 C CA . GLY A 1 363 ? -5.832 -0.860 -23.262 1.00 89.88 363 GLY A CA 1
ATOM 2725 C C . GLY A 1 363 ? -5.027 0.413 -22.984 1.00 89.88 363 GLY A C 1
ATOM 2726 O O . GLY A 1 363 ? -5.156 1.387 -23.726 1.00 89.88 363 GLY A O 1
ATOM 2727 N N . LEU A 1 364 ? -4.140 0.399 -21.981 1.00 84.62 364 LEU A N 1
ATOM 2728 C CA . LEU A 1 364 ? -3.235 1.519 -21.686 1.00 84.62 364 LEU A CA 1
ATOM 2729 C C . LEU A 1 364 ? -2.276 1.802 -22.846 1.00 84.62 364 LEU A C 1
ATOM 2731 O O . LEU A 1 364 ? -2.148 2.950 -23.272 1.00 84.62 364 LEU A O 1
ATOM 2735 N N . LEU A 1 365 ? -1.631 0.758 -23.372 1.00 87.06 365 LEU A N 1
ATOM 2736 C CA . LEU A 1 365 ? -0.678 0.874 -24.477 1.00 87.06 365 LEU A CA 1
ATOM 2737 C C . LEU A 1 365 ? -1.362 1.398 -25.749 1.00 87.06 365 LEU A C 1
ATOM 2739 O O . LEU A 1 365 ? -0.852 2.313 -26.394 1.00 87.06 365 LEU A O 1
ATOM 2743 N N . LEU A 1 366 ? -2.546 0.875 -26.074 1.00 91.62 366 LEU A N 1
ATOM 2744 C CA . LEU A 1 366 ? -3.341 1.303 -27.225 1.00 91.62 366 LEU A CA 1
ATOM 2745 C C . LEU A 1 366 ? -3.824 2.748 -27.084 1.00 91.62 366 LEU A C 1
ATOM 2747 O O . LEU A 1 366 ? -3.699 3.518 -28.035 1.00 91.62 366 LEU A O 1
ATOM 2751 N N . LYS A 1 367 ? -4.304 3.142 -25.897 1.00 86.62 367 LYS A N 1
ATOM 2752 C CA . LYS A 1 367 ? -4.689 4.531 -25.605 1.00 86.62 367 LYS A CA 1
ATOM 2753 C C . LYS A 1 367 ? -3.500 5.480 -25.777 1.00 86.62 367 LYS A C 1
ATOM 2755 O O . LYS A 1 367 ? -3.648 6.530 -26.394 1.00 86.62 367 LYS A O 1
ATOM 2760 N N . GLY A 1 368 ? -2.319 5.101 -25.278 1.00 86.25 368 GLY A N 1
ATOM 2761 C CA . GLY A 1 368 ? -1.081 5.872 -25.453 1.00 86.25 368 GLY A CA 1
ATOM 2762 C C . GLY A 1 368 ? -0.646 6.003 -26.917 1.00 86.25 368 GLY A C 1
ATOM 2763 O O . GLY A 1 368 ? -0.057 7.011 -27.295 1.00 86.25 368 GLY A O 1
ATOM 2764 N N . ALA A 1 369 ? -0.995 5.023 -27.753 1.00 85.38 369 ALA A N 1
ATOM 2765 C CA . ALA A 1 369 ? -0.786 5.047 -29.199 1.00 85.38 369 ALA A CA 1
ATOM 2766 C C . ALA A 1 369 ? -1.921 5.741 -29.987 1.00 85.38 369 ALA A C 1
ATOM 2768 O O . ALA A 1 369 ? -1.891 5.736 -31.216 1.00 85.38 369 ALA A O 1
ATOM 2769 N N . GLY A 1 370 ? -2.933 6.304 -29.313 1.00 90.31 370 GLY A N 1
ATOM 2770 C CA . GLY A 1 370 ? -4.087 6.958 -29.947 1.00 90.31 370 GLY A CA 1
ATOM 2771 C C . GLY A 1 370 ? -5.110 6.001 -30.575 1.00 90.31 370 GLY A C 1
ATOM 2772 O O . GLY A 1 370 ? -5.955 6.430 -31.358 1.00 90.31 370 GLY A O 1
ATOM 2773 N N . ARG A 1 371 ? -5.052 4.702 -30.257 1.00 95.94 371 ARG A N 1
ATOM 2774 C CA . ARG A 1 371 ? -5.962 3.656 -30.763 1.00 95.94 371 ARG A CA 1
ATOM 2775 C C . ARG A 1 371 ? -7.147 3.467 -29.817 1.00 95.94 371 ARG A C 1
ATOM 2777 O O . ARG A 1 371 ? -7.344 2.399 -29.236 1.00 95.94 371 ARG A O 1
ATOM 2784 N N . ASP A 1 372 ? -7.921 4.532 -29.648 1.00 91.62 372 ASP A N 1
ATOM 2785 C CA . ASP A 1 372 ? -8.959 4.642 -28.617 1.00 91.62 372 ASP A CA 1
ATOM 2786 C C . ASP A 1 372 ? -10.084 3.609 -28.764 1.00 91.62 372 ASP A C 1
ATOM 2788 O O . ASP A 1 372 ? -10.507 3.027 -27.768 1.00 91.62 372 ASP A O 1
ATOM 2792 N N . GLU A 1 373 ? -10.528 3.316 -29.988 1.00 95.31 373 GLU A N 1
ATOM 2793 C CA . GLU A 1 373 ? -11.582 2.318 -30.226 1.00 95.31 373 GLU A CA 1
ATOM 2794 C C . GLU A 1 373 ? -11.158 0.909 -29.793 1.00 95.31 373 GLU A C 1
ATOM 2796 O O . GLU A 1 373 ? -11.946 0.153 -29.223 1.00 95.31 373 GLU A O 1
ATOM 2801 N N . GLU A 1 374 ? -9.901 0.541 -30.050 1.00 96.75 374 GLU A N 1
ATOM 2802 C CA . GLU A 1 374 ? -9.366 -0.747 -29.615 1.00 96.75 374 GLU A CA 1
ATOM 2803 C C . GLU A 1 374 ? -9.137 -0.766 -28.103 1.00 96.75 374 GLU A C 1
ATOM 2805 O O . GLU A 1 374 ? -9.454 -1.761 -27.450 1.00 96.75 374 GLU A O 1
ATOM 2810 N N . ALA A 1 375 ? -8.641 0.337 -27.534 1.00 95.69 375 ALA A N 1
ATOM 2811 C CA . ALA A 1 375 ? -8.490 0.480 -26.091 1.00 95.69 375 ALA A CA 1
ATOM 2812 C C . ALA A 1 375 ? -9.837 0.329 -25.367 1.00 95.69 375 ALA A C 1
ATOM 2814 O O . ALA A 1 375 ? -9.913 -0.383 -24.368 1.00 95.69 375 ALA A O 1
ATOM 2815 N N . GLU A 1 376 ? -10.912 0.927 -25.894 1.00 97.62 376 GLU A N 1
ATOM 2816 C CA . GLU A 1 376 ? -12.264 0.796 -25.343 1.00 97.62 376 GLU A CA 1
ATOM 2817 C C . GLU A 1 376 ? -12.720 -0.666 -25.303 1.00 97.62 376 GLU A C 1
ATOM 2819 O O . GLU A 1 376 ? -13.249 -1.115 -24.284 1.00 97.62 376 GLU A O 1
ATOM 2824 N N . ARG A 1 377 ? -12.506 -1.426 -26.387 1.00 98.12 377 ARG A N 1
ATOM 2825 C CA . ARG A 1 377 ? -12.885 -2.849 -26.447 1.00 98.12 377 ARG A CA 1
ATOM 2826 C C . ARG A 1 377 ? -12.193 -3.651 -25.348 1.00 98.12 377 ARG A C 1
ATOM 2828 O O . ARG A 1 377 ? -12.864 -4.374 -24.614 1.00 98.12 377 ARG A O 1
ATOM 2835 N N . TRP A 1 378 ? -10.882 -3.472 -25.195 1.00 97.38 378 TRP A N 1
ATOM 2836 C CA . TRP A 1 378 ? -10.112 -4.192 -24.182 1.00 97.38 378 TRP A CA 1
ATOM 2837 C C . TRP A 1 378 ? -10.426 -3.735 -22.758 1.00 97.38 378 TRP A C 1
ATOM 2839 O O . TRP A 1 378 ? -10.567 -4.573 -21.868 1.00 97.38 378 TRP A O 1
ATOM 2849 N N . TYR A 1 379 ? -10.616 -2.433 -22.525 1.00 96.44 379 TYR A N 1
ATOM 2850 C CA . TYR A 1 379 ? -11.065 -1.948 -21.222 1.00 96.44 379 TYR A CA 1
ATOM 2851 C C . TYR A 1 379 ? -12.454 -2.466 -20.858 1.00 96.44 379 TYR A C 1
ATOM 2853 O O . TYR A 1 379 ? -12.661 -2.822 -19.701 1.00 96.44 379 TYR A O 1
ATOM 2861 N N . ARG A 1 380 ? -13.385 -2.555 -21.818 1.00 98.25 380 ARG A N 1
ATOM 2862 C CA . ARG A 1 380 ? -14.715 -3.139 -21.599 1.00 98.25 380 ARG A CA 1
ATOM 2863 C C . ARG A 1 380 ? -14.622 -4.596 -21.176 1.00 98.25 380 ARG A C 1
ATOM 2865 O O . ARG A 1 380 ? -15.188 -4.944 -20.148 1.00 98.25 380 ARG A O 1
ATOM 2872 N N . GLN A 1 381 ? -13.845 -5.410 -21.882 1.00 97.00 381 GLN A N 1
ATOM 2873 C CA . GLN A 1 381 ? -13.660 -6.814 -21.504 1.00 97.00 381 GLN A CA 1
ATOM 2874 C C . GLN A 1 381 ? -12.991 -6.965 -20.126 1.00 97.00 381 GLN A C 1
ATOM 2876 O O . GLN A 1 381 ? -13.441 -7.761 -19.305 1.00 97.00 381 GLN A O 1
ATOM 2881 N N . ALA A 1 382 ? -11.970 -6.156 -19.821 1.00 91.19 382 ALA A N 1
ATOM 2882 C CA . ALA A 1 382 ? -11.337 -6.152 -18.500 1.00 91.19 382 ALA A CA 1
ATOM 2883 C C . ALA A 1 382 ? -12.313 -5.729 -17.386 1.00 91.19 382 ALA A C 1
ATOM 2885 O O . ALA A 1 382 ? -12.317 -6.311 -16.301 1.00 91.19 382 ALA A O 1
ATOM 2886 N N . ALA A 1 383 ? -13.140 -4.716 -17.649 1.00 93.25 383 ALA A N 1
ATOM 2887 C CA . ALA A 1 383 ? -14.147 -4.206 -16.727 1.00 93.25 383 ALA A CA 1
ATOM 2888 C C . ALA A 1 383 ? -15.260 -5.234 -16.471 1.00 93.25 383 ALA A C 1
ATOM 2890 O O . ALA A 1 383 ? -15.632 -5.458 -15.321 1.00 93.25 383 ALA A O 1
ATOM 2891 N N . GLU A 1 384 ? -15.740 -5.913 -17.514 1.00 95.62 384 GLU A N 1
ATOM 2892 C CA . GLU A 1 384 ? -16.695 -7.024 -17.409 1.00 95.62 384 GLU A CA 1
ATOM 2893 C C . GLU A 1 384 ? -16.125 -8.192 -16.589 1.00 95.62 384 GLU A C 1
ATOM 2895 O O . GLU A 1 384 ? -16.860 -8.834 -15.843 1.00 95.62 384 GLU A O 1
ATOM 2900 N N . ALA A 1 385 ? -14.807 -8.404 -16.640 1.00 88.31 385 ALA A N 1
ATOM 2901 C CA . ALA A 1 385 ? -14.093 -9.367 -15.802 1.00 88.31 385 ALA A CA 1
ATOM 2902 C C . ALA A 1 385 ? -13.773 -8.865 -14.373 1.00 88.31 385 ALA A C 1
ATOM 2904 O O . ALA A 1 385 ? -13.062 -9.544 -13.632 1.00 88.31 385 ALA A O 1
ATOM 2905 N N . GLY A 1 386 ? -14.269 -7.690 -13.967 1.00 86.00 386 GLY A N 1
ATOM 2906 C CA . GLY A 1 386 ? -14.120 -7.167 -12.603 1.00 86.00 386 GLY A CA 1
ATOM 2907 C C . GLY A 1 386 ? -12.907 -6.258 -12.364 1.00 86.00 386 GLY A C 1
ATOM 2908 O O . GLY A 1 386 ? -12.654 -5.870 -11.226 1.00 86.00 386 GLY A O 1
ATOM 2909 N N . HIS A 1 387 ? -12.147 -5.878 -13.397 1.00 85.38 387 HIS A N 1
ATOM 2910 C CA . HIS A 1 387 ? -10.947 -5.052 -13.225 1.00 85.38 387 HIS A CA 1
ATOM 2911 C C . HIS A 1 387 ? -11.290 -3.568 -12.977 1.00 85.38 387 HIS A C 1
ATOM 2913 O O . HIS A 1 387 ? -11.592 -2.813 -13.905 1.00 85.38 387 HIS A O 1
ATOM 2919 N N . THR A 1 388 ? -11.189 -3.114 -11.727 1.00 81.44 388 THR A N 1
ATOM 2920 C CA . THR A 1 388 ? -11.644 -1.781 -11.277 1.00 81.44 388 THR A CA 1
ATOM 2921 C C . THR A 1 388 ? -10.917 -0.604 -11.938 1.00 81.44 388 THR A C 1
ATOM 2923 O O . THR A 1 388 ? -11.562 0.363 -12.349 1.00 81.44 388 THR A O 1
ATOM 2926 N N . ASN A 1 389 ? -9.598 -0.697 -12.154 1.00 79.88 389 ASN A N 1
ATOM 2927 C CA . ASN A 1 389 ? -8.855 0.332 -12.901 1.00 79.88 389 ASN A CA 1
ATOM 2928 C C . ASN A 1 389 ? -9.327 0.426 -14.365 1.00 79.88 389 ASN A C 1
ATOM 2930 O O . ASN A 1 389 ? -9.341 1.509 -14.952 1.00 79.88 389 ASN A O 1
ATOM 2934 N N . ALA A 1 390 ? -9.746 -0.702 -14.956 1.00 85.00 390 ALA A N 1
ATOM 2935 C CA . ALA A 1 390 ? -10.257 -0.715 -16.325 1.00 85.00 390 ALA A CA 1
ATOM 2936 C C . ALA A 1 390 ? -11.658 -0.106 -16.388 1.00 85.00 390 ALA A C 1
ATOM 2938 O O . ALA A 1 390 ? -11.920 0.681 -17.288 1.00 85.00 390 ALA A O 1
ATOM 2939 N N . MET A 1 391 ? -12.519 -0.386 -15.402 1.00 95.81 391 MET A N 1
ATOM 2940 C CA . MET A 1 391 ? -13.828 0.266 -15.271 1.00 95.81 391 MET A CA 1
ATOM 2941 C C . MET A 1 391 ? -13.693 1.794 -15.197 1.00 95.81 391 MET A C 1
ATOM 2943 O O . MET A 1 391 ? -14.412 2.508 -15.892 1.00 95.81 391 MET A O 1
ATOM 2947 N N . ASN A 1 392 ? -12.743 2.310 -14.406 1.00 90.12 392 ASN A N 1
ATOM 2948 C CA . ASN A 1 392 ? -12.483 3.749 -14.342 1.00 90.12 392 ASN A CA 1
ATOM 2949 C C . ASN A 1 392 ? -12.007 4.315 -15.686 1.00 90.12 392 ASN A C 1
ATOM 2951 O O . ASN A 1 392 ? -12.553 5.311 -16.154 1.00 90.12 392 ASN A O 1
ATOM 2955 N N . ASN A 1 393 ? -11.007 3.694 -16.315 1.00 84.56 393 ASN A N 1
ATOM 2956 C CA . ASN A 1 393 ? -10.447 4.203 -17.571 1.00 84.56 393 ASN A CA 1
ATOM 2957 C C . ASN A 1 393 ? -11.435 4.087 -18.738 1.00 84.56 393 ASN A C 1
ATOM 2959 O O . ASN A 1 393 ? -11.481 4.971 -19.591 1.00 84.56 393 ASN A O 1
ATOM 2963 N N . LEU A 1 394 ? -12.276 3.052 -18.736 1.00 96.81 394 LEU A N 1
ATOM 2964 C CA . LEU A 1 394 ? -13.412 2.933 -19.640 1.00 96.81 394 LEU A CA 1
ATOM 2965 C C . LEU A 1 394 ? -14.417 4.060 -19.409 1.00 96.81 394 LEU A C 1
ATOM 2967 O O . LEU A 1 394 ? -14.852 4.687 -20.367 1.00 96.81 394 LEU A O 1
ATOM 2971 N N . GLY A 1 395 ? -14.749 4.357 -18.150 1.00 95.06 395 GLY A N 1
ATOM 2972 C CA . GLY A 1 395 ? -15.610 5.485 -17.800 1.00 95.06 395 GLY A CA 1
ATOM 2973 C C . GLY A 1 395 ? -15.064 6.823 -18.306 1.00 95.06 395 GLY A C 1
ATOM 2974 O O . GLY A 1 395 ? -15.832 7.644 -18.807 1.00 95.06 395 GLY A O 1
ATOM 2975 N N . VAL A 1 396 ? -13.744 7.035 -18.240 1.00 92.62 396 VAL A N 1
ATOM 2976 C CA . VAL A 1 396 ? -13.093 8.242 -18.785 1.00 92.62 396 VAL A CA 1
ATOM 2977 C C . VAL A 1 396 ? -13.262 8.299 -20.298 1.00 92.62 396 VAL A C 1
ATOM 2979 O O . VAL A 1 396 ? -13.787 9.285 -20.806 1.00 92.62 396 VAL A O 1
ATOM 2982 N N . LEU A 1 397 ? -12.913 7.220 -21.000 1.00 93.88 397 LEU A N 1
ATOM 2983 C CA . LEU A 1 397 ? -12.998 7.150 -22.460 1.00 93.88 397 LEU A CA 1
ATOM 2984 C C . LEU A 1 397 ? -14.439 7.350 -22.957 1.00 93.88 397 LEU A C 1
ATOM 2986 O O . LEU A 1 397 ? -14.684 8.140 -23.865 1.00 93.88 397 LEU A O 1
ATOM 2990 N N . LEU A 1 398 ? -15.411 6.700 -22.314 1.00 97.31 398 LEU A N 1
ATOM 2991 C CA . LEU A 1 398 ? -16.829 6.833 -22.646 1.00 97.31 398 LEU A CA 1
ATOM 2992 C C . LEU A 1 398 ? -17.354 8.246 -22.398 1.00 97.31 398 LEU A C 1
ATOM 2994 O O . LEU A 1 398 ? -18.103 8.770 -23.220 1.00 97.31 398 LEU A O 1
ATOM 2998 N N . ARG A 1 399 ? -16.964 8.874 -21.283 1.00 96.25 399 ARG A N 1
ATOM 2999 C CA . ARG A 1 399 ? -17.346 10.258 -20.982 1.00 96.25 399 ARG A CA 1
ATOM 3000 C C . ARG A 1 399 ? -16.783 11.213 -22.031 1.00 96.25 399 ARG A C 1
ATOM 3002 O O . ARG A 1 399 ? -17.524 12.062 -22.514 1.00 96.25 399 ARG A O 1
ATOM 3009 N N . ASP A 1 400 ? -15.512 11.057 -22.390 1.00 93.19 400 ASP A N 1
ATOM 3010 C CA . ASP A 1 400 ? -14.846 11.902 -23.384 1.00 93.19 400 ASP A CA 1
ATOM 3011 C C . ASP A 1 400 ? -15.464 11.709 -24.788 1.00 93.19 400 ASP A C 1
ATOM 3013 O O . ASP A 1 400 ? -15.544 12.656 -25.567 1.00 93.19 400 ASP A O 1
ATOM 3017 N N . ALA A 1 401 ? -16.014 10.522 -25.070 1.00 94.44 401 ALA A N 1
ATOM 3018 C CA . ALA A 1 401 ? -16.823 10.226 -26.257 1.00 94.44 401 ALA A CA 1
ATOM 3019 C C . ALA A 1 401 ? -18.305 10.670 -26.152 1.00 94.44 401 ALA A C 1
ATOM 3021 O O . ALA A 1 401 ? -19.109 10.355 -27.029 1.00 94.44 401 ALA A O 1
ATOM 3022 N N . GLY A 1 402 ? -18.708 11.354 -25.075 1.00 95.44 402 GLY A N 1
ATOM 3023 C CA . GLY A 1 402 ? -20.083 11.827 -24.856 1.00 95.44 402 GLY A CA 1
ATOM 3024 C C . GLY A 1 402 ? -21.085 10.757 -24.391 1.00 95.44 402 GLY A C 1
ATOM 3025 O O . GLY A 1 402 ? -22.268 11.050 -24.212 1.00 95.44 402 GLY A O 1
ATOM 3026 N N . ARG A 1 403 ? -20.645 9.520 -24.132 1.00 97.94 403 ARG A N 1
ATOM 3027 C CA . ARG A 1 403 ? -21.476 8.385 -23.674 1.00 97.94 403 ARG A CA 1
ATOM 3028 C C . ARG A 1 403 ? -21.622 8.381 -22.150 1.00 97.94 403 ARG A C 1
ATOM 3030 O O . ARG A 1 403 ? -21.258 7.429 -21.459 1.00 97.94 403 ARG A O 1
ATOM 3037 N N . VAL A 1 404 ? -22.175 9.472 -21.624 1.00 96.75 404 VAL A N 1
ATOM 3038 C CA . VAL A 1 404 ? -22.227 9.783 -20.183 1.00 96.75 404 VAL A CA 1
ATOM 3039 C C . VAL A 1 404 ? -22.966 8.718 -19.362 1.00 96.75 404 VAL A C 1
ATOM 3041 O O . VAL A 1 404 ? -22.500 8.352 -18.288 1.00 96.75 404 VAL A O 1
ATOM 3044 N N . VAL A 1 405 ? -24.076 8.170 -19.868 1.00 97.31 405 VAL A N 1
ATOM 3045 C CA . VAL A 1 405 ? -24.867 7.146 -19.150 1.00 97.31 405 VAL A CA 1
ATOM 3046 C C . VAL A 1 405 ? -24.064 5.859 -18.941 1.00 97.31 405 VAL A C 1
ATOM 3048 O O . VAL A 1 405 ? -24.082 5.271 -17.860 1.00 97.31 405 VAL A O 1
ATOM 3051 N N . GLU A 1 406 ? -23.326 5.426 -19.962 1.00 97.69 406 GLU A N 1
ATOM 3052 C CA . GLU A 1 406 ? -22.468 4.245 -19.849 1.00 97.69 406 GLU A CA 1
ATOM 3053 C C . GLU A 1 406 ? -21.261 4.516 -18.948 1.00 97.69 406 GLU A C 1
ATOM 3055 O O . GLU A 1 406 ? -20.901 3.662 -18.137 1.00 97.69 406 GLU A O 1
ATOM 3060 N N . ALA A 1 407 ? -20.673 5.712 -19.042 1.00 97.88 407 ALA A N 1
ATOM 3061 C CA . ALA A 1 407 ? -19.599 6.133 -18.151 1.00 97.88 407 ALA A CA 1
ATOM 3062 C C . ALA A 1 407 ? -20.041 6.108 -16.680 1.00 97.88 407 ALA A C 1
ATOM 3064 O O . ALA A 1 407 ? -19.330 5.560 -15.840 1.00 97.88 407 ALA A O 1
ATOM 3065 N N . GLU A 1 408 ? -21.233 6.631 -16.368 1.00 97.94 408 GLU A N 1
ATOM 3066 C CA . GLU A 1 408 ? -21.796 6.606 -15.014 1.00 97.94 408 GLU A CA 1
ATOM 3067 C C . GLU A 1 408 ? -21.922 5.177 -14.480 1.00 97.94 408 GLU A C 1
ATOM 3069 O O . GLU A 1 408 ? -21.545 4.918 -13.337 1.00 97.94 408 GLU A O 1
ATOM 3074 N N . ARG A 1 409 ? -22.415 4.237 -15.300 1.00 98.25 409 ARG A N 1
ATOM 3075 C CA . ARG A 1 409 ? -22.551 2.829 -14.901 1.00 98.25 409 ARG A CA 1
ATOM 3076 C C . ARG A 1 409 ? -21.203 2.231 -14.501 1.00 98.25 409 ARG A C 1
ATOM 3078 O O . ARG A 1 409 ? -21.108 1.616 -13.440 1.00 98.25 409 ARG A O 1
ATOM 3085 N N . TRP A 1 410 ? -20.170 2.431 -15.318 1.00 97.44 410 TRP A N 1
ATOM 3086 C CA . TRP A 1 410 ? -18.838 1.894 -15.035 1.00 97.44 410 TRP A CA 1
ATOM 3087 C C . TRP A 1 410 ? -18.158 2.582 -13.856 1.00 97.44 410 TRP A C 1
ATOM 3089 O O . TRP A 1 410 ? -17.561 1.903 -13.020 1.00 97.44 410 TRP A O 1
ATOM 3099 N N . TYR A 1 411 ? -18.296 3.904 -13.729 1.00 97.25 411 TYR A N 1
ATOM 3100 C CA . TYR A 1 411 ? -17.800 4.610 -12.553 1.00 97.25 411 TYR A CA 1
ATOM 3101 C C . TYR A 1 411 ? -18.500 4.159 -11.273 1.00 97.25 411 TYR A C 1
ATOM 3103 O O . TYR A 1 411 ? -17.820 3.978 -10.269 1.00 97.25 411 TYR A O 1
ATOM 3111 N N . ARG A 1 412 ? -19.822 3.940 -11.299 1.00 97.94 412 ARG A N 1
ATOM 3112 C CA . ARG A 1 412 ? -20.580 3.418 -10.152 1.00 97.94 412 ARG A CA 1
ATOM 3113 C C . ARG A 1 412 ? -20.084 2.040 -9.741 1.00 97.94 412 ARG A C 1
ATOM 3115 O O . ARG A 1 412 ? -19.748 1.863 -8.578 1.00 97.94 412 ARG A O 1
ATOM 3122 N N . GLN A 1 413 ? -19.942 1.119 -10.688 1.00 95.06 413 GLN A N 1
ATOM 3123 C CA . GLN A 1 413 ? -19.446 -0.225 -10.392 1.00 95.06 413 GLN A CA 1
ATOM 3124 C C . GLN A 1 413 ? -18.018 -0.203 -9.813 1.00 95.06 413 GLN A C 1
ATOM 3126 O O . GLN A 1 413 ? -17.733 -0.891 -8.836 1.00 95.06 413 GLN A O 1
ATOM 3131 N N . ALA A 1 414 ? -17.127 0.634 -10.356 1.00 87.19 414 ALA A N 1
ATOM 3132 C CA . ALA A 1 414 ? -15.775 0.803 -9.820 1.00 87.19 414 ALA A CA 1
ATOM 3133 C C . ALA A 1 414 ? -15.762 1.466 -8.432 1.00 87.19 414 ALA A C 1
ATOM 3135 O O . ALA A 1 414 ? -14.978 1.081 -7.567 1.00 87.19 414 ALA A O 1
ATOM 3136 N N . ALA A 1 415 ? -16.619 2.467 -8.217 1.00 89.94 415 ALA A N 1
ATOM 3137 C CA . ALA A 1 415 ? -16.753 3.185 -6.955 1.00 89.94 415 ALA A CA 1
ATOM 3138 C C . ALA A 1 415 ? -17.308 2.286 -5.841 1.00 89.94 415 ALA A C 1
ATOM 3140 O O . ALA A 1 415 ? -16.799 2.309 -4.724 1.00 89.94 415 ALA A O 1
ATOM 3141 N N . GLU A 1 416 ? -18.303 1.454 -6.150 1.00 92.56 416 GLU A N 1
ATOM 3142 C CA . GLU A 1 416 ? -18.840 0.438 -5.237 1.00 92.56 416 GLU A CA 1
ATOM 3143 C C . GLU A 1 416 ? -17.778 -0.605 -4.861 1.00 92.56 416 GLU A C 1
ATOM 3145 O O . GLU A 1 416 ? -17.743 -1.049 -3.717 1.00 92.56 416 GLU A O 1
ATOM 3150 N N . ALA A 1 417 ? -16.855 -0.913 -5.776 1.00 80.44 417 ALA A N 1
ATOM 3151 C CA . ALA A 1 417 ? -15.684 -1.756 -5.531 1.00 80.44 417 ALA A CA 1
ATOM 3152 C C . ALA A 1 417 ? -14.489 -1.014 -4.883 1.00 80.44 417 ALA A C 1
ATOM 3154 O O . ALA A 1 417 ? -13.370 -1.519 -4.897 1.00 80.44 417 ALA A O 1
ATOM 3155 N N . GLY A 1 418 ? -14.683 0.201 -4.354 1.00 82.62 418 GLY A N 1
ATOM 3156 C CA . GLY A 1 418 ? -13.653 0.918 -3.589 1.00 82.62 418 GLY A CA 1
ATOM 3157 C C . GLY A 1 418 ? -12.696 1.804 -4.403 1.00 82.62 418 GLY A C 1
ATOM 3158 O O . GLY A 1 418 ? -11.806 2.429 -3.828 1.00 82.62 418 GLY A O 1
ATOM 3159 N N . HIS A 1 419 ? -12.860 1.929 -5.725 1.00 82.50 419 HIS A N 1
ATOM 3160 C CA . HIS A 1 419 ? -11.926 2.690 -6.563 1.00 82.50 419 HIS A CA 1
ATOM 3161 C C . HIS A 1 419 ? -12.106 4.216 -6.417 1.00 82.50 419 HIS A C 1
ATOM 3163 O O . HIS A 1 419 ? -13.018 4.824 -6.985 1.00 82.50 419 HIS A O 1
ATOM 3169 N N . THR A 1 420 ? -11.189 4.871 -5.704 1.00 81.00 420 THR A N 1
ATOM 3170 C CA . THR A 1 420 ? -11.306 6.283 -5.284 1.00 81.00 420 THR A CA 1
ATOM 3171 C C . THR A 1 420 ? -11.330 7.295 -6.434 1.00 81.00 420 THR A C 1
ATOM 3173 O O . THR A 1 420 ? -12.126 8.237 -6.404 1.00 81.00 420 THR A O 1
ATOM 3176 N N . ASN A 1 421 ? -10.539 7.092 -7.497 1.00 81.50 421 ASN A N 1
ATOM 3177 C CA . ASN A 1 421 ? -10.611 7.956 -8.686 1.00 81.50 421 ASN A CA 1
ATOM 3178 C C . ASN A 1 421 ? -11.987 7.843 -9.369 1.00 81.50 421 ASN A C 1
ATOM 3180 O O . ASN A 1 421 ? -12.512 8.837 -9.872 1.00 81.50 421 ASN A O 1
ATOM 3184 N N . ALA A 1 422 ? -12.598 6.651 -9.343 1.00 86.81 422 ALA A N 1
ATOM 3185 C CA . ALA A 1 422 ? -13.915 6.435 -9.938 1.00 86.81 422 ALA A CA 1
ATOM 3186 C C . ALA A 1 422 ? -15.015 7.063 -9.084 1.00 86.81 422 ALA A C 1
ATOM 3188 O O . ALA A 1 422 ? -15.910 7.684 -9.640 1.00 86.81 422 ALA A O 1
ATOM 3189 N N . MET A 1 423 ? -14.912 6.991 -7.751 1.00 95.62 423 MET A N 1
ATOM 3190 C CA . MET A 1 423 ? -15.803 7.720 -6.839 1.00 95.62 423 MET A CA 1
ATOM 3191 C C . MET A 1 423 ? -15.770 9.232 -7.107 1.00 95.62 423 MET A C 1
ATOM 3193 O O . MET A 1 423 ? -16.819 9.866 -7.204 1.00 95.62 423 MET A O 1
ATOM 3197 N N . ASN A 1 424 ? -14.579 9.817 -7.290 1.00 92.44 424 ASN A N 1
ATOM 3198 C CA . ASN A 1 424 ? -14.455 11.230 -7.652 1.00 92.44 424 ASN A CA 1
ATOM 3199 C C . ASN A 1 424 ? -15.067 11.531 -9.026 1.00 92.44 424 ASN A C 1
ATOM 3201 O O . ASN A 1 424 ? -15.824 12.489 -9.160 1.00 92.44 424 ASN A O 1
ATOM 3205 N N . ASN A 1 425 ? -14.747 10.727 -10.042 1.00 91.00 425 ASN A N 1
ATOM 3206 C CA . ASN A 1 425 ? -15.259 10.926 -11.398 1.00 91.00 425 ASN A CA 1
ATOM 3207 C C . ASN A 1 425 ? -16.786 10.768 -11.463 1.00 91.00 425 ASN A C 1
ATOM 3209 O O . ASN A 1 425 ? -17.455 11.546 -12.143 1.00 91.00 425 ASN A O 1
ATOM 3213 N N . LEU A 1 426 ? -17.340 9.825 -10.698 1.00 97.69 426 LEU A N 1
ATOM 3214 C CA . LEU A 1 426 ? -18.775 9.659 -10.508 1.00 97.69 426 LEU A CA 1
ATOM 3215 C C . LEU A 1 426 ? -19.386 10.879 -9.823 1.00 97.69 426 LEU A C 1
ATOM 3217 O O . LEU A 1 426 ? -20.402 11.384 -10.285 1.00 97.69 426 LEU A O 1
ATOM 3221 N N . GLY A 1 427 ? -18.756 11.385 -8.760 1.00 96.94 427 GLY A N 1
ATOM 3222 C CA . GLY A 1 427 ? -19.195 12.600 -8.078 1.00 96.94 427 GLY A CA 1
ATOM 3223 C C . GLY A 1 427 ? -19.254 13.811 -9.014 1.00 96.94 427 GLY A C 1
ATOM 3224 O O . GLY A 1 427 ? -20.220 14.573 -8.967 1.00 96.94 427 GLY A O 1
ATOM 3225 N N . VAL A 1 428 ? -18.269 13.966 -9.909 1.00 95.94 428 VAL A N 1
ATOM 3226 C CA . VAL A 1 428 ? -18.262 15.028 -10.937 1.00 95.94 428 VAL A CA 1
ATOM 3227 C C . VAL A 1 428 ? -19.443 14.866 -11.879 1.00 95.94 428 VAL A C 1
ATOM 3229 O O . VAL A 1 428 ? -20.230 15.797 -12.033 1.00 95.94 428 VAL A O 1
ATOM 3232 N N . LEU A 1 429 ? -19.620 13.667 -12.429 1.00 96.94 429 LEU A N 1
ATOM 3233 C CA . LEU A 1 429 ? -20.691 13.372 -13.376 1.00 96.94 429 LEU A CA 1
ATOM 3234 C C . LEU A 1 429 ? -22.083 13.581 -12.752 1.00 96.94 429 LEU A C 1
ATOM 3236 O O . LEU A 1 429 ? -22.950 14.208 -13.355 1.00 96.94 429 LEU A O 1
ATOM 3240 N N . LEU A 1 430 ? -22.286 13.120 -11.516 1.00 97.50 430 LEU A N 1
ATOM 3241 C CA . LEU A 1 430 ? -23.543 13.284 -10.783 1.00 97.50 430 LEU A CA 1
ATOM 3242 C C . LEU A 1 430 ? -23.838 14.748 -10.453 1.00 97.50 430 LEU A C 1
ATOM 3244 O O . LEU A 1 430 ? -24.983 15.182 -10.577 1.00 97.50 430 LEU A O 1
ATOM 3248 N N . ARG A 1 431 ? -22.820 15.518 -10.053 1.00 96.69 431 ARG A N 1
ATOM 3249 C CA . ARG A 1 431 ? -22.958 16.957 -9.799 1.00 96.69 431 ARG A CA 1
ATOM 3250 C C . ARG A 1 431 ? -23.394 17.685 -11.066 1.00 96.69 431 ARG A C 1
ATOM 3252 O O . ARG A 1 431 ? -24.322 18.485 -11.001 1.00 96.69 431 ARG A O 1
ATOM 3259 N N . ASP A 1 432 ? -22.750 17.394 -12.192 1.00 94.75 432 ASP A N 1
ATOM 3260 C CA . ASP A 1 432 ? -23.052 18.031 -13.477 1.00 94.75 432 ASP A CA 1
ATOM 3261 C C . ASP A 1 432 ? -24.465 17.663 -13.970 1.00 94.75 432 ASP A C 1
ATOM 3263 O O . ASP A 1 432 ? -25.131 18.470 -14.613 1.00 94.75 432 ASP A O 1
ATOM 3267 N N . ALA A 1 433 ? -24.970 16.490 -13.574 1.00 95.19 433 ALA A N 1
ATOM 3268 C CA . ALA A 1 433 ? -26.357 16.066 -13.774 1.00 95.19 433 ALA A CA 1
ATOM 3269 C C . ALA A 1 433 ? -27.356 16.629 -12.733 1.00 95.19 433 ALA A C 1
ATOM 3271 O O . ALA A 1 433 ? -28.524 16.241 -12.731 1.00 95.19 433 ALA A O 1
ATOM 3272 N N . GLY A 1 434 ? -26.924 17.496 -11.809 1.00 94.75 434 GLY A N 1
ATOM 3273 C CA . GLY A 1 434 ? -27.770 18.072 -10.755 1.00 94.75 434 GLY A CA 1
ATOM 3274 C C . GLY A 1 434 ? -28.096 17.128 -9.586 1.00 94.75 434 GLY A C 1
ATOM 3275 O O . GLY A 1 434 ? -28.844 17.499 -8.681 1.00 94.75 434 GLY A O 1
ATOM 3276 N N . ARG A 1 435 ? -27.514 15.923 -9.539 1.00 97.25 435 ARG A N 1
ATOM 3277 C CA . ARG A 1 435 ? -27.706 14.917 -8.473 1.00 97.25 435 ARG A CA 1
ATOM 3278 C C . ARG A 1 435 ? -26.762 15.178 -7.298 1.00 97.25 435 ARG A C 1
ATOM 3280 O O . ARG A 1 435 ? -25.935 14.346 -6.926 1.00 97.25 435 ARG A O 1
ATOM 3287 N N . VAL A 1 436 ? -26.897 16.367 -6.713 1.00 95.31 436 VAL A N 1
ATOM 3288 C CA . VAL A 1 436 ? -25.967 16.935 -5.718 1.00 95.31 436 VAL A CA 1
ATOM 3289 C C . VAL A 1 436 ? -25.811 16.053 -4.475 1.00 95.31 436 VAL A C 1
ATOM 3291 O O . VAL A 1 436 ? -24.693 15.870 -4.007 1.00 95.31 436 VAL A O 1
ATOM 3294 N N . VAL A 1 437 ? -26.894 15.458 -3.966 1.00 95.50 437 VAL A N 1
ATOM 3295 C CA . VAL A 1 437 ? -26.852 14.605 -2.760 1.00 95.50 437 VAL A CA 1
ATOM 3296 C C . VAL A 1 437 ? -26.037 13.330 -2.997 1.00 95.50 437 VAL A C 1
ATOM 3298 O O . VAL A 1 437 ? -25.228 12.934 -2.159 1.00 95.50 437 VAL A O 1
ATOM 3301 N N . GLU A 1 438 ? -26.214 12.692 -4.154 1.00 97.00 438 GLU A N 1
ATOM 3302 C CA . GLU A 1 438 ? -25.438 11.501 -4.507 1.00 97.00 438 GLU A CA 1
ATOM 3303 C C . GLU A 1 438 ? -23.977 11.853 -4.794 1.00 97.00 438 GLU A C 1
ATOM 3305 O O . GLU A 1 438 ? -23.077 11.129 -4.366 1.00 97.00 438 GLU A O 1
ATOM 3310 N N . ALA A 1 439 ? -23.734 12.984 -5.464 1.00 97.25 439 ALA A N 1
ATOM 3311 C CA . ALA A 1 439 ? -22.390 13.501 -5.681 1.00 97.25 439 ALA A CA 1
ATOM 3312 C C . ALA A 1 439 ? -21.664 13.754 -4.352 1.00 97.25 439 ALA A C 1
ATOM 3314 O O . ALA A 1 439 ? -20.526 13.321 -4.189 1.00 97.25 439 ALA A O 1
A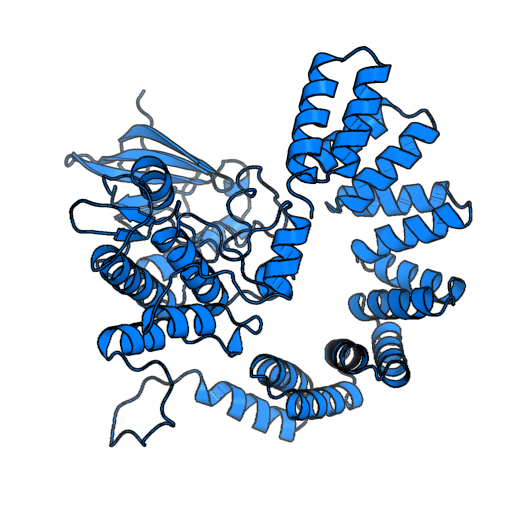TOM 3315 N N . GLU A 1 440 ? -22.331 14.386 -3.379 1.00 97.06 440 GLU A N 1
ATOM 3316 C CA . GLU A 1 440 ? -21.785 14.618 -2.039 1.00 97.06 440 GLU A CA 1
ATOM 3317 C C . GLU A 1 440 ? -21.385 13.305 -1.358 1.00 97.06 440 GLU A C 1
ATOM 3319 O O . GLU A 1 440 ? -20.293 13.223 -0.799 1.00 97.06 440 GLU A O 1
ATOM 3324 N N . ARG A 1 441 ? -22.232 12.267 -1.428 1.00 97.38 441 ARG A N 1
ATOM 3325 C CA . ARG A 1 441 ? -21.932 10.954 -0.835 1.00 97.38 441 ARG A CA 1
ATOM 3326 C C . ARG A 1 441 ? -20.656 10.353 -1.422 1.00 97.38 441 ARG A C 1
ATOM 3328 O O . ARG A 1 441 ? -19.783 9.932 -0.665 1.00 97.38 441 ARG A O 1
ATOM 3335 N N . TRP A 1 442 ? -20.535 10.337 -2.747 1.00 96.44 442 TRP A N 1
ATOM 3336 C CA . TRP A 1 442 ? -19.361 9.768 -3.412 1.00 96.44 442 TRP A CA 1
ATOM 3337 C C . TRP A 1 442 ? -18.101 10.606 -3.211 1.00 96.44 442 TRP A C 1
ATOM 3339 O O . TRP A 1 442 ? -17.032 10.045 -2.971 1.00 96.44 442 TRP A O 1
ATOM 3349 N N . TYR A 1 443 ? -18.214 11.936 -3.232 1.00 95.81 443 TYR A N 1
ATOM 3350 C CA . TYR A 1 443 ? -17.091 12.803 -2.895 1.00 95.81 443 TYR A CA 1
ATOM 3351 C C . TYR A 1 443 ? -16.639 12.624 -1.451 1.00 95.81 443 TYR A C 1
ATOM 3353 O O . TYR A 1 443 ? -15.437 12.571 -1.219 1.00 95.81 443 TYR A O 1
ATOM 3361 N N . ARG A 1 444 ? -17.568 12.497 -0.495 1.00 95.94 444 ARG A N 1
ATOM 3362 C CA . ARG A 1 444 ? -17.250 12.231 0.914 1.00 95.94 444 ARG A CA 1
ATOM 3363 C C . ARG A 1 444 ? -16.510 10.912 1.071 1.00 95.94 444 ARG A C 1
ATOM 3365 O O . ARG A 1 444 ? -15.430 10.914 1.642 1.00 95.94 444 ARG A O 1
ATOM 3372 N N . GLN A 1 445 ? -17.010 9.834 0.472 1.00 90.88 445 GLN A N 1
ATOM 3373 C CA . GLN A 1 445 ? -16.350 8.529 0.537 1.00 90.88 445 GLN A CA 1
ATOM 3374 C C . GLN A 1 445 ? -14.941 8.556 -0.090 1.00 90.88 445 GLN A C 1
ATOM 3376 O O . GLN A 1 445 ? -13.989 8.044 0.494 1.00 90.88 445 GLN A O 1
ATOM 3381 N N . ALA A 1 446 ? -14.772 9.216 -1.241 1.00 83.62 446 ALA A N 1
ATOM 3382 C CA . ALA A 1 446 ? -13.460 9.386 -1.868 1.00 83.62 446 ALA A CA 1
ATOM 3383 C C . ALA A 1 446 ? -12.512 10.273 -1.040 1.00 83.62 446 ALA A C 1
ATOM 3385 O O . ALA A 1 446 ? -11.318 9.992 -0.947 1.00 83.62 446 ALA A O 1
ATOM 3386 N N . ALA A 1 447 ? -13.032 11.351 -0.448 1.00 85.44 447 ALA A N 1
ATOM 3387 C CA . ALA A 1 447 ? -12.281 12.282 0.386 1.00 85.44 447 ALA A CA 1
ATOM 3388 C C . ALA A 1 447 ? -11.822 11.626 1.697 1.00 85.44 447 ALA A C 1
ATOM 3390 O O . ALA A 1 447 ? -10.661 11.767 2.073 1.00 85.44 447 ALA A O 1
ATOM 3391 N N . GLU A 1 448 ? -12.688 10.846 2.346 1.00 87.44 448 GLU A N 1
ATOM 3392 C CA . GLU A 1 448 ? -12.359 10.036 3.527 1.00 87.44 448 GLU A CA 1
ATOM 3393 C C . GLU A 1 448 ? -11.295 8.975 3.209 1.00 87.44 448 GLU A C 1
ATOM 3395 O O . GLU A 1 448 ? -10.408 8.729 4.024 1.00 87.44 448 GLU A O 1
ATOM 3400 N N . ALA A 1 449 ? -11.309 8.427 1.989 1.00 75.00 449 ALA A N 1
ATOM 3401 C CA . ALA A 1 449 ? -10.271 7.535 1.471 1.00 75.00 449 ALA A CA 1
ATOM 3402 C C . ALA A 1 449 ? -8.986 8.258 0.996 1.00 75.00 449 ALA A C 1
ATOM 3404 O O . ALA A 1 449 ? -8.106 7.634 0.406 1.00 75.00 449 ALA A O 1
ATOM 3405 N N . GLY A 1 450 ? -8.852 9.571 1.225 1.00 80.19 450 GLY A N 1
ATOM 3406 C CA . GLY A 1 450 ? -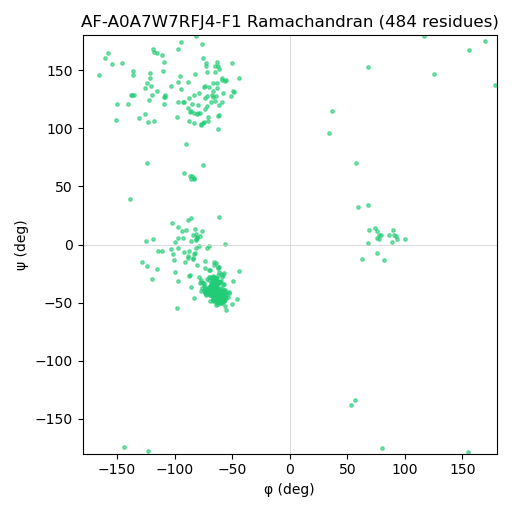7.622 10.323 0.948 1.00 80.19 450 GLY A CA 1
ATOM 3407 C C . GLY A 1 450 ? -7.512 10.943 -0.452 1.00 80.19 450 GLY A C 1
ATOM 3408 O O . GLY A 1 450 ? -6.453 11.466 -0.807 1.00 80.19 450 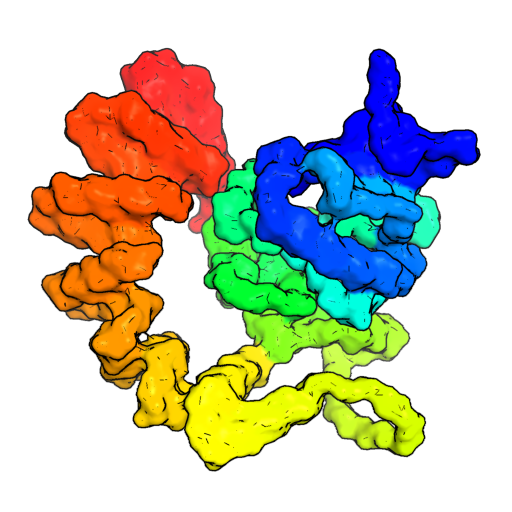GLY A O 1
ATOM 3409 N N . HIS A 1 451 ? -8.570 10.925 -1.270 1.00 80.62 451 HIS A N 1
ATOM 3410 C CA . HIS A 1 451 ? -8.523 11.459 -2.634 1.00 80.62 451 HIS A CA 1
ATOM 3411 C C . HIS A 1 451 ? -8.597 13.000 -2.662 1.00 80.62 451 HIS A C 1
ATOM 3413 O O . HIS A 1 451 ? -9.673 13.595 -2.566 1.00 80.62 451 HIS A O 1
ATOM 3419 N N . THR A 1 452 ? -7.455 13.666 -2.868 1.00 83.19 452 THR A N 1
ATOM 3420 C CA . THR A 1 452 ? -7.309 15.138 -2.802 1.00 83.19 452 THR A CA 1
ATOM 3421 C C . THR A 1 452 ? -8.300 15.906 -3.687 1.00 83.19 452 THR A C 1
ATOM 3423 O O . THR A 1 452 ? -8.923 16.867 -3.239 1.00 83.19 452 THR A O 1
ATOM 3426 N N . ASN A 1 453 ? -8.499 15.482 -4.942 1.00 81.88 453 ASN A N 1
ATOM 3427 C CA . ASN A 1 453 ? -9.437 16.171 -5.840 1.00 81.88 453 ASN A CA 1
ATOM 3428 C C . ASN A 1 453 ? -10.889 16.030 -5.359 1.00 81.88 453 ASN A C 1
ATOM 3430 O O . ASN A 1 453 ? -11.685 16.944 -5.552 1.00 81.88 453 ASN A O 1
ATOM 3434 N N . ALA A 1 454 ? -11.220 14.926 -4.680 1.00 87.38 454 ALA A N 1
ATOM 3435 C CA . ALA A 1 454 ? -12.555 14.728 -4.126 1.00 87.38 454 ALA A CA 1
ATOM 3436 C C . ALA A 1 454 ? -12.773 15.605 -2.893 1.00 87.38 454 ALA A C 1
ATOM 3438 O O . ALA A 1 454 ? -13.853 16.162 -2.752 1.00 87.38 454 ALA A O 1
ATOM 3439 N N . MET A 1 455 ? -11.745 15.800 -2.056 1.00 91.94 455 MET A N 1
ATOM 3440 C CA . MET A 1 455 ? -11.793 16.747 -0.934 1.00 91.94 455 MET A CA 1
ATOM 3441 C C . MET A 1 455 ? -12.080 18.175 -1.422 1.00 91.94 455 MET A C 1
ATOM 3443 O O . MET A 1 455 ? -12.975 18.837 -0.900 1.00 91.94 455 MET A O 1
ATOM 3447 N N . ASN A 1 456 ? -11.384 18.629 -2.472 1.00 88.06 456 ASN A N 1
ATOM 3448 C CA . ASN A 1 456 ? -11.637 19.939 -3.085 1.00 88.06 456 ASN A CA 1
ATOM 3449 C C . ASN A 1 456 ? -13.048 20.034 -3.681 1.00 88.06 456 ASN A C 1
ATOM 3451 O O . ASN A 1 456 ? -13.758 21.013 -3.455 1.00 88.06 456 ASN A O 1
ATOM 3455 N N . ASN A 1 457 ? -13.478 19.009 -4.422 1.00 90.94 457 ASN A N 1
ATOM 3456 C CA . ASN A 1 457 ? -14.811 18.973 -5.021 1.00 90.94 457 ASN A CA 1
ATOM 3457 C C . ASN A 1 457 ? -15.927 18.946 -3.966 1.00 90.94 457 ASN A C 1
ATOM 3459 O O . ASN A 1 457 ? -16.944 19.620 -4.140 1.00 90.94 457 ASN A O 1
ATOM 3463 N N . LEU A 1 458 ? -15.721 18.228 -2.861 1.00 95.44 458 LEU A N 1
ATOM 3464 C CA . LEU A 1 458 ? -16.626 18.207 -1.718 1.00 95.44 458 LEU A CA 1
ATOM 3465 C C . LEU A 1 458 ? -16.688 19.571 -1.038 1.00 95.44 458 LEU A C 1
ATOM 3467 O O . LEU A 1 458 ? -17.781 20.059 -0.772 1.00 95.44 458 LEU A O 1
ATOM 3471 N N . GLY A 1 459 ? -15.537 20.208 -0.805 1.00 94.19 459 GLY A N 1
ATOM 3472 C CA . GLY A 1 459 ? -15.467 21.561 -0.259 1.00 94.19 459 GLY A CA 1
ATOM 3473 C C . GLY A 1 459 ? -16.253 22.561 -1.109 1.00 94.19 459 GLY A C 1
ATOM 3474 O O . GLY A 1 459 ? -17.097 23.285 -0.581 1.00 94.19 459 GLY A O 1
ATOM 3475 N N . ASN A 1 460 ? -16.065 22.526 -2.433 1.00 93.38 460 ASN A N 1
ATOM 3476 C CA . ASN A 1 460 ? -16.805 23.373 -3.377 1.00 93.38 460 ASN A CA 1
ATOM 3477 C C . ASN A 1 460 ? -18.317 23.134 -3.282 1.00 93.38 460 ASN A C 1
ATOM 3479 O O . ASN A 1 460 ? -19.099 24.080 -3.184 1.00 93.38 460 ASN A O 1
ATOM 3483 N N . LEU A 1 461 ? -18.734 21.866 -3.271 1.00 94.50 461 LEU A N 1
ATOM 3484 C CA . LEU A 1 461 ? -20.143 21.490 -3.189 1.00 94.50 461 LEU A CA 1
ATOM 3485 C C . LEU A 1 461 ? -20.777 21.946 -1.866 1.00 94.50 461 LEU A C 1
ATOM 3487 O O . LEU A 1 461 ? -21.849 22.546 -1.882 1.00 94.50 461 LEU A O 1
ATOM 3491 N N . LEU A 1 462 ? -20.095 21.728 -0.737 1.00 94.56 462 LEU A N 1
ATOM 3492 C CA . LEU A 1 462 ? -20.545 22.143 0.595 1.00 94.56 462 LEU A CA 1
ATOM 3493 C C . LEU A 1 462 ? -20.620 23.667 0.735 1.00 94.56 462 LEU A C 1
ATOM 3495 O O . LEU A 1 462 ? -21.570 24.187 1.321 1.00 94.56 462 LEU A O 1
ATOM 3499 N N . SER A 1 463 ? -19.656 24.386 0.160 1.00 93.94 463 SER A N 1
ATOM 3500 C CA . SER A 1 463 ? -19.648 25.848 0.138 1.00 93.94 463 SER A CA 1
ATOM 3501 C C . SER A 1 463 ? -20.870 26.397 -0.598 1.00 93.94 463 SER A C 1
ATOM 3503 O O . SER A 1 463 ? -21.540 27.299 -0.098 1.00 93.94 463 SER A O 1
ATOM 3505 N N . ASN A 1 464 ? -21.207 25.807 -1.748 1.00 91.81 464 ASN A N 1
ATOM 3506 C CA . ASN A 1 464 ? -22.348 26.230 -2.561 1.00 91.81 464 ASN A CA 1
ATOM 3507 C C . ASN A 1 464 ? -23.699 26.029 -1.858 1.00 91.81 464 ASN A C 1
ATOM 3509 O O . ASN A 1 464 ? -24.631 26.787 -2.110 1.00 91.81 464 ASN A O 1
ATOM 3513 N N . VAL A 1 465 ? -23.806 25.046 -0.958 1.00 91.56 465 VAL A N 1
ATOM 3514 C CA . VAL A 1 465 ? -25.021 24.801 -0.154 1.00 91.56 465 VAL A CA 1
ATOM 3515 C C . VAL A 1 465 ? -24.991 25.492 1.218 1.00 91.56 465 VAL A C 1
ATOM 3517 O O . VAL A 1 465 ? -25.821 25.200 2.075 1.00 91.56 465 VAL A O 1
ATOM 3520 N N . GLY A 1 466 ? -24.036 26.399 1.455 1.00 90.81 466 GLY A N 1
ATOM 3521 C CA . GLY A 1 466 ? -23.943 27.191 2.688 1.00 90.81 466 GLY A CA 1
ATOM 3522 C C . GLY A 1 466 ? -23.326 26.464 3.891 1.00 90.81 466 GLY A C 1
ATOM 3523 O O . GLY A 1 466 ? -23.290 27.018 4.989 1.00 90.81 466 GLY A O 1
ATOM 3524 N N . ARG A 1 467 ? -22.780 25.253 3.714 1.00 95.19 467 ARG A N 1
ATOM 3525 C CA . ARG A 1 467 ? -22.097 24.472 4.767 1.00 95.19 467 ARG A CA 1
ATOM 3526 C C . ARG A 1 467 ? -20.624 24.871 4.876 1.00 95.19 467 ARG A C 1
ATOM 3528 O O . ARG A 1 467 ? -19.717 24.047 4.766 1.00 95.19 467 ARG A O 1
ATOM 3535 N N . ILE A 1 468 ? -20.392 26.166 5.095 1.00 92.38 468 ILE A N 1
ATOM 3536 C CA . ILE A 1 468 ? -19.071 26.808 4.988 1.00 92.38 468 ILE A CA 1
ATOM 3537 C C . ILE A 1 468 ? -18.040 26.199 5.950 1.00 92.38 468 ILE A C 1
ATOM 3539 O O . ILE A 1 468 ? -16.908 25.945 5.552 1.00 92.38 468 ILE A O 1
ATOM 3543 N N . GLN A 1 469 ? -18.430 25.893 7.192 1.00 90.88 469 GLN A N 1
ATOM 3544 C CA . GLN A 1 469 ? -17.513 25.303 8.178 1.00 90.88 469 GLN A CA 1
ATOM 3545 C C . GLN A 1 469 ? -17.044 23.896 7.784 1.00 90.88 469 GLN A C 1
ATOM 3547 O O . GLN A 1 469 ? -15.900 23.527 8.038 1.00 90.88 469 GLN A O 1
ATOM 3552 N N . GLU A 1 470 ? -17.916 23.096 7.168 1.00 91.81 470 GLU A N 1
ATOM 3553 C CA . GLU A 1 470 ? -17.541 21.769 6.678 1.00 91.81 470 GLU A CA 1
ATOM 3554 C C . GLU A 1 470 ? -16.686 21.870 5.416 1.00 91.81 470 GLU A C 1
ATOM 3556 O O . GLU A 1 470 ? -15.703 21.143 5.284 1.00 91.81 470 GLU A O 1
ATOM 3561 N N . ALA A 1 471 ? -17.012 22.811 4.525 1.00 92.12 471 ALA A N 1
ATOM 3562 C CA . ALA A 1 471 ? -16.205 23.103 3.349 1.00 92.12 471 ALA A CA 1
ATOM 3563 C C . ALA A 1 471 ? -14.768 23.496 3.727 1.00 92.12 471 ALA A C 1
ATOM 3565 O O . ALA A 1 471 ? -13.817 22.947 3.178 1.00 92.12 471 ALA A O 1
ATOM 3566 N N . GLU A 1 472 ? -14.598 24.382 4.715 1.00 89.44 472 GLU A N 1
ATOM 3567 C CA . GLU A 1 472 ? -13.286 24.822 5.201 1.00 89.44 472 GLU A CA 1
ATOM 3568 C C . GLU A 1 472 ? -12.439 23.659 5.739 1.00 89.44 472 GLU A C 1
ATOM 3570 O O . GLU A 1 472 ? -11.238 23.592 5.468 1.00 89.44 472 GLU A O 1
ATOM 3575 N N . ARG A 1 473 ? -13.056 22.707 6.454 1.00 92.44 473 ARG A N 1
ATOM 3576 C CA . ARG A 1 473 ? -12.364 21.499 6.934 1.00 92.44 473 ARG A CA 1
ATOM 3577 C C . ARG A 1 473 ? -11.833 20.669 5.770 1.00 92.44 473 ARG A C 1
ATOM 3579 O O . ARG A 1 473 ? -10.660 20.300 5.784 1.00 92.44 473 ARG A O 1
ATOM 3586 N N . TRP A 1 474 ? -12.663 20.431 4.756 1.00 89.38 474 TRP A N 1
ATOM 3587 C CA . TRP A 1 474 ? -12.260 19.658 3.583 1.00 89.38 474 TRP A CA 1
ATOM 3588 C C . TRP A 1 474 ? -11.225 20.382 2.722 1.00 89.38 474 TRP A C 1
ATOM 3590 O O . TRP A 1 474 ? -10.289 19.737 2.258 1.00 89.38 474 TRP A O 1
ATOM 3600 N N . TYR A 1 475 ? -11.303 21.708 2.572 1.00 84.81 475 TYR A N 1
ATOM 3601 C CA . TYR A 1 475 ? -10.244 22.477 1.912 1.00 84.81 475 TYR A CA 1
ATOM 3602 C C . TYR A 1 475 ? -8.928 22.423 2.683 1.00 84.81 475 TYR A C 1
ATOM 3604 O O . TYR A 1 475 ? -7.876 22.250 2.074 1.00 84.81 475 TYR A O 1
ATOM 3612 N N . ARG A 1 476 ? -8.962 22.534 4.017 1.00 85.94 476 ARG A N 1
ATOM 3613 C CA . ARG A 1 476 ? -7.755 22.414 4.847 1.00 85.94 476 ARG A CA 1
ATOM 3614 C C . ARG A 1 476 ? -7.121 21.035 4.684 1.00 85.94 476 ARG A C 1
ATOM 3616 O O . ARG A 1 476 ? -5.924 20.960 4.433 1.00 85.94 476 ARG A O 1
ATOM 3623 N N . GLN A 1 477 ? -7.924 19.973 4.715 1.00 82.62 477 GLN A N 1
ATOM 3624 C CA . GLN A 1 477 ? -7.451 18.610 4.467 1.00 82.62 477 GLN A CA 1
ATOM 3625 C C . GLN A 1 477 ? -6.941 18.411 3.035 1.00 82.62 477 GLN A C 1
ATOM 3627 O O . GLN A 1 477 ? -5.933 17.740 2.847 1.00 82.62 477 GLN A O 1
ATOM 3632 N N . ALA A 1 478 ? -7.565 19.028 2.027 1.00 78.31 478 ALA A N 1
ATOM 3633 C CA . ALA A 1 478 ? -7.086 18.982 0.647 1.00 78.31 478 ALA A CA 1
ATOM 3634 C C . ALA A 1 478 ? -5.754 19.724 0.471 1.00 78.31 478 ALA A C 1
ATOM 3636 O O . ALA A 1 478 ? -4.877 19.251 -0.246 1.00 78.31 478 ALA A O 1
ATOM 3637 N N . VAL A 1 479 ? -5.583 20.866 1.145 1.00 75.69 479 VAL A N 1
ATOM 3638 C CA . VAL A 1 479 ? -4.330 21.630 1.185 1.00 75.69 479 VAL A CA 1
ATOM 3639 C C . VAL A 1 479 ? -3.265 20.869 1.959 1.00 75.69 479 VAL A C 1
ATOM 3641 O O . VAL A 1 479 ? -2.126 20.849 1.526 1.00 75.69 479 VAL A O 1
ATOM 3644 N N . GLU A 1 480 ? -3.585 20.192 3.055 1.00 76.19 480 GLU A N 1
ATOM 3645 C CA . GLU A 1 480 ? -2.640 19.301 3.734 1.00 76.19 480 GLU A CA 1
ATOM 3646 C C . GLU A 1 480 ? -2.263 18.125 2.829 1.00 76.19 480 GLU A C 1
ATOM 3648 O O . GLU A 1 480 ? -1.081 17.874 2.618 1.00 76.19 480 GLU A O 1
ATOM 3653 N N . ALA A 1 481 ? -3.232 17.486 2.177 1.00 67.38 481 ALA A N 1
ATOM 3654 C CA . ALA A 1 481 ? -3.023 16.423 1.194 1.00 67.38 481 ALA A CA 1
ATOM 3655 C C . ALA A 1 481 ? -2.449 16.905 -0.157 1.00 67.38 481 ALA A C 1
ATOM 3657 O O . ALA A 1 481 ? -2.236 16.081 -1.042 1.00 67.38 481 ALA A O 1
ATOM 3658 N N . GLY A 1 482 ? -2.259 18.216 -0.345 1.00 51.09 482 GLY A N 1
ATOM 3659 C CA . GLY A 1 482 ? -1.781 18.855 -1.579 1.00 51.09 482 GLY A CA 1
ATOM 3660 C C . GLY A 1 482 ? -0.469 19.633 -1.411 1.00 51.09 482 GLY A C 1
ATOM 3661 O O . GLY A 1 482 ? 0.319 19.702 -2.339 1.00 51.09 482 GLY A O 1
ATOM 3662 N N . ARG A 1 483 ? -0.202 20.186 -0.221 1.00 44.53 483 ARG A N 1
ATOM 3663 C CA . ARG A 1 483 ? 1.104 20.702 0.245 1.00 44.53 483 ARG A CA 1
ATOM 3664 C C . ARG A 1 483 ? 1.999 19.587 0.666 1.00 44.53 483 ARG A C 1
ATOM 3666 O O . ARG A 1 483 ? 3.205 19.656 0.490 1.00 44.53 483 ARG A O 1
ATOM 3673 N N . THR A 1 484 ? 1.381 18.550 1.203 1.00 40.34 484 THR A N 1
ATOM 3674 C CA . THR A 1 484 ? 1.931 17.262 0.979 1.00 40.34 484 THR A CA 1
ATOM 3675 C C . THR A 1 484 ? 1.565 16.903 -0.486 1.00 40.34 484 THR A C 1
ATOM 3677 O O . THR A 1 484 ? 0.734 16.068 -0.582 1.00 40.34 484 THR A O 1
ATOM 3680 N N . LYS A 1 485 ? 2.053 17.494 -1.604 1.00 34.22 485 LYS A N 1
ATOM 3681 C CA . LYS A 1 485 ? 2.229 16.997 -3.026 1.00 34.22 485 LYS A CA 1
ATOM 3682 C C . LYS A 1 485 ? 3.449 17.777 -3.579 1.00 34.22 485 LYS A C 1
ATOM 3684 O O . LYS A 1 485 ? 3.377 18.993 -3.434 1.00 34.22 485 LYS A O 1
ATOM 3689 N N . PRO A 1 486 ? 4.591 17.210 -4.049 1.00 31.22 486 PRO A N 1
ATOM 3690 C CA . PRO A 1 486 ? 5.608 18.010 -4.728 1.00 31.22 486 PRO A CA 1
ATOM 3691 C C . PRO A 1 486 ? 5.067 18.475 -6.071 1.00 31.22 486 PRO A C 1
ATOM 3693 O O . PRO A 1 486 ? 4.268 17.717 -6.677 1.00 31.22 486 PRO A O 1
#